Protein AF-A0A652NMU3-F1 (afdb_monomer_lite)

Sequence (449 aa):
MSQSLTDFADLIRSAKKSAVHLELRDVYAVDSEQERFQAWKDGRRLDPDDRASWWRPWLDLVREVTANGVTVRRARIVSEPASEYIRYEHSFTFTNIAAGEQIRWLLRRNASGLALPGNDFWLFDGRIVQFNVFDGDGRWVHTDETHDPVVARLCAEAFDSVWERAVHSVRAELLEHPGRRPCFTPDALAELHRLLIAGDPNITARGGYRRSVSTVTWSNGQTFSIATEAGAQLRERIGYWHHWGTRTTAHPLDAAALAMVALLTIHPFPDANGRIARLLGQCDLVGAGLLPGLLLDLDAWVEQHRTEHDTALVAAADGDLMRWGAVFARAVTETARHRTTTLTAHGRLLDAAVAQIADDPAAVAVLTRLRAAPALSAAWLRDRIAHEPQPALDRLRAAGILADHPRLPGALIHPQLLELLDTPYQPDPAGESAEQEEGAAAPLPGAKH

Structure (mmCIF, N/CA/C/O backbone):
data_AF-A0A652NMU3-F1
#
_entry.id   AF-A0A652NMU3-F1
#
loop_
_atom_site.group_PDB
_atom_site.id
_atom_site.type_symbol
_atom_site.label_atom_id
_atom_site.label_alt_id
_atom_site.label_comp_id
_atom_site.label_asym_id
_atom_site.label_entity_id
_atom_site.label_seq_id
_atom_site.pdbx_PDB_ins_code
_atom_site.Cartn_x
_atom_site.Cartn_y
_atom_site.Cartn_z
_atom_site.occupancy
_atom_site.B_iso_or_equiv
_atom_site.auth_seq_id
_atom_site.auth_comp_id
_atom_site.auth_asym_id
_atom_site.auth_atom_id
_atom_site.pdbx_PDB_model_num
ATOM 1 N N . MET A 1 1 ? -38.927 -5.927 -18.589 1.00 33.25 1 MET A N 1
ATOM 2 C CA . MET A 1 1 ? -38.584 -4.813 -19.497 1.00 33.25 1 MET A CA 1
ATOM 3 C C . MET A 1 1 ? -37.079 -4.663 -19.426 1.00 33.25 1 MET A C 1
ATOM 5 O O . MET A 1 1 ? -36.574 -4.549 -18.319 1.00 33.25 1 MET A O 1
ATOM 9 N N . SER A 1 2 ? -36.363 -4.783 -20.544 1.00 39.84 2 SER A N 1
ATOM 10 C CA . SER A 1 2 ? -34.916 -4.550 -20.554 1.00 39.84 2 SER A CA 1
ATOM 11 C C . SER A 1 2 ? -34.669 -3.065 -20.308 1.00 39.84 2 SER A C 1
ATOM 13 O O . SER A 1 2 ? -35.219 -2.246 -21.046 1.00 39.84 2 SER A O 1
ATOM 15 N N . GLN A 1 3 ? -33.877 -2.714 -19.297 1.00 49.81 3 GLN A N 1
ATOM 16 C CA . GLN A 1 3 ? -33.400 -1.344 -19.146 1.00 49.81 3 GLN A CA 1
ATOM 17 C C . GLN A 1 3 ? -32.641 -0.977 -20.422 1.00 49.81 3 GLN A C 1
ATOM 19 O O . GLN A 1 3 ? -31.752 -1.718 -20.851 1.00 49.81 3 GLN A O 1
ATOM 24 N N . SER A 1 4 ? -33.032 0.109 -21.086 1.00 57.47 4 SER A N 1
ATOM 25 C CA . SER A 1 4 ? -32.266 0.556 -22.242 1.00 57.47 4 SER A CA 1
ATOM 26 C C . SER A 1 4 ? -30.925 1.105 -21.745 1.00 57.47 4 SER A C 1
ATOM 28 O O . SER A 1 4 ? -30.855 1.711 -20.675 1.00 57.47 4 SER A O 1
ATOM 30 N N . LEU A 1 5 ? -29.847 0.928 -22.516 1.00 57.97 5 LEU A N 1
ATOM 31 C CA . LEU A 1 5 ? -28.551 1.567 -22.229 1.00 57.97 5 LEU A CA 1
ATOM 32 C C . LEU A 1 5 ? -28.690 3.089 -22.014 1.00 57.97 5 LEU A C 1
ATOM 34 O O . LEU A 1 5 ? -27.879 3.686 -21.310 1.00 57.97 5 LEU A O 1
ATOM 38 N N . THR A 1 6 ? -29.729 3.699 -22.590 1.00 61.75 6 THR A N 1
ATOM 39 C CA . THR A 1 6 ? -30.085 5.110 -22.428 1.00 61.75 6 THR A CA 1
ATOM 40 C C . THR A 1 6 ? -30.538 5.434 -21.001 1.00 61.75 6 THR A C 1
ATOM 42 O O . THR A 1 6 ? -30.025 6.385 -20.419 1.00 61.75 6 THR A O 1
ATOM 45 N N . ASP A 1 7 ? -31.400 4.612 -20.392 1.00 75.62 7 ASP A N 1
ATOM 46 C CA . ASP A 1 7 ? -31.934 4.870 -19.042 1.00 75.62 7 ASP A CA 1
ATOM 47 C C . ASP A 1 7 ? -30.836 4.804 -17.969 1.00 75.62 7 ASP A C 1
ATOM 49 O O . ASP A 1 7 ? -30.787 5.623 -17.051 1.00 75.62 7 ASP A O 1
ATOM 53 N N . PHE A 1 8 ? -29.908 3.850 -18.094 1.00 85.56 8 PHE A N 1
ATOM 54 C CA . PHE A 1 8 ? -28.766 3.760 -17.182 1.00 85.56 8 PHE A CA 1
ATOM 55 C C . PHE A 1 8 ? -27.763 4.902 -17.392 1.00 85.56 8 PHE A C 1
ATOM 57 O O . PHE A 1 8 ? -27.231 5.452 -16.425 1.00 85.56 8 PHE A O 1
ATOM 64 N N . ALA A 1 9 ? -27.520 5.288 -18.650 1.00 88.12 9 ALA A N 1
ATOM 65 C CA . ALA A 1 9 ? -26.638 6.406 -18.961 1.00 88.12 9 ALA A CA 1
ATOM 66 C C . ALA A 1 9 ? -27.158 7.727 -18.377 1.00 88.12 9 ALA A C 1
ATOM 68 O O . ALA A 1 9 ? -26.376 8.527 -17.863 1.00 88.12 9 ALA A O 1
ATOM 69 N N . ASP A 1 10 ? -28.470 7.941 -18.395 1.00 89.56 10 ASP A N 1
ATOM 70 C CA . ASP A 1 10 ? -29.077 9.123 -17.789 1.00 89.56 10 ASP A CA 1
ATOM 71 C C . ASP A 1 10 ? -29.004 9.082 -16.258 1.00 89.56 10 ASP A C 1
ATOM 73 O O . ASP A 1 10 ? -28.719 10.105 -15.627 1.00 89.56 10 ASP A O 1
ATOM 77 N N . LEU A 1 11 ? -29.142 7.898 -15.653 1.00 90.81 11 LEU A N 1
ATOM 78 C CA . LEU A 1 11 ? -28.974 7.727 -14.211 1.00 90.81 11 LEU A CA 1
ATOM 79 C C . LEU A 1 11 ? -27.553 8.074 -13.746 1.00 90.81 11 LEU A C 1
ATOM 81 O O . LEU A 1 11 ? -27.396 8.862 -12.812 1.00 90.81 11 LEU A O 1
ATOM 85 N N . ILE A 1 12 ? -26.507 7.567 -14.406 1.00 93.56 12 ILE A N 1
ATOM 86 C CA . ILE A 1 12 ? -25.125 7.899 -14.017 1.00 93.56 12 ILE A CA 1
ATOM 87 C C . ILE A 1 12 ? -24.789 9.374 -14.282 1.00 93.56 12 ILE A C 1
ATOM 89 O O . ILE A 1 12 ? -24.087 9.984 -13.476 1.00 93.56 12 ILE A O 1
ATOM 93 N N . ARG A 1 13 ? -25.349 9.994 -15.335 1.00 94.56 13 ARG A N 1
ATOM 94 C CA . ARG A 1 13 ? -25.245 11.453 -15.563 1.00 94.56 13 ARG A CA 1
ATOM 95 C C . ARG A 1 13 ? -25.959 12.279 -14.496 1.00 94.56 13 ARG A C 1
ATOM 97 O O . ARG A 1 13 ? -25.606 13.441 -14.270 1.00 94.56 13 ARG A O 1
ATOM 104 N N . SER A 1 14 ? -26.977 11.716 -13.849 1.00 93.62 14 SER A N 1
ATOM 105 C CA . SER A 1 14 ? -27.712 12.415 -12.796 1.00 93.62 14 SER A CA 1
ATOM 106 C C . SER A 1 14 ? -26.873 12.624 -11.529 1.00 93.62 14 SER A C 1
ATOM 108 O O . SER A 1 14 ? -27.104 13.612 -10.826 1.00 93.62 14 SER A O 1
ATOM 110 N N . ALA A 1 15 ? -25.864 11.774 -11.291 1.00 95.44 15 ALA A N 1
ATOM 111 C CA . ALA A 1 15 ? -24.978 11.854 -10.134 1.00 95.44 15 ALA A CA 1
ATOM 112 C C . ALA A 1 15 ? -24.230 13.196 -10.073 1.00 95.44 15 ALA A C 1
ATOM 114 O O . ALA A 1 15 ? -23.796 13.744 -11.090 1.00 95.44 15 ALA A O 1
ATOM 115 N N . LYS A 1 16 ? -24.081 13.741 -8.863 1.00 92.62 16 LYS A N 1
ATOM 116 C CA . LYS A 1 16 ? -23.453 15.051 -8.612 1.00 92.62 16 LYS A CA 1
ATOM 117 C C . LYS A 1 16 ? -22.194 14.976 -7.763 1.00 92.62 16 LYS A C 1
ATOM 119 O O . LYS A 1 16 ? -21.376 15.887 -7.830 1.00 92.62 16 LYS A O 1
ATOM 124 N N . LYS A 1 17 ? -22.041 13.936 -6.948 1.00 92.31 17 LYS A N 1
ATOM 125 C CA . LYS A 1 17 ? -20.918 13.760 -6.020 1.00 92.31 17 LYS A CA 1
ATOM 126 C C . LYS A 1 17 ? -20.232 12.421 -6.221 1.00 92.31 17 LYS A C 1
ATOM 128 O O . LYS A 1 17 ? -19.007 12.379 -6.331 1.00 92.31 17 LYS A O 1
ATOM 133 N N . SER A 1 18 ? -20.994 11.332 -6.258 1.00 94.25 18 SER A N 1
ATOM 134 C CA . SER A 1 18 ? -20.426 9.990 -6.330 1.00 94.25 18 SER A CA 1
ATOM 135 C C . SER A 1 18 ? -21.316 8.995 -7.063 1.00 94.25 18 SER A C 1
ATOM 137 O O . SER A 1 18 ? -22.541 9.035 -6.982 1.00 94.25 18 SER A O 1
ATOM 139 N N . ALA A 1 19 ? -20.664 8.050 -7.731 1.00 98.00 19 ALA A N 1
ATOM 140 C CA . ALA A 1 19 ? -21.271 6.825 -8.224 1.00 98.00 19 ALA A CA 1
ATOM 141 C C . ALA A 1 19 ? -20.363 5.667 -7.805 1.00 98.00 19 ALA A C 1
ATOM 143 O O . ALA A 1 19 ? -19.177 5.658 -8.141 1.00 98.00 19 ALA A O 1
ATOM 144 N N . VAL A 1 20 ? -20.879 4.724 -7.022 1.00 97.94 20 VAL A N 1
ATOM 145 C CA . VAL A 1 20 ? -20.101 3.568 -6.566 1.00 97.94 20 VAL A CA 1
ATOM 146 C C . VAL A 1 20 ? -20.728 2.270 -7.042 1.00 97.94 20 VAL A C 1
ATOM 148 O O . VAL A 1 20 ? -21.950 2.164 -7.059 1.00 97.94 20 VAL A O 1
ATOM 151 N N . HIS A 1 21 ? -19.905 1.295 -7.414 1.00 98.25 21 HIS A N 1
ATOM 152 C CA . HIS A 1 21 ? -20.364 -0.003 -7.896 1.00 98.25 21 HIS A CA 1
ATOM 153 C C . HIS A 1 21 ? -19.686 -1.157 -7.163 1.00 98.25 21 HIS A C 1
ATOM 155 O O . HIS A 1 21 ? -18.456 -1.263 -7.173 1.00 98.25 21 HIS A O 1
ATOM 161 N N . LEU A 1 22 ? -20.484 -2.021 -6.535 1.00 98.31 22 LEU A N 1
ATOM 162 C CA . LEU A 1 22 ? -20.010 -3.262 -5.932 1.00 98.31 22 LEU A CA 1
ATOM 163 C C . LEU A 1 22 ? -20.374 -4.459 -6.812 1.00 98.31 22 LEU A C 1
ATOM 165 O O . LEU A 1 22 ? -21.546 -4.663 -7.129 1.00 98.31 22 LEU A O 1
ATOM 169 N N . GLU A 1 23 ? -19.360 -5.254 -7.139 1.00 97.00 23 GLU A N 1
ATOM 170 C CA . GLU A 1 23 ? -19.445 -6.487 -7.924 1.00 97.00 23 GLU A CA 1
ATOM 171 C C . GLU A 1 23 ? -18.998 -7.675 -7.060 1.00 97.00 23 GLU A C 1
ATOM 173 O O . GLU A 1 23 ? -17.907 -7.661 -6.477 1.00 97.00 23 GLU A O 1
ATOM 178 N N . LEU A 1 24 ? -19.852 -8.693 -6.933 1.00 94.69 24 LEU A N 1
ATOM 179 C CA . LEU A 1 24 ? -19.663 -9.811 -5.999 1.00 94.69 24 LEU A CA 1
ATOM 180 C C . LEU A 1 24 ? -19.412 -11.156 -6.694 1.00 94.69 24 LEU A C 1
ATOM 182 O O . LEU A 1 24 ? -19.095 -12.146 -6.015 1.00 94.69 24 LEU A O 1
ATOM 186 N N . ARG A 1 25 ? -19.587 -11.220 -8.018 1.00 91.62 25 ARG A N 1
ATOM 187 C CA . ARG A 1 25 ? -19.554 -12.459 -8.805 1.00 91.62 25 ARG A CA 1
ATOM 188 C C . ARG A 1 25 ? -18.190 -12.691 -9.445 1.00 91.62 25 ARG A C 1
ATOM 190 O O . ARG A 1 25 ? -17.467 -11.760 -9.760 1.00 91.62 25 ARG A O 1
ATOM 197 N N . ASP A 1 26 ? -17.874 -13.963 -9.681 1.00 87.56 26 ASP A N 1
ATOM 198 C CA . ASP A 1 26 ? -16.650 -14.364 -10.386 1.00 87.56 26 ASP A CA 1
ATOM 199 C C . ASP A 1 26 ? -16.857 -14.564 -11.897 1.00 87.56 26 ASP A C 1
ATOM 201 O O . ASP A 1 26 ? -15.894 -14.843 -12.610 1.00 87.56 26 ASP A O 1
ATOM 205 N N . VAL A 1 27 ? -18.099 -14.483 -12.386 1.00 85.62 27 VAL A N 1
ATOM 206 C CA . VAL A 1 27 ? -18.462 -14.623 -13.804 1.00 85.62 27 VAL A CA 1
ATOM 207 C C . VAL A 1 27 ? -19.707 -13.782 -14.090 1.00 85.62 27 VAL A C 1
ATOM 209 O O . VAL A 1 27 ? -20.725 -13.950 -13.407 1.00 85.62 27 VAL A O 1
ATOM 212 N N . TYR A 1 28 ? -19.639 -12.954 -15.135 1.00 81.75 28 TYR A N 1
ATOM 213 C CA . TYR A 1 28 ? -20.809 -12.378 -15.796 1.00 81.75 28 TYR A CA 1
ATOM 214 C C . TYR A 1 28 ? -20.922 -12.955 -17.209 1.00 81.75 28 TYR A C 1
ATOM 216 O O . TYR A 1 28 ? -20.046 -12.777 -18.055 1.00 81.75 28 TYR A O 1
ATOM 224 N N . ALA A 1 29 ? -22.007 -13.676 -17.475 1.00 75.00 29 ALA A N 1
ATOM 225 C CA . ALA A 1 29 ? -22.300 -14.241 -18.787 1.00 75.00 29 ALA A CA 1
ATOM 226 C C . ALA A 1 29 ? -22.991 -13.175 -19.652 1.00 75.00 29 ALA A C 1
ATOM 228 O O . ALA A 1 29 ? -24.196 -13.226 -19.893 1.00 75.00 29 ALA A O 1
ATOM 229 N N . VAL A 1 30 ? -22.220 -12.162 -20.055 1.00 69.50 30 VAL A N 1
ATOM 230 C CA . VAL A 1 30 ? -22.688 -11.076 -20.923 1.00 69.50 30 VAL A CA 1
ATOM 231 C C . VAL A 1 30 ? -22.441 -11.462 -22.379 1.00 69.50 30 VAL A C 1
ATOM 233 O O . VAL A 1 30 ? -21.297 -11.504 -22.832 1.00 69.50 30 VAL A O 1
ATOM 236 N N . ASP A 1 31 ? -23.514 -11.700 -23.136 1.00 62.81 31 ASP A N 1
ATOM 237 C CA . ASP A 1 31 ? -23.440 -12.172 -24.530 1.00 62.81 31 ASP A CA 1
ATOM 238 C C . ASP A 1 31 ? -22.576 -11.263 -25.429 1.00 62.81 31 ASP A C 1
ATOM 240 O O . ASP A 1 31 ? -21.845 -11.738 -26.296 1.00 62.81 31 ASP A O 1
ATOM 244 N N . SER A 1 32 ? -22.585 -9.946 -25.183 1.00 61.94 32 SER A N 1
ATOM 245 C CA . SER A 1 32 ? -21.798 -8.966 -25.953 1.00 61.94 32 SER A CA 1
ATOM 246 C C . SER A 1 32 ? -20.285 -9.010 -25.692 1.00 61.94 32 SER A C 1
ATOM 248 O O . SER A 1 32 ? -19.508 -8.394 -26.427 1.00 61.94 32 SER A O 1
ATOM 250 N N . GLU A 1 33 ? -19.844 -9.731 -24.661 1.00 70.69 33 GLU A N 1
ATOM 251 C CA . GLU A 1 33 ? -18.435 -9.863 -24.289 1.00 70.69 33 GLU A CA 1
ATOM 252 C C . GLU A 1 33 ? -17.829 -11.199 -24.720 1.00 70.69 33 GLU A C 1
ATOM 254 O O . GLU A 1 33 ? -16.610 -11.357 -24.655 1.00 70.69 33 GLU A O 1
ATOM 259 N N . GLN A 1 34 ? -18.643 -12.138 -25.208 1.00 74.56 34 GLN A N 1
ATOM 260 C CA . GLN A 1 34 ? -18.220 -13.511 -25.481 1.00 74.56 34 GLN A CA 1
ATOM 261 C C . GLN A 1 34 ? -17.117 -13.592 -26.549 1.00 74.56 34 GLN A C 1
ATOM 263 O O . GLN A 1 34 ? -16.140 -14.319 -26.374 1.00 74.56 34 GLN A O 1
ATOM 268 N N . GLU A 1 35 ? -17.204 -12.781 -27.608 1.00 80.88 35 GLU A N 1
ATOM 269 C CA . GLU A 1 35 ? -16.161 -12.695 -28.642 1.00 80.88 35 GLU A CA 1
ATOM 270 C C . GLU A 1 35 ? -14.839 -12.137 -28.099 1.00 80.88 35 GLU A C 1
ATOM 272 O O . GLU A 1 35 ? -13.763 -12.644 -28.419 1.00 80.88 35 GLU A O 1
ATOM 277 N N . ARG A 1 36 ? -14.901 -11.106 -27.247 1.00 83.38 36 ARG A N 1
ATOM 278 C CA . ARG A 1 36 ? -13.708 -10.484 -26.652 1.00 83.38 36 ARG A CA 1
ATOM 279 C C . ARG A 1 36 ? -13.070 -11.388 -25.607 1.00 83.38 36 ARG A C 1
ATOM 281 O O . ARG A 1 36 ? -11.846 -11.489 -25.554 1.00 83.38 36 ARG A O 1
ATOM 288 N N . PHE A 1 37 ? -13.894 -12.074 -24.821 1.00 84.88 37 PHE A N 1
ATOM 289 C CA . PHE A 1 37 ? -13.436 -13.069 -23.869 1.00 84.88 37 PHE A CA 1
ATOM 290 C C . PHE A 1 37 ? -12.740 -14.223 -24.592 1.00 84.88 37 PHE A C 1
ATOM 292 O O . PHE A 1 37 ? -11.632 -14.600 -24.214 1.00 84.88 37 PHE A O 1
ATOM 299 N N . GLN A 1 38 ? -13.313 -14.716 -25.694 1.00 87.00 38 GLN A N 1
ATOM 300 C CA . GLN A 1 38 ? -12.667 -15.749 -26.500 1.00 87.00 38 GLN A CA 1
ATOM 301 C C . GLN A 1 38 ? -11.359 -15.250 -27.131 1.00 87.00 38 GLN A C 1
ATOM 303 O O . GLN A 1 38 ? -10.339 -15.924 -27.027 1.00 87.00 38 GLN A O 1
ATOM 308 N N . ALA A 1 39 ? -11.338 -14.036 -27.686 1.00 86.12 39 ALA A N 1
ATOM 309 C CA . ALA A 1 39 ? -10.114 -13.430 -28.204 1.00 86.12 39 ALA A CA 1
ATOM 310 C C . ALA A 1 39 ? -9.010 -13.332 -27.138 1.00 86.12 39 ALA A C 1
ATOM 312 O O . ALA A 1 39 ? -7.843 -13.595 -27.436 1.00 86.12 39 ALA A O 1
ATOM 313 N N . TRP A 1 40 ? -9.376 -12.994 -25.899 1.00 89.31 40 TRP A N 1
ATOM 314 C CA . TRP A 1 40 ? -8.460 -12.981 -24.763 1.00 89.31 40 TRP A CA 1
ATOM 315 C C . TRP A 1 40 ? -7.953 -14.381 -24.404 1.00 89.31 40 TRP A C 1
ATOM 317 O O . TRP A 1 40 ? -6.755 -14.547 -24.150 1.00 89.31 40 TRP A O 1
ATOM 327 N N . LYS A 1 41 ? -8.812 -15.405 -24.447 1.00 85.06 41 LYS A N 1
ATOM 328 C CA . LYS A 1 41 ? -8.394 -16.806 -24.265 1.00 85.06 41 LYS A CA 1
ATOM 329 C C . LYS A 1 41 ? -7.405 -17.254 -25.343 1.00 85.06 41 LYS A C 1
ATOM 331 O O . LYS A 1 41 ? -6.454 -17.960 -25.026 1.00 85.06 41 LYS A O 1
ATOM 336 N N . ASP A 1 42 ? -7.551 -16.750 -26.567 1.00 90.44 42 ASP A N 1
ATOM 337 C CA . ASP A 1 42 ? -6.621 -16.995 -27.679 1.00 90.44 42 ASP A CA 1
ATOM 338 C C . ASP A 1 42 ? -5.304 -16.189 -27.568 1.00 90.44 42 ASP A C 1
ATOM 340 O O . ASP A 1 42 ? -4.486 -16.192 -28.486 1.00 90.44 42 ASP A O 1
ATOM 344 N N . GLY A 1 43 ? -5.090 -15.462 -26.465 1.00 80.31 43 GLY A N 1
ATOM 345 C CA . GLY A 1 43 ? -3.861 -14.710 -26.197 1.00 80.31 43 GLY A CA 1
ATOM 346 C C . GLY A 1 43 ? -3.862 -13.262 -26.690 1.00 80.31 43 GLY A C 1
ATOM 347 O O . GLY A 1 43 ? -2.878 -12.555 -26.476 1.00 80.31 43 GLY A O 1
ATOM 348 N N . ARG A 1 44 ? -4.954 -12.767 -27.291 1.00 82.19 44 ARG A N 1
ATOM 349 C CA . ARG A 1 44 ? -5.049 -11.345 -27.662 1.00 82.19 44 ARG A CA 1
ATOM 350 C C . ARG A 1 44 ? -5.175 -10.487 -26.405 1.00 82.19 44 ARG A C 1
ATOM 352 O O . ARG A 1 44 ? -5.901 -10.820 -25.468 1.00 82.19 44 ARG A O 1
ATOM 359 N N . ARG A 1 45 ? -4.439 -9.384 -26.359 1.00 79.88 45 ARG A N 1
ATOM 360 C CA . ARG A 1 45 ? -4.486 -8.393 -25.277 1.00 79.88 45 ARG A CA 1
ATOM 361 C C . ARG A 1 45 ? -4.692 -7.021 -25.896 1.00 79.88 45 ARG A C 1
ATOM 363 O O . ARG A 1 45 ? -4.290 -6.802 -27.035 1.00 79.88 45 ARG A O 1
ATOM 370 N N . LEU A 1 46 ? -5.348 -6.133 -25.158 1.00 75.00 46 LEU A N 1
ATOM 371 C CA . LEU A 1 46 ? -5.453 -4.736 -25.559 1.00 75.00 46 LEU A CA 1
ATOM 372 C C . LEU A 1 46 ? -4.087 -4.078 -25.392 1.00 75.00 46 LEU A C 1
ATOM 374 O O . LEU A 1 46 ? -3.407 -4.334 -24.398 1.00 75.00 46 LEU A O 1
ATOM 378 N N . ASP A 1 47 ? -3.713 -3.244 -26.353 1.00 73.06 47 ASP A N 1
ATOM 379 C CA . ASP A 1 47 ? -2.517 -2.418 -26.269 1.00 73.06 47 ASP A CA 1
ATOM 380 C C . ASP A 1 47 ? -2.867 -1.104 -25.548 1.00 73.06 47 ASP A C 1
ATOM 382 O O . ASP A 1 47 ? -3.681 -0.333 -26.067 1.00 73.06 47 ASP A O 1
ATOM 386 N N . PRO A 1 48 ? -2.302 -0.826 -24.358 1.00 63.34 48 PRO A N 1
ATOM 387 C CA . PRO A 1 48 ? -2.556 0.422 -23.647 1.00 63.34 48 PRO A CA 1
ATOM 388 C C . PRO A 1 48 ? -2.208 1.679 -24.453 1.00 63.34 48 PRO A C 1
ATOM 390 O O . PRO A 1 48 ? -2.862 2.708 -24.260 1.00 63.34 48 PRO A O 1
ATOM 393 N N . ASP A 1 49 ? -1.245 1.588 -25.373 1.00 64.25 49 ASP A N 1
ATOM 394 C CA . ASP A 1 49 ? -0.778 2.717 -26.180 1.00 64.25 49 ASP A CA 1
ATOM 395 C C . ASP A 1 49 ? -1.682 2.979 -27.401 1.00 64.25 49 ASP A C 1
ATOM 397 O O . ASP A 1 49 ? -1.757 4.109 -27.893 1.00 64.25 49 ASP A O 1
ATOM 401 N N . ASP A 1 50 ? -2.454 1.982 -27.848 1.00 78.75 50 ASP A N 1
ATOM 402 C CA . ASP A 1 50 ? -3.440 2.130 -28.924 1.00 78.75 50 ASP A CA 1
ATOM 403 C C . ASP A 1 50 ? -4.841 2.401 -28.369 1.00 78.75 50 ASP A C 1
ATOM 405 O O . ASP A 1 50 ? -5.753 1.571 -28.437 1.00 78.75 50 ASP A O 1
ATOM 409 N N . ARG A 1 51 ? -5.031 3.612 -27.835 1.00 78.19 51 ARG A N 1
ATOM 410 C CA . ARG A 1 51 ? -6.318 4.044 -27.271 1.00 78.19 51 ARG A CA 1
ATOM 411 C C . ARG A 1 51 ? -7.500 3.833 -28.213 1.00 78.19 51 ARG A C 1
ATOM 413 O O . ARG A 1 51 ? -8.587 3.496 -27.750 1.00 78.19 51 ARG A O 1
ATOM 420 N N . ALA A 1 52 ? -7.317 4.049 -29.513 1.00 87.38 52 ALA A N 1
ATOM 421 C CA . ALA A 1 52 ? -8.404 3.947 -30.480 1.00 87.38 52 ALA A CA 1
ATOM 422 C C . ALA A 1 52 ? -8.942 2.511 -30.602 1.00 87.38 52 ALA A C 1
ATOM 424 O O . ALA A 1 52 ? -10.139 2.339 -30.829 1.00 87.38 52 ALA A O 1
ATOM 425 N N . SER A 1 53 ? -8.094 1.496 -30.397 1.00 82.06 53 SER A N 1
ATOM 426 C CA . SER A 1 53 ? -8.483 0.081 -30.489 1.00 82.06 53 SER A CA 1
ATOM 427 C C . SER A 1 53 ? -9.417 -0.398 -29.374 1.00 82.06 53 SER A C 1
ATOM 429 O O . SER A 1 53 ? -10.181 -1.344 -29.578 1.00 82.06 53 SER A O 1
ATOM 431 N N . TRP A 1 54 ? -9.371 0.234 -28.197 1.00 85.12 54 TRP A N 1
ATOM 432 C CA . TRP A 1 54 ? -10.110 -0.216 -27.014 1.00 85.12 54 TRP A CA 1
ATOM 433 C C . TRP A 1 54 ? -11.086 0.807 -26.438 1.00 85.12 54 TRP A C 1
ATOM 435 O O . TRP A 1 54 ? -11.897 0.458 -25.572 1.00 85.12 54 TRP A O 1
ATOM 445 N N . TRP A 1 55 ? -11.046 2.062 -26.894 1.00 88.44 55 TRP A N 1
ATOM 446 C CA . TRP A 1 55 ? -12.001 3.072 -26.452 1.00 88.44 55 TRP A CA 1
ATOM 447 C C . TRP A 1 55 ? -13.421 2.721 -26.915 1.00 88.44 55 TRP A C 1
ATOM 449 O O . TRP A 1 55 ? -13.649 2.367 -28.070 1.00 88.44 55 TRP A O 1
ATOM 459 N N . ARG A 1 56 ? -14.398 2.817 -26.009 1.00 88.31 56 ARG A N 1
ATOM 460 C CA . ARG A 1 56 ? -15.789 2.397 -26.246 1.00 88.31 56 ARG A CA 1
ATOM 461 C C . ARG A 1 56 ? -16.782 3.384 -25.622 1.00 88.31 56 ARG A C 1
ATOM 463 O O . ARG A 1 56 ? -16.403 4.047 -24.659 1.00 88.31 56 ARG A O 1
ATOM 470 N N . PRO A 1 57 ? -18.053 3.432 -26.074 1.00 90.00 57 PRO A N 1
ATOM 471 C CA . PRO A 1 57 ? -19.029 4.438 -25.629 1.00 90.00 57 PRO A CA 1
ATOM 472 C C . PRO A 1 57 ? -19.226 4.528 -24.108 1.00 90.00 57 PRO A C 1
ATOM 474 O O . PRO A 1 57 ? -19.419 5.611 -23.565 1.00 90.00 57 PRO A O 1
ATOM 477 N N . TRP A 1 58 ? -19.115 3.403 -23.393 1.00 89.62 58 TRP A N 1
ATOM 478 C CA . TRP A 1 58 ? -19.132 3.390 -21.925 1.00 89.62 58 TRP A CA 1
ATOM 479 C C . TRP A 1 58 ? -18.036 4.277 -21.307 1.00 89.62 58 TRP A C 1
ATOM 481 O O . TRP A 1 58 ? -18.275 4.987 -20.335 1.00 89.62 58 TRP A O 1
ATOM 491 N N . LEU A 1 59 ? -16.833 4.268 -21.884 1.00 93.50 59 LEU A N 1
ATOM 492 C CA . LEU A 1 59 ? -15.704 5.055 -21.389 1.00 93.50 59 LEU A CA 1
ATOM 493 C C . LEU A 1 59 ? -15.884 6.549 -21.674 1.00 93.50 59 LEU A C 1
ATOM 495 O O . LEU A 1 59 ? -15.391 7.371 -20.905 1.00 93.50 59 LEU A O 1
ATOM 499 N N . ASP A 1 60 ? -16.619 6.917 -22.729 1.00 94.06 60 ASP A N 1
ATOM 500 C CA . ASP A 1 60 ? -17.009 8.313 -22.955 1.00 94.06 60 ASP A CA 1
ATOM 501 C C . ASP A 1 60 ? -17.918 8.827 -21.845 1.00 94.06 60 ASP A C 1
ATOM 503 O O . ASP A 1 60 ? -17.663 9.900 -21.306 1.00 94.06 60 ASP A O 1
ATOM 507 N N . LEU A 1 61 ? -18.910 8.028 -21.456 1.00 94.38 61 LEU A N 1
ATOM 508 C CA . LEU A 1 61 ? -19.838 8.351 -20.378 1.00 94.38 61 LEU A CA 1
ATOM 509 C C . LEU A 1 61 ? -19.130 8.491 -19.023 1.00 94.38 61 LEU A C 1
ATOM 511 O O . LEU A 1 61 ? -19.333 9.474 -18.315 1.00 94.38 61 LEU A O 1
ATOM 515 N N . VAL A 1 62 ? -18.258 7.543 -18.667 1.00 94.94 62 VAL A N 1
ATOM 516 C CA . VAL A 1 62 ? -17.486 7.622 -17.413 1.00 94.94 62 VAL A CA 1
ATOM 517 C C . VAL A 1 62 ? -16.560 8.841 -17.417 1.00 94.94 62 VAL A C 1
ATOM 519 O O . VAL A 1 62 ? -16.486 9.560 -16.419 1.00 94.94 62 VAL A O 1
ATOM 522 N N . ARG A 1 63 ? -15.902 9.126 -18.547 1.00 94.81 63 ARG A N 1
ATOM 523 C CA . ARG A 1 63 ? -15.054 10.315 -18.700 1.00 94.81 63 ARG A CA 1
ATOM 524 C C . ARG A 1 63 ? -15.852 11.611 -18.582 1.00 94.81 63 ARG A C 1
ATOM 526 O O . ARG A 1 63 ? -15.378 12.549 -17.954 1.00 94.81 63 ARG A O 1
ATOM 533 N N . GLU A 1 64 ? -17.041 11.674 -19.172 1.00 96.19 64 GLU A N 1
ATOM 534 C CA . GLU A 1 64 ? -17.956 12.817 -19.060 1.00 96.19 64 GLU A CA 1
ATOM 535 C C . GLU A 1 64 ? -18.326 13.077 -17.591 1.00 96.19 64 GLU A C 1
ATOM 537 O O . GLU A 1 64 ? -18.172 14.188 -17.086 1.00 96.19 64 GLU A O 1
ATOM 542 N N . VAL A 1 65 ? -18.765 12.035 -16.884 1.00 96.25 65 VAL A N 1
ATOM 543 C CA . VAL A 1 65 ? -19.222 12.117 -15.490 1.00 96.25 65 VAL A CA 1
ATOM 544 C C . VAL A 1 65 ? -18.081 12.501 -14.542 1.00 96.25 65 VAL A C 1
ATOM 546 O O . VAL A 1 65 ? -18.239 13.397 -13.710 1.00 96.25 65 VAL A O 1
ATOM 549 N N . THR A 1 66 ? -16.906 11.891 -14.698 1.00 90.06 66 THR A N 1
ATOM 550 C CA . THR A 1 66 ? -15.729 12.204 -13.870 1.00 90.06 66 THR A CA 1
ATOM 551 C C . THR A 1 66 ? -15.163 13.595 -14.159 1.00 90.06 66 THR A C 1
ATOM 553 O O . THR A 1 66 ? -14.787 14.303 -13.223 1.00 90.06 66 THR A O 1
ATOM 556 N N . ALA A 1 67 ? -15.176 14.050 -15.419 1.00 90.19 67 ALA A N 1
ATOM 557 C CA . ALA A 1 67 ? -14.782 15.414 -15.784 1.00 90.19 67 ALA A CA 1
ATOM 558 C C . ALA A 1 67 ? -15.699 16.486 -15.166 1.00 90.19 67 ALA A C 1
ATOM 560 O O . ALA A 1 67 ? -15.246 17.597 -14.897 1.00 90.19 67 ALA A O 1
ATOM 561 N N . ASN A 1 68 ? -16.957 16.140 -14.875 1.00 92.62 68 ASN A N 1
ATOM 562 C CA . ASN A 1 68 ? -17.903 16.994 -14.152 1.00 92.62 68 ASN A CA 1
ATOM 563 C C . ASN A 1 68 ? -17.739 16.945 -12.617 1.00 92.62 68 ASN A C 1
ATOM 565 O O . ASN A 1 68 ? -18.562 17.504 -11.893 1.00 92.62 68 ASN A O 1
ATOM 569 N N . GLY A 1 69 ? -16.681 16.304 -12.105 1.00 89.62 69 GLY A N 1
ATOM 570 C CA . GLY A 1 69 ? -16.332 16.284 -10.680 1.00 89.62 69 GLY A CA 1
ATOM 571 C C . GLY A 1 69 ? -16.965 15.150 -9.868 1.00 89.62 69 GLY A C 1
ATOM 572 O O . GLY A 1 69 ? -16.797 15.115 -8.648 1.00 89.62 69 GLY A O 1
ATOM 573 N N . VAL A 1 70 ? -17.669 14.212 -10.509 1.00 95.25 70 VAL A N 1
ATOM 574 C CA . VAL A 1 70 ? -18.242 13.038 -9.834 1.00 95.25 70 VAL A CA 1
ATOM 575 C C . VAL A 1 70 ? -17.152 12.000 -9.571 1.00 95.25 70 VAL A C 1
ATOM 577 O O . VAL A 1 70 ? -16.410 11.606 -10.469 1.00 95.25 70 VAL A O 1
ATOM 580 N N . THR A 1 71 ? -17.080 11.499 -8.338 1.00 90.75 71 THR A N 1
ATOM 581 C CA . THR A 1 71 ? -16.155 10.418 -7.975 1.00 90.75 71 THR A CA 1
ATOM 582 C C . THR A 1 71 ? -16.773 9.061 -8.312 1.00 90.75 71 THR A C 1
ATOM 584 O O . THR A 1 71 ? -17.697 8.613 -7.627 1.00 90.75 71 THR A O 1
ATOM 587 N N . VAL A 1 72 ? -16.255 8.398 -9.351 1.00 96.88 72 VAL A N 1
ATOM 588 C CA . VAL A 1 72 ? -16.702 7.061 -9.773 1.00 96.88 72 VAL A CA 1
ATOM 589 C C . VAL A 1 72 ? -15.768 5.994 -9.197 1.00 96.88 72 VAL A C 1
ATOM 591 O O . VAL A 1 72 ? -14.562 6.021 -9.456 1.00 96.88 72 VAL A O 1
ATOM 594 N N . ARG A 1 73 ? -16.306 5.067 -8.395 1.00 96.81 73 ARG A N 1
ATOM 595 C CA . ARG A 1 73 ? -15.534 4.002 -7.728 1.00 96.81 73 ARG A CA 1
ATOM 596 C C . ARG A 1 73 ? -16.137 2.626 -7.984 1.00 96.81 73 ARG A C 1
ATOM 598 O O . ARG A 1 73 ? -17.348 2.466 -7.896 1.00 96.81 73 ARG A O 1
ATOM 605 N N . ARG A 1 74 ? -15.296 1.614 -8.179 1.00 97.44 74 ARG A N 1
ATOM 606 C CA . ARG A 1 74 ? -15.717 0.215 -8.304 1.00 97.44 74 ARG A CA 1
ATOM 607 C C . ARG A 1 74 ? -14.902 -0.702 -7.415 1.00 97.44 74 ARG A C 1
ATOM 609 O O . ARG A 1 74 ? -13.671 -0.669 -7.432 1.00 97.44 74 ARG A O 1
ATOM 616 N N . ALA A 1 75 ? -15.600 -1.534 -6.660 1.00 95.69 75 ALA A N 1
ATOM 617 C CA . ALA A 1 75 ? -15.002 -2.565 -5.836 1.00 95.69 75 ALA A CA 1
ATOM 618 C C . ALA A 1 75 ? -15.466 -3.941 -6.310 1.00 95.69 75 ALA A C 1
ATOM 620 O O . ALA A 1 75 ? -16.657 -4.153 -6.528 1.00 95.69 75 ALA A O 1
ATOM 621 N N . ARG A 1 76 ? -14.521 -4.873 -6.436 1.00 95.25 76 ARG A N 1
ATOM 622 C CA . ARG A 1 76 ? -14.783 -6.253 -6.861 1.00 95.25 76 ARG A CA 1
ATOM 623 C C . ARG A 1 76 ? -14.386 -7.232 -5.776 1.00 95.25 76 ARG A C 1
ATOM 625 O O . ARG A 1 76 ? -13.246 -7.180 -5.311 1.00 95.25 76 ARG A O 1
ATOM 632 N N . ILE A 1 77 ? -15.289 -8.128 -5.391 1.00 94.69 77 ILE A N 1
ATOM 633 C CA . ILE A 1 77 ? -14.973 -9.251 -4.505 1.00 94.69 77 ILE A CA 1
ATOM 634 C C . ILE A 1 77 ? -14.754 -10.498 -5.355 1.00 94.69 77 ILE A C 1
ATOM 636 O O . ILE A 1 77 ? -15.688 -10.999 -5.972 1.00 94.69 77 ILE A O 1
ATOM 640 N N . VAL A 1 78 ? -13.526 -11.013 -5.346 1.00 91.94 78 VAL A N 1
ATOM 641 C CA . VAL A 1 78 ? -13.093 -12.082 -6.256 1.00 91.94 78 VAL A CA 1
ATOM 642 C C . VAL A 1 78 ? -12.579 -13.304 -5.509 1.00 91.94 78 VAL A C 1
ATOM 644 O O . VAL A 1 78 ? -11.917 -13.192 -4.472 1.00 91.94 78 VAL A O 1
ATOM 647 N N . SER A 1 79 ? -12.877 -14.489 -6.026 1.00 86.75 79 SER A N 1
ATOM 648 C CA . SER A 1 79 ? -12.372 -15.755 -5.496 1.00 86.75 79 SER A CA 1
ATOM 649 C C . SER A 1 79 ? -10.880 -15.946 -5.768 1.00 86.75 79 SER A C 1
ATOM 651 O O . SER A 1 79 ? -10.311 -15.383 -6.702 1.00 86.75 79 SER A O 1
ATOM 653 N N . GLU A 1 80 ? -10.248 -16.784 -4.945 1.00 77.56 80 GLU A N 1
ATOM 654 C CA . GLU A 1 80 ? -8.899 -17.289 -5.186 1.00 77.56 80 GLU A CA 1
ATOM 655 C C . GLU A 1 80 ? -8.952 -18.828 -5.239 1.00 77.56 80 GLU A C 1
ATOM 657 O O . GLU A 1 80 ? -9.483 -19.431 -4.301 1.00 77.56 80 GLU A O 1
ATOM 662 N N . PRO A 1 81 ? -8.428 -19.467 -6.302 1.00 78.25 81 PRO A N 1
ATOM 663 C CA . PRO A 1 81 ? -7.829 -18.854 -7.494 1.00 78.25 81 PRO A CA 1
ATOM 664 C C . PRO A 1 81 ? -8.848 -18.066 -8.338 1.00 78.25 81 PRO A C 1
ATOM 666 O O . PRO A 1 81 ? -10.031 -18.400 -8.368 1.00 78.25 81 PRO A O 1
ATOM 669 N N . ALA A 1 82 ? -8.381 -17.017 -9.024 1.00 81.81 82 ALA A N 1
ATOM 670 C CA . ALA A 1 82 ? -9.242 -16.183 -9.860 1.00 81.81 82 ALA A CA 1
ATOM 671 C C . ALA A 1 82 ? -9.810 -16.978 -11.048 1.00 81.81 82 ALA A C 1
ATOM 673 O O . ALA A 1 82 ? -9.088 -17.717 -11.740 1.00 81.81 82 ALA A O 1
ATOM 674 N N . SER A 1 83 ? -11.103 -16.788 -11.324 1.00 86.00 83 SER A N 1
ATOM 675 C CA . SER A 1 83 ? -11.745 -17.359 -12.510 1.00 86.00 83 SER A CA 1
ATOM 676 C C . SER A 1 83 ? -11.085 -16.834 -13.795 1.00 86.00 83 SER A C 1
ATOM 678 O O . SER A 1 83 ? -10.372 -15.826 -13.789 1.00 86.00 83 SER A O 1
ATOM 680 N N . GLU A 1 84 ? -11.290 -17.522 -14.921 1.00 87.31 84 GLU A N 1
ATOM 681 C CA . GLU A 1 84 ? -10.841 -17.002 -16.223 1.00 87.31 84 GLU A CA 1
ATOM 682 C C . GLU A 1 84 ? -11.485 -15.647 -16.534 1.00 87.31 84 GLU A C 1
ATOM 684 O O . GLU A 1 84 ? -10.828 -14.764 -17.077 1.00 87.31 84 GLU A O 1
ATOM 689 N N . TYR A 1 85 ? -12.751 -15.477 -16.153 1.00 87.88 85 TYR A N 1
ATOM 690 C CA . TYR A 1 85 ? -13.495 -14.251 -16.394 1.00 87.88 85 TYR A CA 1
ATOM 691 C C . TYR A 1 85 ? -12.939 -13.072 -15.580 1.00 87.88 85 TYR A C 1
ATOM 693 O O . TYR A 1 85 ? -12.675 -12.022 -16.153 1.00 87.88 85 TYR A O 1
ATOM 701 N N . ILE A 1 86 ? -12.634 -13.260 -14.290 1.00 89.31 86 ILE A N 1
ATOM 702 C CA . ILE A 1 86 ? -11.991 -12.218 -13.470 1.00 89.31 86 ILE A CA 1
ATOM 703 C C . ILE A 1 86 ? -10.616 -11.834 -14.029 1.00 89.31 86 ILE A C 1
ATOM 705 O O . ILE A 1 86 ? -10.283 -10.653 -14.077 1.00 89.31 86 ILE A O 1
ATOM 709 N N . ARG A 1 87 ? -9.822 -12.805 -14.502 1.00 83.94 87 ARG A N 1
ATOM 710 C CA . ARG A 1 87 ? -8.535 -12.526 -15.170 1.00 83.94 87 ARG A CA 1
ATOM 711 C C . ARG A 1 87 ? -8.720 -11.737 -16.470 1.00 83.94 87 ARG A C 1
ATOM 713 O O . ARG A 1 87 ? -7.933 -10.844 -16.781 1.00 83.94 87 ARG A O 1
ATOM 720 N N . TYR A 1 88 ? -9.771 -12.039 -17.228 1.00 85.19 88 TYR A N 1
ATOM 721 C CA . TYR A 1 88 ? -10.151 -11.261 -18.402 1.00 85.19 88 TYR A CA 1
ATOM 722 C C . TYR A 1 88 ? -10.543 -9.825 -18.026 1.00 85.19 88 TYR A C 1
ATOM 724 O O . TYR A 1 88 ? -9.951 -8.895 -18.573 1.00 85.19 88 TYR A O 1
ATOM 732 N N . GLU A 1 89 ? -11.439 -9.627 -17.056 1.00 87.88 89 GLU A N 1
ATOM 733 C CA . GLU A 1 89 ? -11.836 -8.299 -16.562 1.00 87.88 89 GLU A CA 1
ATOM 734 C C . GLU A 1 89 ? -10.665 -7.470 -16.042 1.00 87.88 89 GLU A C 1
ATOM 736 O O . GLU A 1 89 ? -10.535 -6.276 -16.342 1.00 87.88 89 GLU A O 1
ATOM 741 N N . HIS A 1 90 ? -9.785 -8.103 -15.272 1.00 85.62 90 HIS A N 1
ATOM 742 C CA . HIS A 1 90 ? -8.587 -7.463 -14.757 1.00 85.62 90 HIS A CA 1
ATOM 743 C C . HIS A 1 90 ? -7.698 -6.963 -15.905 1.00 85.62 90 HIS A C 1
ATOM 745 O O . HIS A 1 90 ? -7.277 -5.806 -15.899 1.00 85.62 90 HIS A O 1
ATOM 751 N N . SER A 1 91 ? -7.524 -7.765 -16.963 1.00 79.75 91 SER A N 1
ATOM 752 C CA . SER A 1 91 ? -6.635 -7.429 -18.082 1.00 79.75 91 SER A CA 1
ATOM 753 C C . SER A 1 91 ? -7.002 -6.158 -18.861 1.00 79.75 91 SER A C 1
ATOM 755 O O . SER A 1 91 ? -6.117 -5.537 -19.446 1.00 79.75 91 SER A O 1
ATOM 757 N N . PHE A 1 92 ? -8.274 -5.737 -18.865 1.00 79.50 92 PHE A N 1
ATOM 758 C CA . PHE A 1 92 ? -8.708 -4.483 -19.501 1.00 79.50 92 PHE A CA 1
ATOM 759 C C . PHE A 1 92 ? -9.136 -3.402 -18.502 1.00 79.50 92 PHE A C 1
ATOM 761 O O . PHE A 1 92 ? -9.597 -2.334 -18.910 1.00 79.50 92 PHE A O 1
ATOM 768 N N . THR A 1 93 ? -8.954 -3.619 -17.198 1.00 84.06 93 THR A N 1
ATOM 769 C CA . THR A 1 93 ? -9.338 -2.655 -16.152 1.00 84.06 93 THR A CA 1
ATOM 770 C C . THR A 1 93 ? -8.624 -1.307 -16.295 1.00 84.06 93 THR A C 1
ATOM 772 O O . THR A 1 93 ? -9.192 -0.270 -15.950 1.00 84.06 93 THR A O 1
ATOM 775 N N . PHE A 1 94 ? -7.429 -1.280 -16.897 1.00 76.12 94 PHE A N 1
ATOM 776 C CA . PHE A 1 94 ? -6.730 -0.033 -17.222 1.00 76.12 94 PHE A CA 1
ATOM 777 C C . PHE A 1 94 ? -7.567 0.913 -18.107 1.00 76.12 94 PHE A C 1
ATOM 779 O O . PHE A 1 94 ? -7.430 2.128 -17.998 1.00 76.12 94 PHE A O 1
ATOM 786 N N . THR A 1 95 ? -8.471 0.382 -18.941 1.00 84.62 95 THR A N 1
ATOM 787 C CA . THR A 1 95 ? -9.332 1.189 -19.821 1.00 84.62 95 THR A CA 1
ATOM 788 C C . THR A 1 95 ? -10.352 2.012 -19.028 1.00 84.62 95 THR A C 1
ATOM 790 O O . THR A 1 95 ? -10.577 3.182 -19.336 1.00 84.62 95 THR A O 1
ATOM 793 N N . ASN A 1 96 ? -10.915 1.437 -17.959 1.00 85.75 96 ASN A N 1
ATOM 794 C CA . ASN A 1 96 ? -11.797 2.124 -17.016 1.00 85.75 96 ASN A CA 1
ATOM 795 C C . ASN A 1 96 ? -11.036 3.183 -16.206 1.00 85.75 96 ASN A C 1
ATOM 797 O O . ASN A 1 96 ? -11.512 4.309 -16.059 1.00 85.75 96 ASN A O 1
ATOM 801 N N . ILE A 1 97 ? -9.825 2.849 -15.744 1.00 83.31 97 ILE A N 1
ATOM 802 C CA . ILE A 1 97 ? -8.948 3.790 -15.031 1.00 83.31 97 ILE A CA 1
ATOM 803 C C . ILE A 1 97 ? -8.616 4.992 -15.927 1.00 83.31 97 ILE A C 1
ATOM 805 O O . ILE A 1 97 ? -8.717 6.136 -15.490 1.00 83.31 97 ILE A O 1
ATOM 809 N N . ALA A 1 98 ? -8.320 4.758 -17.210 1.00 77.62 98 ALA A N 1
ATOM 810 C CA . ALA A 1 98 ? -8.074 5.817 -18.189 1.00 77.62 98 ALA A CA 1
ATOM 811 C C . ALA A 1 98 ? -9.300 6.717 -18.450 1.00 77.62 98 ALA A C 1
ATOM 813 O O . ALA A 1 98 ? -9.144 7.857 -18.892 1.00 77.62 98 ALA A O 1
ATOM 814 N N . ALA A 1 99 ? -10.515 6.229 -18.179 1.00 82.00 99 ALA A N 1
ATOM 815 C CA . ALA A 1 99 ? -11.745 7.016 -18.232 1.00 82.00 99 ALA A CA 1
ATOM 816 C C . ALA A 1 99 ? -12.039 7.792 -16.934 1.00 82.00 99 ALA A C 1
ATOM 818 O O . ALA A 1 99 ? -12.988 8.569 -16.912 1.00 82.00 99 ALA A O 1
ATOM 819 N N . GLY A 1 100 ? -11.229 7.624 -15.882 1.00 81.44 100 GLY A N 1
ATOM 820 C CA . GLY A 1 100 ? -11.356 8.338 -14.607 1.00 81.44 100 GLY A CA 1
ATOM 821 C C . GLY A 1 100 ? -11.989 7.529 -13.471 1.00 81.44 100 GLY A C 1
ATOM 822 O O . GLY A 1 100 ? -12.215 8.074 -12.391 1.00 81.44 100 GLY A O 1
ATOM 823 N N . GLU A 1 101 ? -12.279 6.242 -13.680 1.00 89.88 101 GLU A N 1
ATOM 824 C CA . GLU A 1 101 ? -12.829 5.367 -12.641 1.00 89.88 101 GLU A CA 1
ATOM 825 C C . GLU A 1 101 ? -11.738 4.883 -11.672 1.00 89.88 101 GLU A C 1
ATOM 827 O O . GLU A 1 101 ? -10.651 4.476 -12.080 1.00 89.88 101 GLU A O 1
ATOM 832 N N . GLN A 1 102 ? -12.034 4.870 -10.372 1.00 88.56 102 GLN A N 1
ATOM 833 C CA . GLN A 1 102 ? -11.153 4.275 -9.367 1.00 88.56 102 GLN A CA 1
ATOM 834 C C . GLN A 1 102 ? -11.579 2.832 -9.098 1.00 88.56 102 GLN A C 1
ATOM 836 O O . GLN A 1 102 ? -12.724 2.590 -8.721 1.00 88.56 102 GLN A O 1
ATOM 841 N N . ILE A 1 103 ? -10.662 1.874 -9.233 1.00 87.75 103 ILE A N 1
ATOM 842 C CA . ILE A 1 103 ? -10.987 0.445 -9.113 1.00 87.75 103 ILE A CA 1
ATOM 843 C C . ILE A 1 103 ? -10.125 -0.219 -8.039 1.00 87.75 103 ILE A C 1
ATOM 845 O O . ILE A 1 103 ? -8.922 0.050 -7.940 1.00 87.75 103 ILE A O 1
ATOM 849 N N . ARG A 1 104 ? -10.751 -1.076 -7.223 1.00 88.12 104 ARG A N 1
ATOM 850 C CA . ARG A 1 104 ? -10.083 -1.912 -6.218 1.00 88.12 104 ARG A CA 1
ATOM 851 C C . ARG A 1 104 ? -10.652 -3.331 -6.176 1.00 88.12 104 ARG A C 1
ATOM 853 O O . ARG A 1 104 ? -11.828 -3.557 -6.452 1.00 88.12 104 ARG A O 1
ATOM 860 N N . TRP A 1 105 ? -9.812 -4.270 -5.752 1.00 87.25 105 TRP A N 1
ATOM 861 C CA . TRP A 1 105 ? -10.112 -5.700 -5.702 1.00 87.25 105 TRP A CA 1
ATOM 862 C C . TRP A 1 105 ? -9.938 -6.240 -4.282 1.00 87.25 105 TRP A C 1
ATOM 864 O O . TRP A 1 105 ? -8.914 -5.998 -3.637 1.00 87.25 105 TRP A O 1
ATOM 874 N N . LEU A 1 106 ? -10.929 -6.982 -3.794 1.00 87.06 106 LEU A N 1
ATOM 875 C CA . LEU A 1 106 ? -10.924 -7.654 -2.502 1.00 87.06 106 LEU A CA 1
ATOM 876 C C . LEU A 1 106 ? -10.976 -9.168 -2.711 1.00 87.06 106 LEU A C 1
ATOM 878 O O . LEU A 1 106 ? -11.888 -9.690 -3.343 1.00 87.06 106 LEU A O 1
ATOM 882 N N . LEU A 1 107 ? -10.024 -9.892 -2.126 1.00 83.81 107 LEU A N 1
ATOM 883 C CA . LEU A 1 107 ? -10.066 -11.354 -2.129 1.00 83.81 107 LEU A CA 1
ATOM 884 C C . LEU A 1 107 ? -11.218 -11.842 -1.246 1.00 83.81 107 LEU A C 1
ATOM 886 O O . LEU A 1 107 ? -11.349 -11.396 -0.106 1.00 83.81 107 LEU A O 1
ATOM 890 N N . ARG A 1 108 ? -12.006 -12.804 -1.734 1.00 90.88 108 ARG A N 1
ATOM 891 C CA . ARG A 1 108 ? -13.225 -13.297 -1.073 1.00 90.88 108 ARG A CA 1
ATOM 892 C C . ARG A 1 108 ? -12.971 -13.782 0.355 1.00 90.88 108 ARG A C 1
ATOM 894 O O . ARG A 1 108 ? -13.773 -13.500 1.238 1.00 90.88 108 ARG A O 1
ATOM 901 N N . ARG A 1 109 ? -11.808 -14.392 0.628 1.00 82.81 109 ARG A N 1
ATOM 902 C CA . ARG A 1 109 ? -11.396 -14.785 1.995 1.00 82.81 109 ARG A CA 1
ATOM 903 C C . ARG A 1 109 ? -11.330 -13.620 2.992 1.00 82.81 109 ARG A C 1
ATOM 905 O O . ARG A 1 109 ? -11.517 -13.829 4.184 1.00 82.81 109 ARG A O 1
ATOM 912 N N . ASN A 1 110 ? -11.080 -12.403 2.510 1.00 82.25 110 ASN A N 1
ATOM 913 C CA . ASN A 1 110 ? -11.006 -11.186 3.320 1.00 82.25 110 ASN A CA 1
ATOM 914 C C . ASN A 1 110 ? -12.372 -10.490 3.453 1.00 82.25 110 ASN A C 1
ATOM 916 O O . ASN A 1 110 ? -12.482 -9.508 4.186 1.00 82.25 110 ASN A O 1
ATOM 920 N N . ALA A 1 111 ? -13.402 -10.983 2.757 1.00 90.50 111 ALA A N 1
ATOM 921 C CA . ALA A 1 111 ? -14.768 -10.476 2.827 1.00 90.50 111 ALA A CA 1
ATOM 922 C C . ALA A 1 111 ? -15.643 -11.229 3.848 1.00 90.50 111 ALA A C 1
ATOM 924 O O . ALA A 1 111 ? -16.743 -10.779 4.146 1.00 90.50 111 ALA A O 1
ATOM 925 N N . SER A 1 112 ? -15.164 -12.341 4.422 1.00 91.44 112 SER A N 1
ATOM 926 C CA . SER A 1 112 ? -15.956 -13.233 5.289 1.00 91.44 112 SER A CA 1
ATOM 927 C C . SER A 1 112 ? -16.567 -12.560 6.525 1.00 91.44 112 SER A C 1
ATOM 929 O O . SER A 1 112 ? -17.563 -13.041 7.050 1.00 91.44 112 SER A O 1
ATOM 931 N N . GLY A 1 113 ? -15.966 -11.469 7.009 1.00 89.94 113 GLY A N 1
ATOM 932 C CA . GLY A 1 113 ? -16.461 -10.697 8.154 1.00 89.94 113 GLY A CA 1
ATOM 933 C C . GLY A 1 113 ? -17.297 -9.470 7.783 1.00 89.94 113 GLY A C 1
ATOM 934 O O . GLY A 1 113 ? -17.503 -8.618 8.643 1.00 89.94 113 GLY A O 1
ATOM 935 N N . LEU A 1 114 ? -17.699 -9.319 6.517 1.00 92.31 114 LEU A N 1
ATOM 936 C CA . LEU A 1 114 ? -18.441 -8.155 6.031 1.00 92.31 114 LEU A CA 1
ATOM 937 C C . LEU A 1 114 ? -19.931 -8.460 5.918 1.00 92.31 114 LEU A C 1
ATOM 939 O O . LEU A 1 114 ? -20.323 -9.500 5.394 1.00 92.31 114 LEU A O 1
ATOM 943 N N . ALA A 1 115 ? -20.760 -7.509 6.344 1.00 94.12 115 ALA A N 1
ATOM 944 C CA . ALA A 1 115 ? -22.167 -7.487 5.974 1.00 94.12 115 ALA A CA 1
ATOM 945 C C . ALA A 1 115 ? -22.280 -6.944 4.542 1.00 94.12 115 ALA A C 1
ATOM 947 O O . ALA A 1 115 ? -21.971 -5.780 4.293 1.00 94.12 115 ALA A O 1
ATOM 948 N N . LEU A 1 116 ? -22.675 -7.799 3.598 1.00 96.06 116 LEU A N 1
ATOM 949 C CA . LEU A 1 116 ? -22.801 -7.458 2.181 1.00 96.06 116 LEU A CA 1
ATOM 950 C C . LEU A 1 116 ? -24.265 -7.580 1.737 1.00 96.06 116 LEU A C 1
ATOM 952 O O . LEU A 1 116 ? -24.960 -8.488 2.203 1.00 96.06 116 LEU A O 1
ATOM 956 N N . PRO A 1 117 ? -24.747 -6.709 0.833 1.00 94.44 117 PRO A N 1
ATOM 957 C CA . PRO A 1 117 ? -26.028 -6.927 0.178 1.00 94.44 117 PRO A CA 1
ATOM 958 C C . PRO A 1 117 ? -25.975 -8.195 -0.681 1.00 94.44 117 PRO A C 1
ATOM 960 O O . PRO A 1 117 ? -24.913 -8.613 -1.137 1.00 94.44 117 PRO A O 1
ATOM 963 N N . GLY A 1 118 ? -27.136 -8.813 -0.904 1.00 93.50 118 GLY A N 1
ATOM 964 C CA . GLY A 1 118 ? -27.217 -10.082 -1.633 1.00 93.50 118 GLY A CA 1
ATOM 965 C C . GLY A 1 118 ? -26.937 -9.981 -3.136 1.00 93.50 118 GLY A C 1
ATOM 966 O O . GLY A 1 118 ? -26.657 -11.002 -3.755 1.00 93.50 118 GLY A O 1
ATOM 967 N N . ASN A 1 119 ? -27.004 -8.778 -3.712 1.00 96.12 119 ASN A N 1
ATOM 968 C CA . ASN A 1 119 ? -26.831 -8.527 -5.141 1.00 96.12 119 ASN A CA 1
ATOM 969 C C . ASN A 1 119 ? -25.775 -7.449 -5.383 1.00 96.12 119 ASN A C 1
ATOM 971 O O . ASN A 1 119 ? -25.550 -6.576 -4.539 1.00 96.12 119 ASN A O 1
ATOM 975 N N . ASP A 1 120 ? -25.199 -7.481 -6.579 1.00 96.81 120 ASP A N 1
ATOM 976 C CA . ASP A 1 120 ? -24.390 -6.391 -7.108 1.00 96.81 120 ASP A CA 1
ATOM 977 C C . ASP A 1 120 ? -25.230 -5.121 -7.201 1.00 96.81 120 ASP A C 1
ATOM 979 O O . ASP A 1 120 ? -26.434 -5.175 -7.472 1.00 96.81 120 ASP A O 1
ATOM 983 N N . PHE A 1 121 ? -24.606 -3.964 -7.009 1.00 97.88 121 PHE A N 1
ATOM 984 C CA . PHE A 1 121 ? -25.344 -2.709 -7.065 1.00 97.88 121 PHE A CA 1
ATOM 985 C C . PHE A 1 121 ? -24.496 -1.533 -7.517 1.00 97.88 121 PHE A C 1
ATOM 987 O O . PHE A 1 121 ? -23.292 -1.474 -7.258 1.00 97.88 121 PHE A O 1
ATOM 994 N N . TRP A 1 122 ? -25.164 -0.565 -8.132 1.00 98.25 122 TRP A N 1
ATOM 995 C CA . TRP A 1 122 ? -24.727 0.820 -8.205 1.00 98.25 122 TRP A CA 1
ATOM 996 C C . TRP A 1 122 ? -25.402 1.646 -7.112 1.00 98.25 122 TRP A C 1
ATOM 998 O O . TRP A 1 122 ? -26.574 1.443 -6.805 1.00 98.25 122 TRP A O 1
ATOM 1008 N N . LEU A 1 123 ? -24.672 2.592 -6.531 1.00 97.62 123 LEU A N 1
ATOM 1009 C CA . LEU A 1 123 ? -25.193 3.585 -5.599 1.00 97.62 123 LEU A CA 1
ATOM 1010 C C . LEU A 1 123 ? -24.767 4.981 -6.060 1.00 97.62 123 LEU A C 1
ATOM 1012 O O . LEU A 1 123 ? -23.575 5.275 -6.170 1.00 97.62 123 LEU A O 1
ATOM 1016 N N . PHE A 1 124 ? -25.750 5.850 -6.277 1.00 98.00 124 PHE A N 1
ATOM 1017 C CA . PHE A 1 124 ? -25.558 7.219 -6.750 1.00 98.00 124 PHE A CA 1
ATOM 1018 C C . PHE A 1 124 ? -25.849 8.215 -5.627 1.00 98.00 124 PHE A C 1
ATOM 1020 O O . PHE A 1 124 ? -26.909 8.170 -4.993 1.00 98.00 124 PHE A O 1
ATOM 1027 N N . ASP A 1 125 ? -24.882 9.094 -5.356 1.00 94.38 125 ASP A N 1
ATOM 1028 C CA . ASP A 1 125 ? -24.923 10.168 -4.354 1.00 94.38 125 ASP A CA 1
ATOM 1029 C C . ASP A 1 125 ? -25.355 9.736 -2.940 1.00 94.38 125 ASP A C 1
ATOM 1031 O O . ASP A 1 125 ? -25.832 10.553 -2.150 1.00 94.38 125 ASP A O 1
ATOM 1035 N N . GLY A 1 126 ? -25.198 8.450 -2.605 1.00 92.50 126 GLY A N 1
ATOM 1036 C CA . GLY A 1 126 ? -25.650 7.888 -1.330 1.00 92.50 126 GLY A CA 1
ATOM 1037 C C . GLY A 1 126 ? -27.175 7.804 -1.187 1.00 92.50 126 GLY A C 1
ATOM 1038 O O . GLY A 1 126 ? -27.668 7.754 -0.062 1.00 92.50 126 GLY A O 1
ATOM 1039 N N . ARG A 1 127 ? -27.931 7.849 -2.296 1.00 94.69 127 ARG A N 1
ATOM 1040 C CA . ARG A 1 127 ? -29.401 7.967 -2.278 1.00 94.69 127 ARG A CA 1
ATOM 1041 C C . ARG A 1 127 ? -30.124 6.960 -3.158 1.00 94.69 127 ARG A C 1
ATOM 1043 O O . ARG A 1 127 ? -31.107 6.389 -2.705 1.00 94.69 127 ARG A O 1
ATOM 1050 N N . ILE A 1 128 ? -29.670 6.781 -4.395 1.00 97.31 128 ILE A N 1
ATOM 1051 C CA . ILE A 1 128 ? -30.338 5.905 -5.361 1.00 97.31 128 ILE A CA 1
ATOM 1052 C C . ILE A 1 128 ? -29.519 4.631 -5.468 1.00 97.31 128 ILE A C 1
ATOM 1054 O O . ILE A 1 128 ? -28.351 4.696 -5.854 1.00 97.31 128 ILE A O 1
ATOM 1058 N N . VAL A 1 129 ? -30.118 3.495 -5.118 1.00 97.75 129 VAL A N 1
ATOM 1059 C CA . VAL A 1 129 ? -29.504 2.178 -5.296 1.00 97.75 129 VAL A CA 1
ATOM 1060 C C . VAL A 1 129 ? -30.143 1.506 -6.490 1.00 97.75 129 VAL A C 1
ATOM 1062 O O . VAL A 1 129 ? -31.366 1.433 -6.592 1.00 97.75 129 VAL A O 1
ATOM 1065 N N . GLN A 1 130 ? -29.301 0.974 -7.358 1.00 97.25 130 GLN A N 1
ATOM 1066 C CA . GLN A 1 130 ? -29.704 0.152 -8.474 1.00 97.25 130 GLN A CA 1
ATOM 1067 C C . GLN A 1 130 ? -29.052 -1.225 -8.334 1.00 97.25 130 GLN A C 1
ATOM 1069 O O . GLN A 1 130 ? -27.839 -1.349 -8.484 1.00 97.25 130 GLN A O 1
ATOM 1074 N N . PHE A 1 131 ? -29.844 -2.250 -8.034 1.00 96.81 131 PHE A N 1
ATOM 1075 C CA . PHE A 1 131 ? -29.385 -3.632 -7.933 1.00 96.81 131 PHE A CA 1
ATOM 1076 C C . PHE A 1 131 ? -29.385 -4.305 -9.299 1.00 96.81 131 PHE A C 1
ATOM 1078 O O . PHE A 1 131 ? -30.401 -4.296 -9.990 1.00 96.81 131 PHE A O 1
ATOM 1085 N N . ASN A 1 132 ? -28.278 -4.957 -9.642 1.00 93.25 132 ASN A N 1
ATOM 1086 C CA . ASN A 1 132 ? -28.192 -5.832 -10.803 1.00 93.25 132 ASN A CA 1
ATOM 1087 C C . ASN A 1 132 ? -28.477 -7.269 -10.359 1.00 93.25 132 ASN A C 1
ATOM 1089 O O . ASN A 1 132 ? -27.717 -7.849 -9.578 1.00 93.25 132 ASN A O 1
ATOM 1093 N N . VAL A 1 133 ? -29.575 -7.840 -10.851 1.00 92.25 133 VAL A N 1
ATOM 1094 C CA . VAL A 1 133 ? -29.994 -9.202 -10.515 1.00 92.25 133 VAL A CA 1
ATOM 1095 C C . VAL A 1 133 ? -29.533 -10.151 -11.616 1.00 92.25 133 VAL A C 1
ATOM 1097 O O . VAL A 1 133 ? -29.863 -9.980 -12.792 1.00 92.25 133 VAL A O 1
ATOM 1100 N N . PHE A 1 134 ? -28.769 -11.166 -11.220 1.00 91.12 134 PHE A N 1
ATOM 1101 C CA . PHE A 1 134 ? -28.211 -12.181 -12.111 1.00 91.12 134 PHE A CA 1
ATOM 1102 C C . PHE A 1 134 ? -28.757 -13.567 -11.771 1.00 91.12 134 PHE A C 1
ATOM 1104 O O . PHE A 1 134 ? -29.041 -13.862 -10.608 1.00 91.12 134 PHE A O 1
ATOM 1111 N N . ASP A 1 135 ? -28.854 -14.436 -12.775 1.00 89.19 135 ASP A N 1
ATOM 1112 C CA . ASP A 1 135 ? -29.201 -15.841 -12.569 1.00 89.19 135 ASP A CA 1
ATOM 1113 C C . ASP A 1 135 ? -28.021 -16.655 -11.987 1.00 89.19 135 ASP A C 1
ATOM 1115 O O . ASP A 1 135 ? -26.936 -16.139 -11.683 1.00 89.19 135 ASP A O 1
ATOM 1119 N N . GLY A 1 136 ? -28.230 -17.962 -11.799 1.00 85.00 136 GLY A N 1
ATOM 1120 C CA . GLY A 1 136 ? -27.200 -18.875 -11.288 1.00 85.00 136 GLY A CA 1
ATOM 1121 C C . GLY A 1 136 ? -25.949 -18.963 -12.171 1.00 85.00 136 GLY A C 1
ATOM 1122 O O . GLY A 1 136 ? -24.857 -19.162 -11.644 1.00 85.00 136 GLY A O 1
ATOM 1123 N N . ASP A 1 137 ? -26.085 -18.715 -13.475 1.00 84.50 137 ASP A N 1
ATOM 1124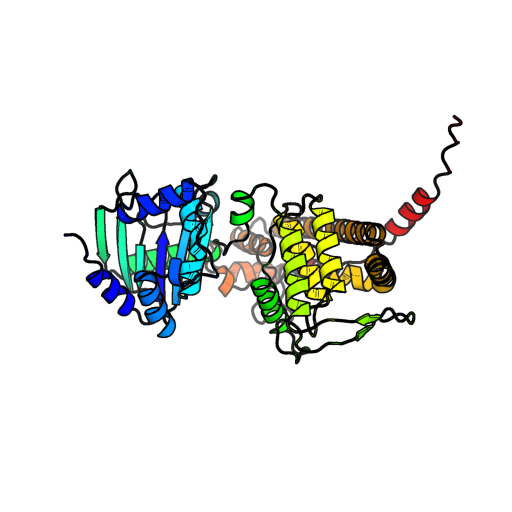 C CA . ASP A 1 137 ? -25.001 -18.773 -14.460 1.00 84.50 137 ASP A CA 1
ATOM 1125 C C . ASP A 1 137 ? -24.329 -17.404 -14.681 1.00 84.50 137 ASP A C 1
ATOM 1127 O O . ASP A 1 137 ? -23.365 -17.289 -15.437 1.00 84.50 137 ASP A O 1
ATOM 1131 N N . GLY A 1 138 ? -24.818 -16.353 -14.014 1.00 83.88 138 GLY A N 1
ATOM 1132 C CA . GLY A 1 138 ? -24.290 -14.996 -14.132 1.00 83.88 138 GLY A CA 1
ATOM 1133 C C . GLY A 1 138 ? -24.820 -14.223 -15.335 1.00 83.88 138 GLY A C 1
ATOM 1134 O O . GLY A 1 138 ? -24.225 -13.203 -15.684 1.00 83.88 138 GLY A O 1
ATOM 1135 N N . ARG A 1 139 ? -25.912 -14.666 -15.971 1.00 85.81 139 ARG A N 1
ATOM 1136 C CA . ARG A 1 139 ? -26.606 -13.861 -16.985 1.00 85.81 139 ARG A CA 1
ATOM 1137 C C . ARG A 1 139 ? -27.427 -12.789 -16.291 1.00 85.81 139 ARG A C 1
ATOM 1139 O O . ARG A 1 139 ? -28.070 -13.045 -15.271 1.00 85.81 139 ARG A O 1
ATOM 1146 N N . TRP A 1 140 ? -27.392 -11.582 -16.840 1.00 87.94 140 TRP A N 1
ATOM 1147 C CA . TRP A 1 140 ? -28.208 -10.481 -16.341 1.00 87.94 140 TRP A CA 1
ATOM 1148 C C . TRP A 1 140 ? -29.695 -10.788 -16.570 1.00 87.94 140 TRP A C 1
ATOM 1150 O O . TRP A 1 140 ? -30.083 -11.167 -17.676 1.00 87.94 140 TRP A O 1
ATOM 1160 N N . VAL A 1 141 ? -30.514 -10.641 -15.525 1.00 88.44 141 VAL A N 1
ATOM 1161 C CA . VAL A 1 141 ? -31.961 -10.911 -15.565 1.00 88.44 141 VAL A CA 1
ATOM 1162 C C . VAL A 1 141 ? -32.734 -9.602 -15.644 1.00 88.44 141 VAL A C 1
ATOM 1164 O O . VAL A 1 141 ? -33.483 -9.372 -16.595 1.00 88.44 141 VAL A O 1
ATOM 1167 N N . HIS A 1 142 ? -32.560 -8.743 -14.641 1.00 87.44 142 HIS A N 1
ATOM 1168 C CA . HIS A 1 142 ? -33.167 -7.420 -14.585 1.00 87.44 142 HIS A CA 1
ATOM 1169 C C . HIS A 1 142 ? -32.444 -6.536 -13.567 1.00 87.44 142 HIS A C 1
ATOM 1171 O O . HIS A 1 142 ? -31.511 -6.958 -12.880 1.00 87.44 142 HIS A O 1
ATOM 1177 N N . THR A 1 143 ? -32.912 -5.298 -13.478 1.00 90.31 143 THR A N 1
ATOM 1178 C CA . THR A 1 143 ? -32.393 -4.291 -12.567 1.00 90.31 143 THR A CA 1
ATOM 1179 C C . THR A 1 143 ? -33.521 -3.775 -11.679 1.00 90.31 143 THR A C 1
ATOM 1181 O O . THR A 1 143 ? -34.579 -3.415 -12.199 1.00 90.31 143 THR A O 1
ATOM 1184 N N . ASP A 1 144 ? -33.289 -3.708 -10.368 1.00 92.00 144 ASP A N 1
ATOM 1185 C CA . ASP A 1 144 ? -34.215 -3.112 -9.398 1.00 92.00 144 ASP A CA 1
ATOM 1186 C C . ASP A 1 144 ? -33.672 -1.767 -8.908 1.00 92.00 144 ASP A C 1
ATOM 1188 O O . ASP A 1 144 ? -32.508 -1.667 -8.524 1.00 92.00 144 ASP A O 1
ATOM 1192 N N . GLU A 1 145 ? -34.509 -0.731 -8.877 1.00 94.62 145 GLU A N 1
ATOM 1193 C CA . GLU A 1 145 ? -34.141 0.584 -8.343 1.00 94.62 145 GLU A CA 1
ATOM 1194 C C . GLU A 1 145 ? -34.888 0.875 -7.038 1.00 94.62 145 GLU A C 1
ATOM 1196 O O . GLU A 1 145 ? -36.089 0.625 -6.918 1.00 94.62 145 GLU A O 1
ATOM 1201 N N . THR A 1 146 ? -34.186 1.441 -6.057 1.00 94.44 146 THR A N 1
ATOM 1202 C CA . THR A 1 146 ? -34.781 1.914 -4.807 1.00 94.44 146 THR A CA 1
ATOM 1203 C C . THR A 1 146 ? -34.174 3.235 -4.347 1.00 94.44 146 THR A C 1
ATOM 1205 O O . THR A 1 146 ? -32.984 3.506 -4.512 1.00 94.44 146 THR A O 1
ATOM 1208 N N . HIS A 1 147 ? -35.029 4.055 -3.737 1.00 96.19 147 HIS A N 1
ATOM 1209 C CA . HIS A 1 147 ? -34.691 5.337 -3.110 1.00 96.19 147 HIS A CA 1
ATOM 1210 C C . HIS A 1 147 ? -34.835 5.261 -1.582 1.00 96.19 147 HIS A C 1
ATOM 1212 O O . HIS A 1 147 ? -34.850 6.290 -0.904 1.00 96.19 147 HIS A O 1
ATOM 1218 N N . ASP A 1 148 ? -34.990 4.050 -1.032 1.00 97.19 148 ASP A N 1
ATOM 1219 C CA . ASP A 1 148 ? -35.108 3.834 0.407 1.00 97.19 148 ASP A CA 1
ATOM 1220 C C . ASP A 1 148 ? -33.791 4.225 1.112 1.00 97.19 148 ASP A C 1
ATOM 1222 O O . ASP A 1 148 ? -32.745 3.610 0.862 1.00 97.19 148 ASP A O 1
ATOM 1226 N N . PRO A 1 149 ? -33.810 5.218 2.023 1.00 94.88 149 PRO A N 1
ATOM 1227 C CA . PRO A 1 149 ? -32.608 5.693 2.701 1.00 94.88 149 PRO A CA 1
ATOM 1228 C C . PRO A 1 149 ? -31.959 4.646 3.618 1.00 94.88 149 PRO A C 1
ATOM 1230 O O . PRO A 1 149 ? -30.762 4.750 3.896 1.00 94.88 149 PRO A O 1
ATOM 1233 N N . VAL A 1 150 ? -32.709 3.651 4.104 1.00 97.19 150 VAL A N 1
ATOM 1234 C CA . VAL A 1 150 ? -32.159 2.550 4.910 1.00 97.19 150 VAL A CA 1
ATOM 1235 C C . VAL A 1 150 ? -31.340 1.618 4.021 1.00 97.19 150 VAL A C 1
ATOM 1237 O O . VAL A 1 150 ? -30.208 1.276 4.364 1.00 97.19 150 VAL A O 1
ATOM 1240 N N . VAL A 1 151 ? -31.866 1.272 2.843 1.00 97.44 151 VAL A N 1
ATOM 1241 C CA . VAL A 1 151 ? -31.166 0.426 1.865 1.00 97.44 151 VAL A CA 1
ATOM 1242 C C . VAL A 1 151 ? -29.944 1.141 1.288 1.00 97.44 151 VAL A C 1
ATOM 1244 O O . VAL A 1 151 ? -28.873 0.541 1.189 1.00 97.44 151 VAL A O 1
ATOM 1247 N N . ALA A 1 152 ? -30.063 2.433 0.969 1.00 96.56 152 ALA A N 1
ATOM 1248 C CA . ALA A 1 152 ? -28.942 3.238 0.487 1.00 96.56 152 ALA A CA 1
ATOM 1249 C C . ALA A 1 152 ? -27.798 3.309 1.507 1.00 96.56 152 ALA A C 1
ATOM 1251 O O . ALA A 1 152 ? -26.633 3.170 1.132 1.00 96.56 152 ALA A O 1
ATOM 1252 N N . ARG A 1 153 ? -28.122 3.458 2.800 1.00 93.31 153 ARG A N 1
ATOM 1253 C CA . ARG A 1 153 ? -27.128 3.451 3.880 1.00 93.31 153 ARG A CA 1
ATOM 1254 C C . ARG A 1 153 ? -26.427 2.102 4.010 1.00 93.31 153 ARG A C 1
ATOM 1256 O O . ARG A 1 153 ? -25.203 2.079 4.044 1.00 93.31 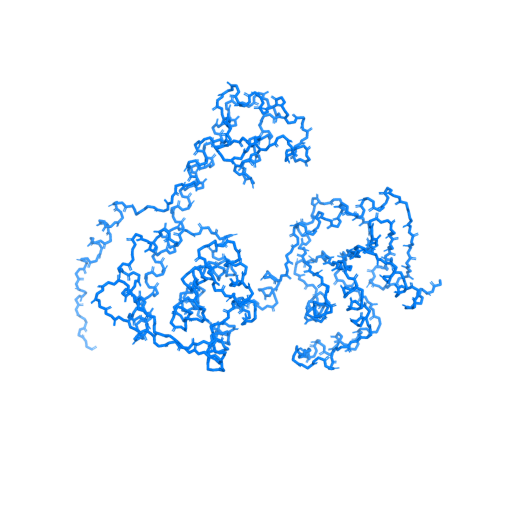153 ARG A O 1
ATOM 1263 N N . LEU A 1 154 ? -27.183 1.001 4.010 1.00 96.75 154 LEU A N 1
ATOM 1264 C CA . LEU A 1 154 ? -26.623 -0.354 4.036 1.00 96.75 154 LEU A CA 1
ATOM 1265 C C . LEU A 1 154 ? -25.624 -0.567 2.888 1.00 96.75 154 LEU A C 1
ATOM 1267 O O . LEU A 1 154 ? -24.518 -1.058 3.103 1.00 96.75 154 LEU A O 1
ATOM 1271 N N . CYS A 1 155 ? -26.003 -0.176 1.669 1.00 97.69 155 CYS A N 1
ATOM 1272 C CA . CYS A 1 155 ? -25.149 -0.313 0.491 1.00 97.69 155 CYS A CA 1
ATOM 1273 C C . CYS A 1 155 ? -23.902 0.580 0.578 1.00 97.69 155 CYS A C 1
ATOM 1275 O O . CYS A 1 155 ? -22.811 0.140 0.218 1.00 97.69 155 CYS A O 1
ATOM 1277 N N . ALA A 1 156 ? -24.036 1.808 1.091 1.00 94.75 156 ALA A N 1
ATOM 1278 C CA . ALA A 1 156 ? -22.906 2.709 1.306 1.00 94.75 156 ALA A CA 1
ATOM 1279 C C . ALA A 1 156 ? -21.892 2.127 2.307 1.00 94.75 156 ALA A C 1
ATOM 1281 O O . ALA A 1 156 ? -20.706 2.033 1.996 1.00 94.75 156 ALA A O 1
ATOM 1282 N N . GLU A 1 157 ? -22.365 1.673 3.471 1.00 93.88 157 GLU A N 1
ATOM 1283 C CA . GLU A 1 157 ? -21.530 1.084 4.527 1.00 93.88 157 GLU A CA 1
ATOM 1284 C C . GLU A 1 157 ? -20.834 -0.203 4.058 1.00 93.88 157 GLU A C 1
ATOM 1286 O O . GLU A 1 157 ? -19.645 -0.410 4.331 1.00 93.88 157 GLU A O 1
ATOM 1291 N N . ALA A 1 158 ? -21.546 -1.050 3.307 1.00 96.94 158 ALA A N 1
ATOM 1292 C CA . ALA A 1 158 ? -20.977 -2.248 2.699 1.00 96.94 158 ALA A CA 1
ATOM 1293 C C . ALA A 1 158 ? -19.892 -1.898 1.669 1.00 96.94 158 ALA A C 1
ATOM 1295 O O . ALA A 1 158 ? -18.801 -2.473 1.710 1.00 96.94 158 ALA A O 1
ATOM 1296 N N . PHE A 1 159 ? -20.156 -0.934 0.778 1.00 98.00 159 PHE A N 1
ATOM 1297 C CA . PHE A 1 159 ? -19.179 -0.488 -0.215 1.00 98.00 159 PHE A CA 1
ATOM 1298 C C . PHE A 1 159 ? -17.912 0.051 0.448 1.00 98.00 159 PHE A C 1
ATOM 1300 O O . PHE A 1 159 ? -16.819 -0.392 0.102 1.00 98.00 159 PHE A O 1
ATOM 1307 N N . ASP A 1 160 ? -18.038 0.967 1.410 1.00 92.88 160 ASP A N 1
ATOM 1308 C CA . ASP A 1 160 ? -16.879 1.572 2.070 1.00 92.88 160 ASP A CA 1
ATOM 1309 C C . ASP A 1 160 ? -16.082 0.519 2.868 1.00 92.88 160 ASP A C 1
ATOM 1311 O O . ASP A 1 160 ? -14.853 0.480 2.779 1.00 92.88 160 ASP A O 1
ATOM 1315 N N . SER A 1 161 ? -16.757 -0.433 3.525 1.00 92.00 161 SER A N 1
ATOM 1316 C CA . SER A 1 161 ? -16.103 -1.561 4.208 1.00 92.00 161 SER A CA 1
ATOM 1317 C C . SER A 1 161 ? -15.284 -2.447 3.265 1.00 92.00 161 SER A C 1
ATOM 1319 O O . SER A 1 161 ? -14.202 -2.925 3.631 1.00 92.00 161 SER A O 1
ATOM 1321 N N . VAL A 1 162 ? -15.789 -2.698 2.055 1.00 93.62 162 VAL A N 1
ATOM 1322 C CA . VAL A 1 162 ? -15.039 -3.410 1.012 1.00 93.62 162 VAL A CA 1
ATOM 1323 C C . VAL A 1 162 ? -13.889 -2.535 0.517 1.00 93.62 162 VAL A C 1
ATOM 1325 O O . VAL A 1 162 ? -12.753 -3.003 0.446 1.00 93.62 162 VAL A O 1
ATOM 1328 N N . TRP A 1 163 ? -14.158 -1.264 0.218 1.00 90.56 163 TRP A N 1
ATOM 1329 C CA . TRP A 1 163 ? -13.210 -0.305 -0.349 1.00 90.56 163 TRP A CA 1
ATOM 1330 C C . TRP A 1 163 ? -11.958 -0.110 0.510 1.00 90.56 163 TRP A C 1
ATOM 1332 O O . TRP A 1 163 ? -10.853 -0.022 -0.029 1.00 90.56 163 TRP A O 1
ATOM 1342 N N . GLU A 1 164 ? -12.117 -0.067 1.834 1.00 82.62 164 GLU A N 1
ATOM 1343 C CA . GLU A 1 164 ? -11.016 0.049 2.799 1.00 82.62 164 GLU A CA 1
ATOM 1344 C C . GLU A 1 164 ? -10.085 -1.172 2.802 1.00 82.62 164 GLU A C 1
ATOM 1346 O O . GLU A 1 164 ? -8.891 -1.038 3.066 1.00 82.62 164 GLU A O 1
ATOM 1351 N N . ARG A 1 165 ? -10.614 -2.364 2.496 1.00 81.00 165 ARG A N 1
ATOM 1352 C CA . ARG A 1 165 ? -9.855 -3.629 2.482 1.00 81.00 165 ARG A CA 1
ATOM 1353 C C . ARG A 1 165 ? -9.323 -3.988 1.096 1.00 81.00 165 ARG A C 1
ATOM 1355 O O . ARG A 1 165 ? -8.391 -4.785 0.979 1.00 81.00 165 ARG A O 1
ATOM 1362 N N . ALA A 1 166 ? -9.949 -3.455 0.054 1.00 81.62 166 ALA A N 1
ATOM 1363 C CA . ALA A 1 166 ? -9.621 -3.727 -1.332 1.00 81.62 166 ALA A CA 1
ATOM 1364 C C . ALA A 1 166 ? -8.331 -2.997 -1.756 1.00 81.62 166 ALA A C 1
ATOM 1366 O O . ALA A 1 166 ? -8.031 -1.899 -1.288 1.00 81.62 166 ALA A O 1
ATOM 1367 N N . VAL A 1 167 ? -7.564 -3.596 -2.669 1.00 74.38 167 VAL A N 1
ATOM 1368 C CA . VAL A 1 167 ? -6.276 -3.062 -3.152 1.00 74.38 167 VAL A CA 1
ATOM 1369 C C . VAL A 1 167 ? -6.336 -2.700 -4.634 1.00 74.38 167 VAL A C 1
ATOM 1371 O O . VAL A 1 167 ? -7.150 -3.245 -5.374 1.00 74.38 167 VAL A O 1
ATOM 1374 N N . HIS A 1 168 ? -5.466 -1.787 -5.078 1.00 64.06 168 HIS A N 1
ATOM 1375 C CA . HIS A 1 168 ? -5.483 -1.289 -6.458 1.00 64.06 168 HIS A CA 1
ATOM 1376 C C . HIS A 1 168 ? -5.002 -2.312 -7.500 1.00 64.06 168 HIS A C 1
ATOM 1378 O O . HIS A 1 168 ? -5.662 -2.438 -8.522 1.00 64.06 168 HIS A O 1
ATOM 1384 N N . SER A 1 169 ? -3.900 -3.048 -7.273 1.00 61.06 169 SER A N 1
ATOM 1385 C CA . SER A 1 169 ? -3.417 -4.026 -8.279 1.00 61.06 169 SER A CA 1
ATOM 1386 C C . SER A 1 169 ? -2.262 -4.959 -7.864 1.00 61.06 169 SER A C 1
ATOM 1388 O O . SER A 1 169 ? -2.013 -5.940 -8.554 1.00 61.06 169 SER A O 1
ATOM 1390 N N . VAL A 1 170 ? -1.519 -4.715 -6.778 1.00 45.62 170 VAL A N 1
ATOM 1391 C CA . VAL A 1 170 ? -0.171 -5.331 -6.643 1.00 45.62 170 VAL A CA 1
ATOM 1392 C C . VAL A 1 170 ? -0.185 -6.842 -6.348 1.00 45.62 170 VAL A C 1
ATOM 1394 O O . VAL A 1 170 ? 0.705 -7.569 -6.773 1.00 45.62 170 VAL A O 1
ATOM 1397 N N . ARG A 1 171 ? -1.208 -7.358 -5.655 1.00 50.19 171 ARG A N 1
ATOM 1398 C CA . ARG A 1 171 ? -1.308 -8.803 -5.358 1.00 50.19 171 ARG A CA 1
ATOM 1399 C C . ARG A 1 171 ? -1.901 -9.633 -6.501 1.00 50.19 171 ARG A C 1
ATOM 1401 O O . ARG A 1 171 ? -1.676 -10.836 -6.530 1.00 50.19 171 ARG A O 1
ATOM 1408 N N . ALA A 1 172 ? -2.636 -9.012 -7.423 1.00 46.41 172 ALA A N 1
ATOM 1409 C CA . ALA A 1 172 ? -3.263 -9.707 -8.547 1.00 46.41 172 ALA A CA 1
ATOM 1410 C C . ALA A 1 172 ? -2.246 -10.042 -9.651 1.00 46.41 172 ALA A C 1
ATOM 1412 O O . ALA A 1 172 ? -2.274 -11.147 -10.183 1.00 46.41 172 ALA A O 1
ATOM 1413 N N . GLU A 1 173 ? -1.281 -9.154 -9.913 1.00 47.47 173 GLU A N 1
ATOM 1414 C CA . GLU A 1 173 ? -0.221 -9.386 -10.908 1.00 47.47 173 GLU A CA 1
ATOM 1415 C C . GLU A 1 173 ? 0.630 -10.631 -10.578 1.00 47.47 173 GLU A C 1
ATOM 1417 O O . GLU A 1 173 ? 0.927 -11.441 -11.455 1.00 47.47 173 GLU A O 1
ATOM 1422 N N . LEU A 1 174 ? 0.938 -10.843 -9.292 1.00 47.41 174 LEU A N 1
ATOM 1423 C CA . LEU A 1 174 ? 1.644 -12.033 -8.790 1.00 47.41 174 LEU A CA 1
ATOM 1424 C C . LEU A 1 174 ? 0.866 -13.340 -9.005 1.00 47.41 174 LEU A C 1
ATOM 1426 O O . LEU A 1 174 ? 1.470 -14.398 -9.174 1.00 47.41 174 LEU A O 1
ATOM 1430 N N . LEU A 1 175 ? -0.469 -13.274 -8.980 1.00 45.78 175 LEU A N 1
ATOM 1431 C CA . LEU A 1 175 ? -1.354 -14.424 -9.181 1.00 45.78 175 LEU A CA 1
ATOM 1432 C C . LEU A 1 175 ? -1.554 -14.739 -10.672 1.00 45.78 175 LEU A C 1
ATOM 1434 O O . LEU A 1 175 ? -1.721 -15.902 -11.034 1.00 45.78 175 LEU A O 1
ATOM 1438 N N . GLU A 1 176 ? -1.530 -13.724 -11.538 1.00 44.97 176 GLU A N 1
ATOM 1439 C CA . GLU A 1 176 ? -1.644 -13.875 -12.997 1.00 44.97 176 GLU A CA 1
ATOM 1440 C C . GLU A 1 176 ? -0.342 -14.353 -13.646 1.00 44.97 176 GLU A C 1
ATOM 1442 O O . GLU A 1 176 ? -0.363 -15.073 -14.649 1.00 44.97 176 GLU A O 1
ATOM 1447 N N . HIS A 1 177 ? 0.791 -13.984 -13.053 1.00 54.75 177 HIS A N 1
ATOM 1448 C CA . HIS A 1 177 ? 2.119 -14.352 -13.517 1.00 54.75 177 HIS A CA 1
ATOM 1449 C C . HIS A 1 177 ? 2.952 -14.916 -12.362 1.00 54.75 177 HIS A C 1
ATOM 1451 O O . HIS A 1 177 ? 3.886 -14.255 -11.899 1.00 54.75 177 HIS A O 1
ATOM 1457 N N . PRO A 1 178 ? 2.644 -16.141 -11.891 1.00 53.62 178 PRO A N 1
ATOM 1458 C CA . PRO A 1 178 ? 3.420 -16.777 -10.835 1.00 53.62 178 PRO A CA 1
ATOM 1459 C C . PRO A 1 178 ? 4.895 -16.855 -11.251 1.00 53.62 178 PRO A C 1
ATOM 1461 O O . PRO A 1 178 ? 5.230 -17.401 -12.301 1.00 53.62 178 PRO A O 1
ATOM 1464 N N . GLY A 1 179 ? 5.769 -16.254 -10.440 1.00 55.97 179 GLY A N 1
ATOM 1465 C CA . GLY A 1 179 ? 7.209 -16.152 -10.701 1.00 55.97 179 GLY A CA 1
ATOM 1466 C C . GLY A 1 179 ? 7.663 -14.863 -11.395 1.00 55.97 179 GLY A C 1
ATOM 1467 O O . GLY A 1 179 ? 8.866 -14.644 -11.516 1.00 55.97 179 GLY A O 1
ATOM 1468 N N . ARG A 1 180 ? 6.745 -13.982 -11.815 1.00 66.56 180 ARG A N 1
ATOM 1469 C CA . ARG A 1 180 ? 7.100 -12.663 -12.347 1.00 66.56 180 ARG A CA 1
ATOM 1470 C C . ARG A 1 180 ? 7.210 -11.655 -11.209 1.00 66.56 180 ARG A C 1
ATOM 1472 O O . ARG A 1 180 ? 6.287 -11.480 -10.418 1.00 66.56 180 ARG A O 1
ATOM 1479 N N . ARG A 1 181 ? 8.354 -10.980 -11.144 1.00 75.69 181 ARG A N 1
ATOM 1480 C CA . ARG A 1 181 ? 8.616 -9.906 -10.187 1.00 75.69 181 ARG A CA 1
ATOM 1481 C C . ARG A 1 181 ? 7.666 -8.723 -10.457 1.00 75.69 181 ARG A C 1
ATOM 1483 O O . ARG A 1 181 ? 7.726 -8.168 -11.559 1.00 75.69 181 ARG A O 1
ATOM 1490 N N . PRO A 1 182 ? 6.843 -8.297 -9.484 1.00 71.19 182 PRO A N 1
ATOM 1491 C CA . PRO A 1 182 ? 6.015 -7.108 -9.630 1.00 71.19 182 PRO A CA 1
ATOM 1492 C C . PRO A 1 182 ? 6.934 -5.887 -9.705 1.00 71.19 182 PRO A C 1
ATOM 1494 O O . PRO A 1 182 ? 7.910 -5.782 -8.958 1.00 71.19 182 PRO A O 1
ATOM 1497 N N . CYS A 1 183 ? 6.670 -4.991 -10.650 1.00 78.88 183 CYS A N 1
ATOM 1498 C CA . CYS A 1 183 ? 7.508 -3.820 -10.893 1.00 78.88 183 CYS A CA 1
ATOM 1499 C C . CYS A 1 183 ? 6.630 -2.585 -11.060 1.00 78.88 183 CYS A C 1
ATOM 1501 O O . CYS A 1 183 ? 5.610 -2.625 -11.742 1.00 78.88 183 CYS A O 1
ATOM 1503 N N . PHE A 1 184 ? 7.058 -1.458 -10.498 1.00 82.94 184 PHE A N 1
ATOM 1504 C CA . PHE A 1 184 ? 6.438 -0.183 -10.836 1.00 82.94 184 PHE A CA 1
ATOM 1505 C C . PHE A 1 184 ? 6.730 0.130 -12.303 1.00 82.94 184 PHE A C 1
ATOM 1507 O O . PHE A 1 184 ? 7.892 0.135 -12.722 1.00 82.94 184 PHE A O 1
ATOM 1514 N N . THR A 1 185 ? 5.684 0.421 -13.076 1.00 84.50 185 THR A N 1
ATOM 1515 C CA . THR A 1 185 ? 5.861 1.003 -14.409 1.00 84.50 185 THR A CA 1
ATOM 1516 C C . THR A 1 185 ? 6.613 2.334 -14.284 1.00 84.50 185 THR A C 1
ATOM 1518 O O . THR A 1 185 ? 6.574 2.958 -13.218 1.00 84.50 185 THR A O 1
ATOM 1521 N N . PRO A 1 186 ? 7.283 2.819 -15.343 1.00 85.31 186 PRO A N 1
ATOM 1522 C CA . PRO A 1 186 ? 7.938 4.127 -15.308 1.00 85.31 186 PRO A CA 1
ATOM 1523 C C . PRO A 1 186 ? 7.010 5.255 -14.817 1.00 85.31 186 PRO A C 1
ATOM 1525 O O . PRO A 1 186 ? 7.374 6.050 -13.951 1.00 85.31 186 PRO A O 1
ATOM 1528 N N . ASP A 1 187 ? 5.761 5.284 -15.275 1.00 77.44 187 ASP A N 1
ATOM 1529 C CA . ASP A 1 187 ? 4.815 6.313 -14.841 1.00 77.44 187 ASP A CA 1
ATOM 1530 C C . ASP A 1 187 ? 4.413 6.166 -13.369 1.00 77.44 187 ASP A C 1
ATOM 1532 O O . ASP A 1 187 ? 4.409 7.161 -12.639 1.00 77.44 187 ASP A O 1
ATOM 1536 N N . ALA A 1 188 ? 4.167 4.936 -12.904 1.00 80.06 188 ALA A N 1
ATOM 1537 C CA . ALA A 1 188 ? 3.863 4.664 -11.500 1.00 80.06 188 ALA A CA 1
ATOM 1538 C C . ALA A 1 188 ? 5.052 4.994 -10.585 1.00 80.06 188 ALA A C 1
ATOM 1540 O O . ALA A 1 188 ? 4.872 5.504 -9.482 1.00 80.06 188 ALA A O 1
ATOM 1541 N N . LEU A 1 189 ? 6.280 4.766 -11.053 1.00 89.81 189 LEU A N 1
ATOM 1542 C CA . LEU A 1 189 ? 7.504 5.147 -10.355 1.00 89.81 189 LEU A CA 1
ATOM 1543 C C . LEU A 1 189 ? 7.627 6.679 -10.241 1.00 89.81 189 LEU A C 1
ATOM 1545 O O . LEU A 1 189 ? 7.967 7.206 -9.178 1.00 89.81 189 LEU A O 1
ATOM 1549 N N . ALA A 1 190 ? 7.312 7.419 -11.307 1.00 84.50 190 ALA A N 1
ATOM 1550 C CA . ALA A 1 190 ? 7.287 8.880 -11.271 1.00 84.50 190 ALA A CA 1
ATOM 1551 C C . ALA A 1 190 ? 6.174 9.429 -10.361 1.00 84.50 190 ALA A C 1
ATOM 1553 O O . ALA A 1 190 ? 6.376 10.441 -9.685 1.00 84.50 190 ALA A O 1
ATOM 1554 N N . GLU A 1 191 ? 5.009 8.783 -10.333 1.00 83.69 191 GLU A N 1
ATOM 1555 C CA . GLU A 1 191 ? 3.907 9.117 -9.431 1.00 83.69 191 GLU A CA 1
ATOM 1556 C C . GLU A 1 191 ? 4.258 8.841 -7.968 1.00 83.69 191 GLU A C 1
ATOM 1558 O O . GLU A 1 191 ? 4.094 9.731 -7.133 1.00 83.69 191 GLU A O 1
ATOM 1563 N N . LEU A 1 192 ? 4.837 7.675 -7.673 1.00 87.81 192 LEU A N 1
ATOM 1564 C CA . LEU A 1 192 ? 5.320 7.328 -6.339 1.00 87.81 192 LEU A CA 1
ATOM 1565 C C . LEU A 1 192 ? 6.304 8.380 -5.820 1.00 87.81 192 LEU A C 1
ATOM 1567 O O . LEU A 1 192 ? 6.189 8.827 -4.681 1.00 87.81 192 LEU A O 1
ATOM 1571 N N . HIS A 1 193 ? 7.223 8.842 -6.671 1.00 92.12 193 HIS A N 1
ATOM 1572 C CA . HIS A 1 193 ? 8.114 9.939 -6.312 1.00 92.12 193 HIS A CA 1
ATOM 1573 C C . HIS A 1 193 ? 7.357 11.232 -5.993 1.00 92.12 193 HIS A C 1
ATOM 1575 O O . HIS A 1 193 ? 7.686 11.893 -5.012 1.00 92.12 193 HIS A O 1
ATOM 1581 N N . ARG A 1 194 ? 6.351 11.621 -6.791 1.00 86.50 194 ARG A N 1
ATOM 1582 C CA . ARG A 1 194 ? 5.536 12.817 -6.491 1.00 86.50 194 ARG A CA 1
ATOM 1583 C C . ARG A 1 194 ? 4.863 12.706 -5.126 1.00 86.50 194 ARG A C 1
ATOM 1585 O O . ARG A 1 194 ? 4.895 13.680 -4.385 1.00 86.50 194 ARG A O 1
ATOM 1592 N N . LEU A 1 195 ? 4.301 11.543 -4.800 1.00 86.62 195 LEU A N 1
ATOM 1593 C CA . LEU A 1 195 ? 3.665 11.295 -3.505 1.00 86.62 195 LEU A CA 1
ATOM 1594 C C . LEU A 1 195 ? 4.672 11.376 -2.357 1.00 86.62 195 LEU A C 1
ATOM 1596 O O . LEU A 1 195 ? 4.394 12.028 -1.355 1.00 86.62 195 LEU A O 1
ATOM 1600 N N . LEU A 1 196 ? 5.851 10.770 -2.526 1.00 87.38 196 LEU A N 1
ATOM 1601 C CA . LEU A 1 196 ? 6.894 10.761 -1.503 1.00 87.38 196 LEU A CA 1
ATOM 1602 C C . LEU A 1 196 ? 7.364 12.177 -1.148 1.00 87.38 196 LEU A C 1
ATOM 1604 O O . LEU A 1 196 ? 7.532 12.488 0.028 1.00 87.38 196 LEU A O 1
ATOM 1608 N N . ILE A 1 197 ? 7.576 13.034 -2.150 1.00 88.38 197 ILE A N 1
ATOM 1609 C CA . ILE A 1 197 ? 8.112 14.379 -1.909 1.00 88.38 197 ILE A CA 1
ATOM 1610 C C . ILE A 1 197 ? 7.043 15.414 -1.545 1.00 88.38 197 ILE A C 1
ATOM 1612 O O . ILE A 1 197 ? 7.382 16.453 -0.993 1.00 88.38 197 ILE A O 1
ATOM 1616 N N . ALA A 1 198 ? 5.763 15.160 -1.844 1.00 83.94 198 ALA A N 1
ATOM 1617 C CA . ALA A 1 198 ? 4.685 16.125 -1.609 1.00 83.94 198 ALA A CA 1
ATOM 1618 C C . ALA A 1 198 ? 4.526 16.506 -0.127 1.00 83.94 198 ALA A C 1
ATOM 1620 O O . ALA A 1 198 ? 4.033 17.592 0.172 1.00 83.94 198 ALA A O 1
ATOM 1621 N N . GLY A 1 199 ? 4.931 15.619 0.787 1.00 69.75 199 GLY A N 1
ATOM 1622 C CA . GLY A 1 199 ? 4.884 15.846 2.231 1.00 69.75 199 GLY A CA 1
ATOM 1623 C C . GLY A 1 199 ? 6.177 16.385 2.849 1.00 69.75 199 GLY A C 1
ATOM 1624 O O . GLY A 1 199 ? 6.187 16.626 4.053 1.00 69.75 199 GLY A O 1
ATOM 1625 N N . ASP A 1 200 ? 7.258 16.557 2.079 1.00 79.06 200 ASP A N 1
ATOM 1626 C CA . ASP A 1 200 ? 8.550 16.997 2.618 1.00 79.06 200 ASP A CA 1
ATOM 1627 C C . ASP A 1 200 ? 8.752 18.507 2.401 1.00 79.06 200 ASP A C 1
ATOM 1629 O O . ASP A 1 200 ? 9.002 18.937 1.270 1.00 79.06 200 ASP A O 1
ATOM 1633 N N . PRO A 1 201 ? 8.688 19.333 3.463 1.00 75.88 201 PRO A N 1
ATOM 1634 C CA . PRO A 1 201 ? 8.842 20.781 3.338 1.00 75.88 201 PRO A CA 1
ATOM 1635 C C . PRO A 1 201 ? 10.244 21.202 2.875 1.00 75.88 201 PRO A C 1
ATOM 1637 O O . PRO A 1 201 ? 10.425 22.344 2.455 1.00 75.88 201 PRO A O 1
ATOM 1640 N N . ASN A 1 202 ? 11.235 20.306 2.935 1.00 79.06 202 ASN A N 1
ATOM 1641 C CA . ASN A 1 202 ? 12.610 20.597 2.537 1.00 79.06 202 ASN A CA 1
ATOM 1642 C C . ASN A 1 202 ? 12.863 20.373 1.038 1.00 79.06 202 ASN A C 1
ATOM 1644 O O . ASN A 1 202 ? 13.930 20.736 0.543 1.00 79.06 202 ASN A O 1
ATOM 1648 N N . ILE A 1 203 ? 11.905 19.805 0.294 1.00 77.19 203 ILE A N 1
ATOM 1649 C CA . ILE A 1 203 ? 12.054 19.539 -1.140 1.00 77.19 203 ILE A CA 1
ATOM 1650 C C . ILE A 1 203 ? 11.250 20.561 -1.938 1.00 77.19 203 ILE A C 1
ATOM 1652 O O . ILE A 1 203 ? 10.025 20.546 -1.977 1.00 77.19 203 ILE A O 1
ATOM 1656 N N . THR A 1 204 ? 11.958 21.430 -2.654 1.00 70.56 204 THR A N 1
ATOM 1657 C CA . THR A 1 204 ? 11.347 22.453 -3.522 1.00 70.56 204 THR A CA 1
ATOM 1658 C C . THR A 1 204 ? 11.153 21.983 -4.967 1.00 70.56 204 THR A C 1
ATOM 1660 O O . THR A 1 204 ? 10.513 22.661 -5.775 1.00 70.56 204 THR A O 1
ATOM 1663 N N . ALA A 1 205 ? 11.711 20.821 -5.320 1.00 69.94 205 ALA A N 1
ATOM 1664 C CA . ALA A 1 205 ? 11.656 20.277 -6.668 1.00 69.94 205 ALA A CA 1
ATOM 1665 C C . ALA A 1 205 ? 10.245 19.796 -7.042 1.00 69.94 205 ALA A C 1
ATOM 1667 O O . ALA A 1 205 ? 9.517 19.226 -6.233 1.00 69.94 205 ALA A O 1
ATOM 1668 N N . ARG A 1 206 ? 9.869 19.954 -8.319 1.00 74.31 206 ARG A N 1
ATOM 1669 C CA . ARG A 1 206 ? 8.664 19.303 -8.855 1.00 74.31 206 ARG A CA 1
ATOM 1670 C C . ARG A 1 206 ? 8.907 17.799 -8.957 1.00 74.31 206 ARG A C 1
ATOM 1672 O O . ARG A 1 206 ? 9.919 17.381 -9.513 1.00 74.31 206 ARG A O 1
ATOM 1679 N N . GLY A 1 207 ? 7.965 17.000 -8.463 1.00 81.38 207 GLY A N 1
ATOM 1680 C CA . GLY A 1 207 ? 8.104 15.547 -8.467 1.00 81.38 207 GLY A CA 1
ATOM 1681 C C . GLY A 1 207 ? 8.043 14.930 -9.867 1.00 81.38 207 GLY A C 1
ATOM 1682 O O . GLY A 1 207 ? 7.451 15.489 -10.795 1.00 81.38 207 GLY A O 1
ATOM 1683 N N . GLY A 1 208 ? 8.627 13.740 -9.998 1.00 87.69 208 GLY A N 1
ATOM 1684 C CA . GLY A 1 208 ? 8.811 13.037 -11.263 1.00 87.69 208 GLY A CA 1
ATOM 1685 C C . GLY A 1 208 ? 10.233 13.206 -11.797 1.00 87.69 208 GLY A C 1
ATOM 1686 O O . GLY A 1 208 ? 11.091 13.799 -11.146 1.00 87.69 208 GLY A O 1
ATOM 1687 N N . TYR A 1 209 ? 10.486 12.649 -12.979 1.00 91.00 209 TYR A N 1
ATOM 1688 C CA . TYR A 1 209 ? 11.835 12.551 -13.532 1.00 91.00 209 TYR A CA 1
ATOM 1689 C C . TYR A 1 209 ? 12.537 13.894 -13.735 1.00 91.00 209 TYR A C 1
ATOM 1691 O O . TYR A 1 209 ? 11.919 14.905 -14.093 1.00 91.00 209 TYR A O 1
ATOM 1699 N N . ARG A 1 210 ? 13.861 13.880 -13.548 1.00 90.94 210 ARG A N 1
ATOM 1700 C CA . ARG A 1 210 ? 14.717 15.045 -13.782 1.00 90.94 210 ARG A CA 1
ATOM 1701 C C . ARG A 1 210 ? 14.640 15.512 -15.234 1.00 90.94 210 ARG A C 1
ATOM 1703 O O . ARG A 1 210 ? 14.501 14.730 -16.175 1.00 90.94 210 ARG A O 1
ATOM 1710 N N . ARG A 1 211 ? 14.739 16.831 -15.404 1.00 88.88 211 ARG A N 1
ATOM 1711 C CA . ARG A 1 211 ? 14.671 17.514 -16.709 1.00 88.88 211 ARG A CA 1
ATOM 1712 C C . ARG A 1 211 ? 16.029 17.987 -17.213 1.00 88.88 211 ARG A C 1
ATOM 1714 O O . ARG A 1 211 ? 16.144 18.345 -18.378 1.00 88.88 211 ARG A O 1
ATOM 1721 N N . SER A 1 212 ? 17.034 17.982 -16.347 1.00 87.19 212 SER A N 1
ATOM 1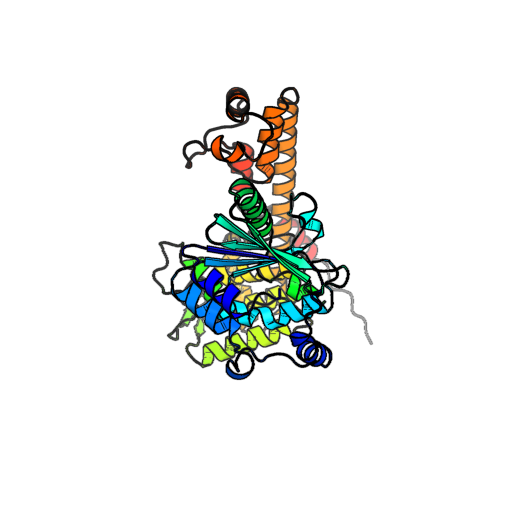722 C CA . SER A 1 212 ? 18.398 18.398 -16.638 1.00 87.19 212 SER A CA 1
ATOM 1723 C C . SER A 1 212 ? 19.374 17.336 -16.159 1.00 87.19 212 SER A C 1
ATOM 1725 O O . SER A 1 212 ? 19.128 16.658 -15.159 1.00 87.19 212 SER A O 1
ATOM 1727 N N . VAL A 1 213 ? 20.488 17.224 -16.874 1.00 89.00 213 VAL A N 1
ATOM 1728 C CA . VAL A 1 213 ? 21.638 16.441 -16.431 1.00 89.00 213 VAL A CA 1
ATOM 1729 C C . VAL A 1 213 ? 22.261 17.094 -15.197 1.00 89.00 213 VAL A C 1
ATOM 1731 O O . VAL A 1 213 ? 22.214 18.313 -15.024 1.00 89.00 213 VAL A O 1
ATOM 1734 N N . SER A 1 214 ? 22.836 16.279 -14.327 1.00 84.00 214 SER A N 1
ATOM 1735 C CA . SER A 1 214 ? 23.658 16.719 -13.201 1.00 84.00 214 SER A CA 1
ATOM 1736 C C . SER A 1 214 ? 24.725 15.678 -12.893 1.00 84.00 214 SER A C 1
ATOM 1738 O O . SER A 1 214 ? 24.596 14.511 -13.272 1.00 84.00 214 SER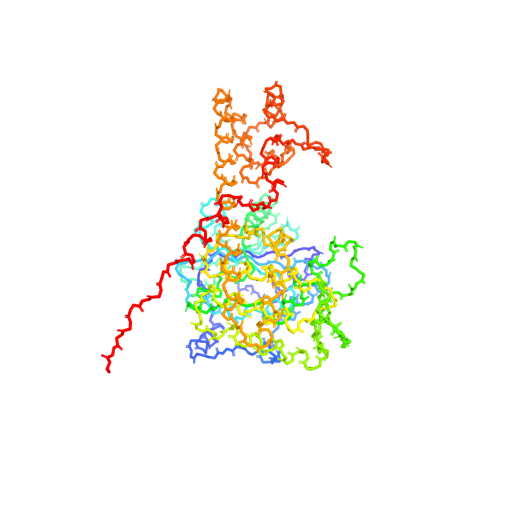 A O 1
ATOM 1740 N N . THR A 1 215 ? 25.739 16.095 -12.149 1.00 84.38 215 THR A N 1
ATOM 1741 C CA . THR A 1 215 ? 26.714 15.186 -11.555 1.00 84.38 215 THR A CA 1
ATOM 1742 C C . THR A 1 215 ? 26.332 14.951 -10.104 1.00 84.38 215 THR A C 1
ATOM 1744 O O . THR A 1 215 ? 26.174 15.908 -9.348 1.00 84.38 215 THR A O 1
ATOM 1747 N N . VAL A 1 216 ? 26.137 13.693 -9.728 1.00 79.62 216 VAL A N 1
ATOM 1748 C CA . VAL A 1 216 ? 25.872 13.298 -8.340 1.00 79.62 216 VAL A CA 1
ATOM 1749 C C . VAL A 1 216 ? 27.193 12.897 -7.708 1.00 79.62 216 VAL A C 1
ATOM 1751 O O . VAL A 1 216 ? 27.919 12.098 -8.293 1.00 79.62 216 VAL A O 1
ATOM 1754 N N . THR A 1 217 ? 27.496 13.452 -6.537 1.00 74.19 217 THR A N 1
ATOM 1755 C CA . THR A 1 217 ? 28.725 13.180 -5.783 1.00 74.19 217 THR A CA 1
ATOM 1756 C C . THR A 1 217 ? 28.393 12.680 -4.384 1.00 74.19 217 THR A C 1
ATOM 1758 O O . THR A 1 217 ? 27.550 13.278 -3.713 1.00 74.19 217 THR A O 1
ATOM 1761 N N . TRP A 1 218 ? 29.084 11.638 -3.925 1.00 68.38 218 TRP A N 1
ATOM 1762 C CA . TRP A 1 218 ? 28.931 11.097 -2.570 1.00 68.38 218 TRP A CA 1
ATOM 1763 C C . TRP A 1 218 ? 29.893 11.758 -1.579 1.00 68.38 218 TRP A C 1
ATOM 1765 O O . TRP A 1 218 ? 30.963 12.255 -1.938 1.00 68.38 218 TRP A O 1
ATOM 1775 N N . SER A 1 219 ? 29.481 11.805 -0.313 1.00 54.94 219 SER A N 1
ATOM 1776 C CA . SER A 1 219 ? 30.145 12.567 0.744 1.00 54.94 219 SER A CA 1
ATOM 1777 C C . SER A 1 219 ? 31.163 11.719 1.514 1.00 54.94 219 SER A C 1
ATOM 1779 O O . SER A 1 219 ? 30.875 11.296 2.630 1.00 54.94 219 SER A O 1
ATOM 1781 N N . ASN A 1 220 ? 32.352 11.469 0.956 1.00 52.44 220 ASN A N 1
ATOM 1782 C CA . ASN A 1 220 ? 33.476 10.898 1.726 1.00 52.44 220 ASN A CA 1
ATOM 1783 C C . ASN A 1 220 ? 34.887 11.242 1.195 1.00 52.44 220 ASN A C 1
ATOM 1785 O O . ASN A 1 220 ? 35.861 10.588 1.553 1.00 52.44 220 ASN A O 1
ATOM 1789 N N . GLY A 1 221 ? 35.044 12.286 0.375 1.00 51.75 221 GLY A N 1
ATOM 1790 C CA . GLY A 1 221 ? 36.376 12.767 -0.031 1.00 51.75 221 GLY A CA 1
ATOM 1791 C C . GLY A 1 221 ? 37.101 11.909 -1.078 1.00 51.75 221 GLY A C 1
ATOM 1792 O O . GLY A 1 221 ? 38.153 12.321 -1.559 1.00 51.75 221 GLY A O 1
ATOM 1793 N N . GLN A 1 222 ? 36.522 10.786 -1.509 1.00 55.09 222 GLN A N 1
ATOM 1794 C CA . GLN A 1 222 ? 36.816 10.164 -2.798 1.00 55.09 222 GLN A CA 1
ATOM 1795 C C . GLN A 1 222 ? 35.645 10.486 -3.722 1.00 55.09 222 GLN A C 1
ATOM 1797 O O . GLN A 1 222 ? 34.541 9.982 -3.549 1.00 55.09 222 GLN A O 1
ATOM 1802 N N . THR A 1 223 ? 35.846 11.421 -4.649 1.00 54.44 223 THR A N 1
ATOM 1803 C CA . THR A 1 223 ? 34.787 11.902 -5.541 1.00 54.44 223 THR A CA 1
ATOM 1804 C C . THR A 1 223 ? 34.390 10.800 -6.519 1.00 54.44 223 THR A C 1
ATOM 1806 O O . THR A 1 223 ? 34.885 10.754 -7.640 1.00 54.44 223 THR A O 1
ATOM 1809 N N . PHE A 1 224 ? 33.480 9.915 -6.114 1.00 64.19 224 PHE A N 1
ATOM 1810 C CA . PHE A 1 224 ? 32.710 9.165 -7.088 1.00 64.19 224 PHE A CA 1
ATOM 1811 C C . PHE A 1 224 ? 31.642 10.088 -7.652 1.00 64.19 224 PHE A C 1
ATOM 1813 O O . PHE A 1 224 ? 30.887 10.718 -6.907 1.00 64.19 224 PHE A O 1
ATOM 1820 N N . SER A 1 225 ? 31.628 10.207 -8.973 1.00 71.62 225 SER A N 1
ATOM 1821 C CA . SER A 1 225 ? 30.733 11.099 -9.684 1.00 71.62 225 SER A CA 1
ATOM 1822 C C . SER A 1 225 ? 29.942 10.312 -10.714 1.00 71.62 225 SER A C 1
ATOM 1824 O O . SER A 1 225 ? 30.525 9.799 -11.669 1.00 71.62 225 SER A O 1
ATOM 1826 N N . ILE A 1 226 ? 28.621 10.257 -10.560 1.00 78.38 226 ILE A N 1
ATOM 1827 C CA . ILE A 1 226 ? 27.740 9.704 -11.592 1.00 78.38 226 ILE A CA 1
ATOM 1828 C C . ILE A 1 226 ? 27.196 10.858 -12.424 1.00 78.38 226 ILE A C 1
ATOM 1830 O O . ILE A 1 226 ? 26.505 11.744 -11.909 1.00 78.38 226 ILE A O 1
ATOM 1834 N N . ALA A 1 227 ? 27.495 10.830 -13.721 1.00 82.50 227 ALA A N 1
ATOM 1835 C CA . ALA A 1 227 ? 26.805 11.656 -14.696 1.00 82.50 227 ALA A CA 1
ATOM 1836 C C . ALA A 1 227 ? 25.388 11.108 -14.892 1.00 82.50 227 ALA A C 1
ATOM 1838 O O . ALA A 1 227 ? 25.191 9.943 -15.237 1.00 82.50 227 ALA A O 1
ATOM 1839 N N . THR A 1 228 ? 24.394 11.951 -14.645 1.00 89.00 228 THR A N 1
ATOM 1840 C CA . THR A 1 228 ? 22.986 11.585 -14.814 1.00 89.00 228 THR A CA 1
ATOM 1841 C C . THR A 1 228 ? 22.468 12.032 -16.170 1.00 89.00 228 THR A C 1
ATOM 1843 O O . THR A 1 228 ? 22.904 13.042 -16.726 1.00 89.00 228 THR A O 1
ATOM 1846 N N . GLU A 1 229 ? 21.478 11.308 -16.669 1.00 90.94 229 GLU A N 1
ATOM 1847 C CA . GLU A 1 229 ? 20.799 11.626 -17.918 1.00 90.94 229 GLU A CA 1
ATOM 1848 C C . GLU A 1 229 ? 19.485 12.370 -17.666 1.00 90.94 229 GLU A C 1
ATOM 1850 O O . GLU A 1 229 ? 18.954 12.400 -16.554 1.00 90.94 229 GLU A O 1
ATOM 1855 N N . ALA A 1 230 ? 18.929 12.961 -18.721 1.00 90.75 230 ALA A N 1
ATOM 1856 C CA . ALA A 1 230 ? 17.615 13.590 -18.690 1.00 90.75 230 ALA A CA 1
ATOM 1857 C C . ALA A 1 230 ? 16.868 13.382 -20.013 1.00 90.75 230 ALA A C 1
ATOM 1859 O O . ALA A 1 230 ? 17.437 12.963 -21.022 1.00 90.75 230 ALA A O 1
ATOM 1860 N N . GLY A 1 231 ? 15.571 13.693 -20.018 1.00 87.94 231 GLY A N 1
ATOM 1861 C CA . GLY A 1 231 ? 14.763 13.643 -21.234 1.00 87.94 231 GLY A CA 1
ATOM 1862 C C . GLY A 1 231 ? 14.641 12.227 -21.806 1.00 87.94 231 GLY A C 1
ATOM 1863 O O . GLY A 1 231 ? 14.250 11.305 -21.095 1.00 87.94 231 GLY A O 1
ATOM 1864 N N . ALA A 1 232 ? 14.912 12.067 -23.103 1.00 87.75 232 ALA A N 1
ATOM 1865 C CA . ALA A 1 232 ? 14.725 10.795 -23.804 1.00 87.75 232 ALA A CA 1
ATOM 1866 C C . ALA A 1 232 ? 15.680 9.692 -23.318 1.00 87.75 232 ALA A C 1
ATOM 1868 O O . ALA A 1 232 ? 15.224 8.576 -23.098 1.00 87.75 232 ALA A O 1
ATOM 1869 N N . GLN A 1 233 ? 16.951 10.024 -23.077 1.00 91.94 233 GLN A N 1
ATOM 1870 C CA . GLN A 1 233 ? 17.972 9.067 -22.626 1.00 91.94 233 GLN A CA 1
ATOM 1871 C C . GLN A 1 233 ? 17.606 8.475 -21.259 1.00 91.94 233 GLN A C 1
ATOM 1873 O O . GLN A 1 233 ? 17.529 7.262 -21.085 1.00 91.94 233 GLN A O 1
ATOM 1878 N N . LEU A 1 234 ? 17.198 9.340 -20.323 1.00 93.31 234 LEU A N 1
ATOM 1879 C CA . LEU A 1 234 ? 16.724 8.892 -19.018 1.00 93.31 234 LEU A CA 1
ATOM 1880 C C . LEU A 1 234 ? 15.506 7.964 -19.120 1.00 93.31 234 LEU A C 1
ATOM 1882 O O . LEU A 1 234 ? 15.441 6.945 -18.433 1.00 93.31 234 LEU A O 1
ATOM 1886 N N . ARG A 1 235 ? 14.527 8.320 -19.964 1.00 87.31 235 ARG A N 1
ATOM 1887 C CA . ARG A 1 235 ? 13.338 7.482 -20.180 1.00 87.31 235 ARG A CA 1
ATOM 1888 C C . ARG A 1 235 ? 13.707 6.122 -20.755 1.00 87.31 235 ARG A C 1
ATOM 1890 O O . ARG A 1 235 ? 13.125 5.127 -20.342 1.00 87.31 235 ARG A O 1
ATOM 1897 N N . GLU A 1 236 ? 14.677 6.077 -21.659 1.00 91.00 236 GLU A N 1
ATOM 1898 C CA . GLU A 1 236 ? 15.192 4.834 -22.218 1.00 91.00 236 GLU A CA 1
ATOM 1899 C C . GLU A 1 236 ? 15.852 3.965 -21.132 1.00 91.00 236 GLU A C 1
ATOM 1901 O O . GLU A 1 236 ? 15.475 2.803 -20.978 1.00 91.00 236 GLU A O 1
ATOM 1906 N N . ARG A 1 237 ? 16.742 4.521 -20.295 1.00 95.12 237 ARG A N 1
ATOM 1907 C CA . ARG A 1 237 ? 17.368 3.775 -19.183 1.00 95.12 237 ARG A CA 1
ATOM 1908 C C . ARG A 1 237 ? 16.358 3.236 -18.176 1.00 95.12 237 ARG A C 1
ATOM 1910 O O . ARG A 1 237 ? 16.468 2.091 -17.742 1.00 95.12 237 ARG A O 1
ATOM 1917 N N . ILE A 1 238 ? 15.353 4.035 -17.829 1.00 94.75 238 ILE A N 1
ATOM 1918 C CA . ILE A 1 238 ? 14.251 3.588 -16.973 1.00 94.75 238 ILE A CA 1
ATOM 1919 C C . ILE A 1 238 ? 13.405 2.511 -17.664 1.00 94.75 238 ILE A C 1
ATOM 1921 O O . ILE A 1 238 ? 12.986 1.551 -17.016 1.00 94.75 238 ILE A O 1
ATOM 1925 N N . GLY A 1 239 ? 13.191 2.629 -18.975 1.00 89.88 239 GLY A N 1
ATOM 1926 C CA . GLY A 1 239 ? 12.544 1.605 -19.789 1.00 89.88 239 GLY A CA 1
ATOM 1927 C C . GLY A 1 239 ? 13.292 0.273 -19.740 1.00 89.88 239 GLY A C 1
ATOM 1928 O O . GLY A 1 239 ? 12.666 -0.758 -19.495 1.00 89.88 239 GLY A O 1
ATOM 1929 N N . TYR A 1 240 ? 14.622 0.286 -19.881 1.00 93.69 240 TYR A N 1
ATOM 1930 C CA . TYR A 1 240 ? 15.454 -0.913 -19.735 1.00 93.69 240 TYR A CA 1
ATOM 1931 C C . TYR A 1 240 ? 15.385 -1.500 -18.324 1.00 93.69 240 TYR A C 1
ATOM 1933 O O . TYR A 1 240 ? 15.199 -2.708 -18.186 1.00 93.69 240 TYR A O 1
ATOM 1941 N N . TRP A 1 241 ? 15.473 -0.663 -17.284 1.00 94.94 241 TRP A N 1
ATOM 1942 C CA . TRP A 1 241 ? 15.324 -1.093 -15.889 1.00 94.94 241 TRP A CA 1
ATOM 1943 C C . TRP A 1 241 ? 13.990 -1.817 -15.656 1.00 94.94 241 TRP A C 1
ATOM 1945 O O . TRP A 1 241 ? 13.969 -2.932 -15.134 1.00 94.94 241 TRP A O 1
ATOM 1955 N N . HIS A 1 242 ? 12.883 -1.236 -16.124 1.00 90.38 242 HIS A N 1
ATOM 1956 C CA . HIS A 1 242 ? 11.552 -1.833 -16.023 1.00 90.38 242 HIS A CA 1
ATOM 1957 C C . HIS A 1 242 ? 11.430 -3.122 -16.858 1.00 90.38 242 HIS A C 1
ATOM 1959 O O . HIS A 1 242 ? 10.897 -4.138 -16.400 1.00 90.38 242 HIS A O 1
ATOM 1965 N N . HIS A 1 243 ? 11.951 -3.118 -18.086 1.00 87.38 243 HIS A N 1
ATOM 1966 C CA . HIS A 1 243 ? 11.917 -4.279 -18.973 1.00 87.38 243 HIS A CA 1
ATOM 1967 C C . HIS A 1 243 ? 12.682 -5.472 -18.390 1.00 87.38 243 HIS A C 1
ATOM 1969 O O . HIS A 1 243 ? 12.174 -6.595 -18.437 1.00 87.38 243 HIS A O 1
ATOM 1975 N N . TRP A 1 244 ? 13.870 -5.221 -17.831 1.00 93.75 244 TRP A N 1
ATOM 1976 C CA . TRP A 1 244 ? 14.669 -6.216 -17.122 1.00 93.75 244 TRP A CA 1
ATOM 1977 C C . TRP A 1 244 ? 13.944 -6.709 -15.869 1.00 93.75 244 TRP A C 1
ATOM 1979 O O . TRP A 1 244 ? 13.768 -7.914 -15.709 1.00 93.75 244 TRP A O 1
ATOM 1989 N N . GLY A 1 245 ? 13.453 -5.799 -15.020 1.00 89.19 245 GLY A N 1
ATOM 1990 C CA . GLY A 1 245 ? 12.785 -6.157 -13.766 1.00 89.19 245 GLY A CA 1
ATOM 1991 C C . GLY A 1 245 ? 11.582 -7.070 -13.991 1.00 89.19 245 GLY A C 1
ATOM 1992 O O . GLY A 1 245 ? 11.423 -8.072 -13.305 1.00 89.19 245 GLY A O 1
ATOM 1993 N N . THR A 1 246 ? 10.789 -6.802 -15.027 1.00 83.75 246 THR A N 1
ATOM 1994 C CA . THR A 1 246 ? 9.612 -7.621 -15.358 1.00 83.75 246 THR A CA 1
ATOM 1995 C C . THR A 1 246 ? 9.935 -8.975 -16.006 1.00 83.75 246 THR A C 1
ATOM 1997 O O . THR A 1 246 ? 9.008 -9.750 -16.245 1.00 83.75 246 THR A O 1
ATOM 2000 N N . ARG A 1 247 ? 11.201 -9.267 -16.335 1.00 85.50 247 ARG A N 1
ATOM 2001 C CA . ARG A 1 247 ? 11.644 -10.509 -17.009 1.00 85.50 247 ARG A CA 1
ATOM 2002 C C . ARG A 1 247 ? 12.740 -11.262 -16.268 1.00 85.50 247 ARG A C 1
ATOM 2004 O O . ARG A 1 247 ? 13.080 -12.371 -16.671 1.00 85.50 247 ARG A O 1
ATOM 2011 N N . THR A 1 248 ? 13.320 -10.658 -15.239 1.00 87.75 248 THR A N 1
ATOM 2012 C CA . THR A 1 248 ? 14.416 -11.262 -14.493 1.00 87.75 248 THR A CA 1
ATOM 2013 C C . THR A 1 248 ? 13.976 -12.576 -13.859 1.00 87.75 248 THR A C 1
ATOM 2015 O O . THR A 1 248 ? 12.883 -12.684 -13.307 1.00 87.75 248 THR A O 1
ATOM 2018 N N . THR A 1 249 ? 14.851 -13.572 -13.940 1.00 87.44 249 THR A N 1
ATOM 2019 C CA . THR A 1 249 ? 14.709 -14.870 -13.268 1.00 87.44 249 THR A CA 1
ATOM 2020 C C . THR A 1 249 ? 15.639 -14.978 -12.061 1.00 87.44 249 THR A C 1
ATOM 2022 O O . THR A 1 249 ? 15.837 -16.071 -11.535 1.00 87.44 249 THR A O 1
ATOM 2025 N N . ALA A 1 250 ? 16.271 -13.869 -11.662 1.00 90.06 250 ALA A N 1
ATOM 2026 C CA . ALA A 1 250 ? 17.117 -13.826 -10.480 1.00 90.06 250 ALA A CA 1
ATOM 2027 C C . ALA A 1 250 ? 16.304 -14.167 -9.224 1.00 90.06 250 ALA A C 1
ATOM 2029 O O . ALA A 1 250 ? 15.096 -13.918 -9.162 1.00 90.06 250 ALA A O 1
ATOM 2030 N N . HIS A 1 251 ? 16.979 -14.707 -8.207 1.00 90.88 251 HIS A N 1
ATOM 2031 C CA . HIS A 1 251 ? 16.351 -14.931 -6.912 1.00 90.88 251 HIS A CA 1
ATOM 2032 C C . HIS A 1 251 ? 15.782 -13.599 -6.379 1.00 90.88 251 HIS A C 1
ATOM 2034 O O . HIS A 1 251 ? 16.414 -12.559 -6.580 1.00 90.88 251 HIS A O 1
ATOM 2040 N N . PRO A 1 252 ? 14.613 -13.567 -5.708 1.00 90.00 252 PRO A N 1
ATOM 2041 C CA . PRO A 1 252 ? 13.950 -12.296 -5.415 1.00 90.00 252 PRO A CA 1
ATOM 2042 C C . PRO A 1 252 ? 14.765 -11.318 -4.560 1.00 90.00 252 PRO A C 1
ATOM 2044 O O . PRO A 1 252 ? 14.664 -10.108 -4.758 1.00 90.00 252 PRO A O 1
ATOM 2047 N N . LEU A 1 253 ? 15.611 -11.831 -3.658 1.00 94.00 253 LEU A N 1
ATOM 2048 C CA . LEU A 1 253 ? 16.549 -11.008 -2.886 1.00 94.00 253 LEU A CA 1
ATOM 2049 C C . LEU A 1 253 ? 17.566 -10.302 -3.802 1.00 94.00 253 LEU A C 1
ATOM 2051 O O . LEU A 1 253 ? 17.750 -9.090 -3.696 1.00 94.00 253 LEU A O 1
ATOM 2055 N N . ASP A 1 254 ? 18.152 -11.032 -4.753 1.00 95.06 254 ASP A N 1
ATOM 2056 C CA . ASP A 1 254 ? 19.107 -10.488 -5.725 1.00 95.06 254 ASP A CA 1
ATOM 2057 C C . ASP A 1 254 ? 18.413 -9.522 -6.688 1.00 95.06 254 ASP A C 1
ATOM 2059 O O . ASP A 1 254 ? 18.938 -8.459 -7.008 1.00 95.06 254 ASP A O 1
ATOM 2063 N N . ALA A 1 255 ? 17.192 -9.845 -7.124 1.00 94.00 255 ALA A N 1
ATOM 2064 C CA . ALA A 1 255 ? 16.401 -8.984 -7.995 1.00 94.00 255 ALA A CA 1
ATOM 2065 C C . ALA A 1 255 ? 16.036 -7.646 -7.325 1.00 94.00 255 ALA A C 1
ATOM 2067 O O . ALA A 1 255 ? 15.949 -6.623 -8.010 1.00 94.00 255 ALA A O 1
ATOM 2068 N N . ALA A 1 256 ? 15.813 -7.635 -6.007 1.00 95.06 256 ALA A N 1
ATOM 2069 C CA . ALA A 1 256 ? 15.627 -6.411 -5.231 1.00 95.06 256 ALA A CA 1
ATOM 2070 C C . ALA A 1 256 ? 16.945 -5.621 -5.120 1.00 95.06 256 ALA A C 1
ATOM 2072 O O . ALA A 1 256 ? 16.963 -4.422 -5.408 1.00 95.06 256 ALA A O 1
ATOM 2073 N N . ALA A 1 257 ? 18.059 -6.295 -4.804 1.00 96.88 257 ALA A N 1
ATOM 2074 C CA . ALA A 1 257 ? 19.383 -5.676 -4.712 1.00 96.88 257 ALA A CA 1
ATOM 2075 C C . ALA A 1 257 ? 19.797 -5.002 -6.033 1.00 96.88 257 ALA A C 1
ATOM 2077 O O . ALA A 1 257 ? 20.153 -3.822 -6.057 1.00 96.88 257 ALA A O 1
ATOM 2078 N N . LEU A 1 258 ? 19.700 -5.738 -7.142 1.00 96.25 258 LEU A N 1
ATOM 2079 C CA . LEU A 1 258 ? 20.070 -5.284 -8.483 1.00 96.25 258 LEU A CA 1
ATOM 2080 C C . LEU A 1 258 ? 19.176 -4.138 -8.971 1.00 96.25 258 LEU A C 1
ATOM 2082 O O . LEU A 1 258 ? 19.666 -3.169 -9.549 1.00 96.25 258 LEU A O 1
ATOM 2086 N N . ALA A 1 259 ? 17.869 -4.202 -8.708 1.00 95.19 259 ALA A N 1
ATOM 2087 C CA . ALA A 1 259 ? 16.972 -3.107 -9.062 1.00 95.19 259 ALA A CA 1
ATOM 2088 C C . ALA A 1 259 ? 17.266 -1.835 -8.263 1.00 95.19 259 ALA A C 1
ATOM 2090 O O . ALA A 1 259 ? 17.202 -0.741 -8.830 1.00 95.19 259 ALA A O 1
ATOM 2091 N N . MET A 1 260 ? 17.601 -1.975 -6.975 1.00 95.81 260 MET A N 1
ATOM 2092 C CA . MET A 1 260 ? 17.948 -0.849 -6.111 1.00 95.81 260 MET A CA 1
ATOM 2093 C C . MET A 1 260 ? 19.217 -0.150 -6.605 1.00 95.81 260 MET A C 1
ATOM 2095 O O . MET A 1 260 ? 19.199 1.066 -6.805 1.00 95.81 260 MET A O 1
ATOM 2099 N N . VAL A 1 261 ? 20.294 -0.901 -6.860 1.00 95.19 261 VAL A N 1
ATOM 2100 C CA . VAL A 1 261 ? 21.556 -0.310 -7.335 1.00 95.19 261 VAL A CA 1
ATOM 2101 C C . VAL A 1 261 ? 21.414 0.290 -8.730 1.00 95.19 261 VAL A C 1
ATOM 2103 O O . VAL A 1 261 ? 21.925 1.379 -8.989 1.00 95.19 261 VAL A O 1
ATOM 2106 N N . ALA A 1 262 ? 20.643 -0.347 -9.616 1.00 94.62 262 ALA A N 1
ATOM 2107 C CA . ALA A 1 262 ? 20.336 0.210 -10.928 1.00 94.62 262 ALA A CA 1
ATOM 2108 C C . ALA A 1 262 ? 19.612 1.560 -10.806 1.00 94.62 262 ALA A C 1
ATOM 2110 O O . ALA A 1 262 ? 19.960 2.510 -11.500 1.00 94.62 262 ALA A O 1
ATOM 2111 N N . LEU A 1 263 ? 18.652 1.700 -9.887 1.00 94.62 263 LEU A N 1
ATOM 2112 C CA . LEU A 1 263 ? 17.963 2.974 -9.697 1.00 94.62 263 LEU A CA 1
ATOM 2113 C C . LEU A 1 263 ? 18.874 4.050 -9.088 1.00 94.62 263 LEU A C 1
ATOM 2115 O O . LEU A 1 263 ? 18.838 5.200 -9.529 1.00 94.62 263 LEU A O 1
ATOM 2119 N N . LEU A 1 264 ? 19.707 3.682 -8.110 1.00 93.19 264 LEU A N 1
ATOM 2120 C CA . LEU A 1 264 ? 20.676 4.588 -7.480 1.00 93.19 264 LEU A CA 1
ATOM 2121 C C . LEU A 1 264 ? 21.710 5.119 -8.486 1.00 93.19 264 LEU A C 1
ATOM 2123 O O . LEU A 1 264 ? 22.096 6.287 -8.399 1.00 93.19 264 LEU A O 1
ATOM 2127 N N . THR A 1 265 ? 22.101 4.287 -9.456 1.00 91.50 265 THR A N 1
ATOM 2128 C CA . THR A 1 265 ? 23.068 4.622 -10.515 1.00 91.50 265 THR A CA 1
ATOM 2129 C C . THR A 1 265 ? 22.436 5.271 -11.752 1.00 91.50 265 THR A C 1
ATOM 2131 O O . THR A 1 265 ? 23.099 6.037 -12.448 1.00 91.50 265 THR A O 1
ATOM 2134 N N . ILE A 1 266 ? 21.151 5.031 -12.044 1.00 93.88 266 ILE A N 1
ATOM 2135 C CA . ILE A 1 266 ? 20.388 5.825 -13.027 1.00 93.88 266 ILE A CA 1
ATOM 2136 C C . ILE A 1 266 ? 20.125 7.232 -12.480 1.00 93.88 266 ILE A C 1
ATOM 2138 O O . ILE A 1 266 ? 20.212 8.216 -13.214 1.00 93.88 266 ILE A O 1
ATOM 2142 N N . HIS A 1 267 ? 19.815 7.315 -11.186 1.00 93.44 267 HIS A N 1
ATOM 2143 C CA . HIS A 1 267 ? 19.534 8.545 -10.453 1.00 93.44 267 HIS A CA 1
ATOM 2144 C C . HIS A 1 267 ? 18.435 9.422 -11.101 1.00 93.44 267 HIS A C 1
ATOM 2146 O O . HIS A 1 267 ? 18.648 10.602 -11.411 1.00 93.44 267 HIS A O 1
ATOM 2152 N N . PRO A 1 268 ? 17.237 8.858 -11.344 1.00 94.69 268 PRO A N 1
ATOM 2153 C CA . PRO A 1 268 ? 16.250 9.431 -12.258 1.00 94.69 268 PRO A CA 1
ATOM 2154 C C . PRO A 1 268 ? 15.529 10.683 -11.749 1.00 94.69 268 PRO A C 1
ATOM 2156 O O . PRO A 1 268 ? 14.829 11.344 -12.521 1.00 94.69 268 PRO A O 1
ATOM 2159 N N . PHE A 1 269 ? 15.672 11.033 -10.474 1.00 93.81 269 PHE A N 1
ATOM 2160 C CA . PHE A 1 269 ? 14.943 12.137 -9.858 1.00 93.81 269 PHE A CA 1
ATOM 2161 C C . PHE A 1 269 ? 15.855 13.301 -9.459 1.00 93.81 269 PHE A C 1
ATOM 2163 O O . PHE A 1 269 ? 17.056 13.095 -9.260 1.00 93.81 269 PHE A O 1
ATOM 2170 N N . PRO A 1 270 ? 15.320 14.532 -9.338 1.00 89.81 270 PRO A N 1
ATOM 2171 C CA . PRO A 1 270 ? 16.076 15.670 -8.815 1.00 89.81 270 PRO A CA 1
ATOM 2172 C C . PRO A 1 270 ? 16.521 15.495 -7.355 1.00 89.81 270 PRO A C 1
ATOM 2174 O O . PRO A 1 270 ? 17.619 15.917 -7.018 1.00 89.81 270 PRO A O 1
ATOM 2177 N N . ASP A 1 271 ? 15.689 14.858 -6.525 1.00 88.75 271 ASP A N 1
ATOM 2178 C CA . ASP A 1 271 ? 15.938 14.575 -5.105 1.00 88.75 271 ASP A CA 1
ATOM 2179 C C . ASP A 1 271 ? 15.387 13.178 -4.752 1.00 88.75 271 ASP A C 1
ATOM 2181 O O . ASP A 1 271 ? 14.827 12.491 -5.604 1.00 88.75 271 ASP A O 1
ATOM 2185 N N . ALA A 1 272 ? 15.548 12.740 -3.503 1.00 90.56 272 ALA A N 1
ATOM 2186 C CA . ALA A 1 272 ? 14.908 11.566 -2.917 1.00 90.56 272 ALA A CA 1
ATOM 2187 C C . ALA A 1 272 ? 15.210 10.215 -3.594 1.00 90.56 272 ALA A C 1
ATOM 2189 O O . ALA A 1 272 ? 14.561 9.221 -3.272 1.00 90.56 272 ALA A O 1
ATOM 2190 N N . ASN A 1 273 ? 16.233 10.126 -4.453 1.00 92.25 273 ASN A N 1
ATOM 2191 C CA . ASN A 1 273 ? 16.622 8.871 -5.112 1.00 92.25 273 ASN A CA 1
ATOM 2192 C C . ASN A 1 273 ? 16.935 7.754 -4.105 1.00 92.25 273 ASN A C 1
ATOM 2194 O O . ASN A 1 273 ? 16.465 6.636 -4.282 1.00 92.25 273 ASN A O 1
ATOM 2198 N N . GLY A 1 274 ? 17.655 8.059 -3.018 1.00 92.12 274 GLY A N 1
ATOM 2199 C CA . GLY A 1 274 ? 17.937 7.083 -1.958 1.00 92.12 274 GLY A CA 1
ATOM 2200 C C . GLY A 1 274 ? 16.675 6.576 -1.253 1.00 92.12 274 GLY A C 1
ATOM 2201 O O . GLY A 1 274 ? 16.523 5.373 -1.056 1.00 92.12 274 GLY A O 1
ATOM 2202 N N . ARG A 1 275 ? 15.737 7.482 -0.942 1.00 92.38 275 ARG A N 1
ATOM 2203 C CA . ARG A 1 275 ? 14.458 7.146 -0.293 1.00 92.38 275 ARG A CA 1
ATOM 2204 C C . ARG A 1 275 ? 13.574 6.293 -1.200 1.00 92.38 275 ARG A C 1
ATOM 2206 O O . ARG A 1 275 ? 13.059 5.272 -0.758 1.00 92.38 275 ARG A O 1
ATOM 2213 N N . ILE A 1 276 ? 13.447 6.665 -2.477 1.00 93.56 276 ILE A N 1
ATOM 2214 C CA . ILE A 1 276 ? 12.703 5.863 -3.457 1.00 93.56 276 ILE A CA 1
ATOM 2215 C C . ILE A 1 276 ? 13.351 4.494 -3.640 1.00 93.56 276 ILE A C 1
ATOM 2217 O O . ILE A 1 276 ? 12.644 3.494 -3.606 1.00 93.56 276 ILE A O 1
ATOM 2221 N N . ALA A 1 277 ? 14.673 4.429 -3.804 1.00 94.94 277 ALA A N 1
ATOM 2222 C CA . ALA A 1 277 ? 15.365 3.164 -4.017 1.00 94.94 277 ALA A CA 1
ATOM 2223 C C . ALA A 1 277 ? 15.139 2.199 -2.843 1.00 94.94 277 ALA A C 1
ATOM 2225 O O . ALA A 1 277 ? 14.751 1.056 -3.073 1.00 94.94 277 ALA A O 1
ATOM 2226 N N . ARG A 1 278 ? 15.284 2.669 -1.595 1.00 95.31 278 ARG A N 1
ATOM 2227 C CA . ARG A 1 278 ? 15.031 1.863 -0.388 1.00 95.31 278 ARG A CA 1
ATOM 2228 C C . ARG A 1 278 ? 13.571 1.444 -0.240 1.00 95.31 278 ARG A C 1
ATOM 2230 O O . ARG A 1 278 ? 13.316 0.287 0.090 1.00 95.31 278 ARG A O 1
ATOM 2237 N N . LEU A 1 279 ? 12.625 2.340 -0.529 1.00 93.75 279 LEU A N 1
ATOM 2238 C CA . LEU A 1 279 ? 11.200 2.006 -0.545 1.00 93.75 279 LEU A CA 1
ATOM 2239 C C . LEU A 1 279 ? 10.898 0.905 -1.571 1.00 93.75 279 LEU A C 1
ATOM 2241 O O . LEU A 1 279 ? 10.262 -0.086 -1.225 1.00 93.75 279 LEU A O 1
ATOM 2245 N N . LEU A 1 280 ? 11.394 1.044 -2.804 1.00 92.75 280 LEU A N 1
ATOM 2246 C CA . LEU A 1 280 ? 11.198 0.044 -3.852 1.00 92.75 280 LEU A CA 1
ATOM 2247 C C . LEU A 1 280 ? 11.821 -1.299 -3.489 1.00 92.75 280 LEU A C 1
ATOM 2249 O O . LEU A 1 280 ? 11.150 -2.312 -3.636 1.00 92.75 280 LEU A O 1
ATOM 2253 N N . GLY A 1 281 ? 13.038 -1.310 -2.938 1.00 93.38 281 GLY A N 1
ATOM 2254 C CA . GLY A 1 281 ? 13.663 -2.548 -2.479 1.00 93.38 281 GLY A CA 1
ATOM 2255 C C . GLY A 1 281 ? 12.796 -3.294 -1.464 1.00 93.38 281 GLY A C 1
ATOM 2256 O O . GLY A 1 281 ? 12.637 -4.505 -1.569 1.00 93.38 281 GLY A O 1
ATOM 2257 N N . GLN A 1 282 ? 12.155 -2.584 -0.531 1.00 93.75 282 GLN A N 1
ATOM 2258 C CA . GLN A 1 282 ? 11.188 -3.208 0.377 1.00 93.75 282 GLN A CA 1
ATOM 2259 C C . GLN A 1 282 ? 9.912 -3.662 -0.341 1.00 93.75 282 GLN A C 1
ATOM 2261 O O . GLN A 1 282 ? 9.429 -4.761 -0.072 1.00 93.75 282 GLN A O 1
ATOM 2266 N N . CYS A 1 283 ? 9.368 -2.861 -1.264 1.00 90.38 283 CYS A N 1
ATOM 2267 C CA . CYS A 1 283 ? 8.217 -3.260 -2.076 1.00 90.38 283 CYS A CA 1
ATOM 2268 C C . CYS A 1 283 ? 8.491 -4.540 -2.874 1.00 90.38 283 CYS A C 1
ATOM 2270 O O . CYS A 1 283 ? 7.603 -5.382 -2.972 1.00 90.38 283 CYS A O 1
ATOM 2272 N N . ASP A 1 284 ? 9.705 -4.716 -3.391 1.00 89.75 284 ASP A N 1
ATOM 2273 C CA . ASP A 1 284 ? 10.111 -5.908 -4.132 1.00 89.75 284 ASP A CA 1
ATOM 2274 C C . ASP A 1 284 ? 10.145 -7.145 -3.231 1.00 89.75 284 ASP A C 1
ATOM 2276 O O . ASP A 1 284 ? 9.625 -8.197 -3.604 1.00 89.75 284 ASP A O 1
ATOM 2280 N N . LEU A 1 285 ? 10.681 -7.013 -2.014 1.00 91.19 285 LEU A N 1
ATOM 2281 C CA . LEU A 1 285 ? 10.685 -8.089 -1.020 1.00 91.19 285 LEU A CA 1
ATOM 2282 C C . LEU A 1 285 ? 9.263 -8.457 -0.566 1.00 91.19 285 LEU A C 1
ATOM 2284 O O . LEU A 1 285 ? 8.948 -9.639 -0.422 1.00 91.19 285 LEU A O 1
ATOM 2288 N N . VAL A 1 286 ? 8.387 -7.464 -0.377 1.00 87.56 286 VAL A N 1
ATOM 2289 C CA . VAL A 1 286 ? 6.964 -7.684 -0.062 1.00 87.56 286 VAL A CA 1
ATOM 2290 C C . VAL A 1 286 ? 6.242 -8.351 -1.232 1.00 87.56 286 VAL A C 1
ATOM 2292 O O . VAL A 1 286 ? 5.495 -9.308 -1.033 1.00 87.56 286 VAL A O 1
ATOM 2295 N N . GLY A 1 287 ? 6.481 -7.878 -2.455 1.00 79.00 287 GLY A N 1
ATOM 2296 C CA . GLY A 1 287 ? 5.923 -8.450 -3.676 1.00 79.00 287 GLY A CA 1
ATOM 2297 C C . GLY A 1 287 ? 6.361 -9.898 -3.885 1.00 79.00 287 GLY A C 1
ATOM 2298 O O . GLY A 1 287 ? 5.559 -10.740 -4.263 1.00 79.00 287 GLY A O 1
ATOM 2299 N N . ALA A 1 288 ? 7.603 -10.230 -3.547 1.00 82.75 288 ALA A N 1
ATOM 2300 C CA . ALA A 1 288 ? 8.111 -11.596 -3.599 1.00 82.75 288 ALA A CA 1
ATOM 2301 C C . ALA A 1 288 ? 7.620 -12.503 -2.454 1.00 82.75 288 ALA A C 1
ATOM 2303 O O . ALA A 1 288 ? 7.953 -13.686 -2.432 1.00 82.75 288 ALA A O 1
ATOM 2304 N N . GLY A 1 289 ? 6.873 -11.969 -1.482 1.00 80.62 289 GLY A N 1
ATOM 2305 C CA . GLY A 1 289 ? 6.437 -12.711 -0.297 1.00 80.62 289 GLY A CA 1
ATOM 2306 C C . GLY A 1 289 ? 7.548 -12.988 0.722 1.00 80.62 289 GLY A C 1
ATOM 2307 O O . GLY A 1 289 ? 7.330 -13.761 1.651 1.00 80.62 289 GLY A O 1
ATOM 2308 N N . LEU A 1 290 ? 8.718 -12.353 0.582 1.00 87.12 290 LEU A N 1
ATOM 2309 C CA . LEU A 1 290 ? 9.820 -12.453 1.547 1.00 87.12 290 LEU A CA 1
ATOM 2310 C C . LEU A 1 290 ? 9.568 -11.605 2.801 1.00 87.12 290 LEU A C 1
ATOM 2312 O O . LEU A 1 290 ? 10.112 -11.902 3.862 1.00 87.12 290 LEU A O 1
ATOM 2316 N N . LEU A 1 291 ? 8.735 -10.564 2.691 1.00 85.94 291 LEU A N 1
ATOM 2317 C CA . LEU A 1 291 ? 8.299 -9.736 3.813 1.00 85.94 291 LEU A CA 1
ATOM 2318 C C . LEU A 1 291 ? 6.771 -9.616 3.862 1.00 85.94 291 LEU A C 1
ATOM 2320 O O . LEU A 1 291 ? 6.129 -9.458 2.823 1.00 85.94 291 LEU A O 1
ATOM 2324 N N . PRO A 1 292 ? 6.162 -9.600 5.061 1.00 77.50 292 PRO A N 1
ATOM 2325 C CA . PRO A 1 292 ? 4.720 -9.407 5.203 1.00 77.50 292 PRO A CA 1
ATOM 2326 C C . PRO A 1 292 ? 4.285 -7.939 5.026 1.00 77.50 292 PRO A C 1
ATOM 2328 O O . PRO A 1 292 ? 3.090 -7.668 4.907 1.00 77.50 292 PRO A O 1
ATOM 2331 N N . GLY A 1 293 ? 5.231 -6.994 5.005 1.00 85.00 293 GLY A N 1
ATOM 2332 C CA . GLY A 1 293 ? 4.992 -5.560 4.841 1.00 85.00 293 GLY A CA 1
ATOM 2333 C C . GLY A 1 293 ? 6.293 -4.751 4.807 1.00 85.00 293 GLY A C 1
ATOM 2334 O O . GLY A 1 293 ? 7.384 -5.314 4.898 1.00 85.00 293 GLY A O 1
ATOM 2335 N N . LEU A 1 294 ? 6.168 -3.426 4.686 1.00 90.69 294 LEU A N 1
ATOM 2336 C CA . LEU A 1 294 ? 7.290 -2.476 4.694 1.00 90.69 294 LEU A CA 1
ATOM 2337 C C . LEU A 1 294 ? 7.803 -2.291 6.128 1.00 90.69 294 LEU A C 1
ATOM 2339 O O . LEU A 1 294 ? 7.357 -1.408 6.856 1.00 90.69 294 LEU A O 1
ATOM 2343 N N . LEU A 1 295 ? 8.656 -3.212 6.561 1.00 90.50 295 LEU A N 1
ATOM 2344 C CA . LEU A 1 295 ? 9.025 -3.395 7.965 1.00 90.50 295 LEU A CA 1
ATOM 2345 C C . LEU A 1 295 ? 10.505 -3.118 8.259 1.00 90.50 295 LEU A C 1
ATOM 2347 O O . LEU A 1 295 ? 10.894 -3.083 9.431 1.00 90.50 295 LEU A O 1
ATOM 2351 N N . LEU A 1 296 ? 11.326 -2.942 7.223 1.00 94.56 296 LEU A N 1
ATOM 2352 C CA . LEU A 1 296 ? 12.769 -2.781 7.359 1.00 94.56 296 LEU A CA 1
ATOM 2353 C C . LEU A 1 296 ? 13.134 -1.310 7.558 1.00 94.56 296 LEU A C 1
ATOM 2355 O O . LEU A 1 296 ? 12.706 -0.442 6.797 1.00 94.56 296 LEU A O 1
ATOM 2359 N N . ASP A 1 297 ? 13.984 -1.046 8.546 1.00 93.94 297 ASP A N 1
ATOM 2360 C CA . ASP A 1 297 ? 14.545 0.282 8.803 1.00 93.94 297 ASP A CA 1
ATOM 2361 C C . ASP A 1 297 ? 15.865 0.479 8.038 1.00 93.94 297 ASP A C 1
ATOM 2363 O O . ASP A 1 297 ? 16.953 0.583 8.605 1.00 93.94 297 ASP A O 1
ATOM 2367 N N . LEU A 1 298 ? 15.770 0.447 6.704 1.00 94.69 298 LEU A N 1
ATOM 2368 C CA . LEU A 1 298 ? 16.934 0.594 5.825 1.00 94.69 298 LEU A CA 1
ATOM 2369 C C . LEU A 1 298 ? 17.536 2.007 5.880 1.00 94.69 298 LEU A C 1
ATOM 2371 O O . LEU A 1 298 ? 18.707 2.174 5.554 1.00 94.69 298 LEU A O 1
ATOM 2375 N N . ASP A 1 299 ? 16.751 3.021 6.252 1.00 92.19 299 ASP A N 1
ATOM 2376 C CA . ASP A 1 299 ? 17.237 4.398 6.377 1.00 92.19 299 ASP A CA 1
ATOM 2377 C C . ASP A 1 299 ? 18.231 4.521 7.540 1.00 92.19 299 ASP A C 1
ATOM 2379 O O . ASP A 1 299 ? 19.373 4.929 7.312 1.00 92.19 299 ASP A O 1
ATOM 2383 N N . ALA A 1 300 ? 17.844 4.096 8.749 1.00 93.06 300 ALA A N 1
ATOM 2384 C CA . ALA A 1 300 ? 18.737 4.128 9.907 1.00 93.06 300 ALA A CA 1
ATOM 2385 C C . ALA A 1 300 ? 19.941 3.190 9.732 1.00 93.06 300 ALA A C 1
ATOM 2387 O O . ALA A 1 300 ? 21.055 3.529 10.134 1.00 93.06 300 ALA A O 1
ATOM 2388 N N . TRP A 1 301 ? 19.756 2.042 9.069 1.00 95.88 301 TRP A N 1
ATOM 2389 C CA . TRP A 1 301 ? 20.870 1.149 8.747 1.00 95.88 301 TRP A CA 1
ATOM 2390 C C . TRP A 1 301 ? 21.925 1.836 7.869 1.00 95.88 301 TRP A C 1
ATOM 2392 O O . TRP A 1 301 ? 23.112 1.799 8.192 1.00 95.88 301 TRP A O 1
ATOM 2402 N N . VAL A 1 302 ? 21.504 2.505 6.786 1.00 93.06 302 VAL A N 1
ATOM 2403 C CA . VAL A 1 302 ? 22.418 3.236 5.889 1.00 93.06 302 VAL A CA 1
ATOM 2404 C C . VAL A 1 302 ? 23.069 4.420 6.595 1.00 93.06 302 VAL A C 1
ATOM 2406 O O . VAL A 1 302 ? 24.219 4.737 6.308 1.00 93.06 302 VAL A O 1
ATOM 2409 N N . GLU A 1 303 ? 22.370 5.081 7.516 1.00 91.56 303 GLU A N 1
ATOM 2410 C CA . GLU A 1 303 ? 22.953 6.176 8.289 1.00 91.56 303 GLU A CA 1
ATOM 2411 C C . GLU A 1 303 ? 24.139 5.711 9.144 1.00 91.56 303 GLU A C 1
ATOM 2413 O O . GLU A 1 303 ? 25.187 6.360 9.114 1.00 91.56 303 GLU A O 1
ATOM 2418 N N . GLN A 1 304 ? 24.008 4.559 9.805 1.00 92.69 304 GLN A N 1
ATOM 2419 C CA . GLN A 1 304 ? 25.065 3.944 10.617 1.00 92.69 304 GLN A CA 1
ATOM 2420 C C . GLN A 1 304 ? 26.202 3.348 9.765 1.00 92.69 304 GLN A C 1
ATOM 2422 O O . GLN A 1 304 ? 27.362 3.389 10.163 1.00 92.69 304 GLN A O 1
ATOM 2427 N N . HIS A 1 305 ? 25.894 2.851 8.562 1.00 93.19 305 HIS A N 1
ATOM 2428 C CA . HIS A 1 305 ? 26.845 2.153 7.680 1.00 93.19 305 HIS A CA 1
ATOM 2429 C C . HIS A 1 305 ? 27.212 2.952 6.421 1.00 93.19 305 HIS A C 1
ATOM 2431 O O . HIS A 1 305 ? 27.567 2.380 5.387 1.00 93.19 305 HIS A O 1
ATOM 2437 N N . ARG A 1 306 ? 27.126 4.287 6.475 1.00 89.62 306 ARG A N 1
ATOM 2438 C CA . ARG A 1 306 ? 27.196 5.155 5.285 1.00 89.62 306 ARG A CA 1
ATOM 2439 C C . ARG A 1 306 ? 28.433 4.918 4.428 1.00 89.62 306 ARG A C 1
ATOM 2441 O O . ARG A 1 306 ? 28.319 4.776 3.216 1.00 89.62 306 ARG A O 1
ATOM 2448 N N . THR A 1 307 ? 29.607 4.853 5.055 1.00 88.62 307 THR A N 1
ATOM 2449 C CA . THR A 1 307 ? 30.875 4.655 4.341 1.00 88.62 307 THR A CA 1
ATOM 2450 C C . THR A 1 307 ? 30.878 3.343 3.563 1.00 88.62 307 THR A C 1
ATOM 2452 O O . THR A 1 307 ? 31.270 3.318 2.397 1.00 88.62 307 THR A O 1
ATOM 2455 N N . GLU A 1 308 ? 30.429 2.253 4.180 1.00 92.00 308 GLU A N 1
ATOM 2456 C CA . GLU A 1 308 ? 30.389 0.940 3.543 1.00 92.00 308 GLU A CA 1
ATOM 2457 C C . GLU A 1 308 ? 29.335 0.873 2.439 1.00 92.00 308 GLU A C 1
ATOM 2459 O O . GLU A 1 308 ? 29.643 0.417 1.337 1.00 92.00 308 GLU A O 1
ATOM 2464 N N . HIS A 1 309 ? 28.128 1.374 2.714 1.00 92.81 309 HIS A N 1
ATOM 2465 C CA . HIS A 1 309 ? 27.049 1.477 1.737 1.00 92.81 309 HIS A CA 1
ATOM 2466 C C . HIS A 1 309 ? 27.513 2.223 0.482 1.00 92.81 309 HIS A C 1
ATOM 2468 O O . HIS A 1 309 ? 27.387 1.708 -0.631 1.00 92.81 309 HIS A O 1
ATOM 2474 N N . ASP A 1 310 ? 28.093 3.412 0.656 1.00 89.69 310 ASP A N 1
ATOM 2475 C CA . ASP A 1 310 ? 28.549 4.232 -0.461 1.00 89.69 310 ASP A CA 1
ATOM 2476 C C . ASP A 1 310 ? 29.702 3.546 -1.201 1.00 89.69 310 ASP A C 1
ATOM 2478 O O . ASP A 1 310 ? 29.681 3.478 -2.426 1.00 89.69 310 ASP A O 1
ATOM 2482 N N . THR A 1 311 ? 30.655 2.936 -0.488 1.00 89.38 311 THR A N 1
ATOM 2483 C CA . THR A 1 311 ? 31.751 2.181 -1.122 1.00 89.38 311 THR A CA 1
ATOM 2484 C C . THR A 1 311 ? 31.233 1.011 -1.965 1.00 89.38 311 THR A C 1
ATOM 2486 O O . THR A 1 311 ? 31.736 0.770 -3.063 1.00 89.38 311 THR A O 1
ATOM 2489 N N . ALA A 1 312 ? 30.229 0.278 -1.480 1.00 92.88 312 ALA A N 1
ATOM 2490 C CA . ALA A 1 312 ? 29.633 -0.831 -2.219 1.00 92.88 312 ALA A CA 1
ATOM 2491 C C . ALA A 1 312 ? 28.833 -0.355 -3.438 1.00 92.88 312 ALA A C 1
ATOM 2493 O O . ALA A 1 312 ? 28.899 -0.986 -4.490 1.00 92.88 312 ALA A O 1
ATOM 2494 N N . LEU A 1 313 ? 28.125 0.773 -3.325 1.00 91.62 313 LEU A N 1
ATOM 2495 C CA . LEU A 1 313 ? 27.424 1.399 -4.446 1.00 91.62 313 LEU A CA 1
ATOM 2496 C C . LEU A 1 313 ? 28.396 1.845 -5.548 1.00 91.62 313 LEU A C 1
ATOM 2498 O O . LEU A 1 313 ? 28.128 1.604 -6.724 1.00 91.62 313 LEU A O 1
ATOM 2502 N N . VAL A 1 314 ? 29.524 2.454 -5.173 1.00 88.56 314 VAL A N 1
ATOM 2503 C CA . VAL A 1 314 ? 30.597 2.833 -6.107 1.00 88.56 314 VAL A CA 1
ATOM 2504 C C . VAL A 1 314 ? 31.142 1.601 -6.825 1.00 88.56 314 VAL A C 1
ATOM 2506 O O . VAL A 1 314 ? 31.147 1.555 -8.051 1.00 88.56 314 VAL A O 1
ATOM 2509 N N . ALA A 1 315 ? 31.525 0.570 -6.069 1.00 90.00 315 ALA A N 1
ATOM 2510 C CA . ALA A 1 315 ? 32.056 -0.663 -6.643 1.00 90.00 315 ALA A CA 1
ATOM 2511 C C . ALA A 1 315 ? 31.056 -1.332 -7.603 1.00 90.00 315 ALA A C 1
ATOM 2513 O O . ALA A 1 315 ? 31.436 -1.803 -8.673 1.00 90.00 315 ALA A O 1
ATOM 2514 N N . ALA A 1 316 ? 29.765 -1.322 -7.264 1.00 92.19 316 ALA A N 1
ATOM 2515 C CA . ALA A 1 316 ? 28.722 -1.874 -8.119 1.00 92.19 316 ALA A CA 1
ATOM 2516 C C . ALA A 1 316 ? 28.473 -1.054 -9.389 1.00 92.19 316 ALA A C 1
ATOM 2518 O O . ALA A 1 316 ? 28.160 -1.635 -10.428 1.00 92.19 316 ALA A O 1
ATOM 2519 N N . ALA A 1 317 ? 28.647 0.267 -9.338 1.00 87.31 317 ALA A N 1
ATOM 2520 C CA . ALA A 1 317 ? 28.620 1.106 -10.532 1.00 87.31 317 ALA A CA 1
ATOM 2521 C C . ALA A 1 317 ? 29.794 0.800 -11.487 1.00 87.31 317 ALA A C 1
ATOM 2523 O O . ALA A 1 317 ? 29.621 0.906 -12.700 1.00 87.31 317 ALA A O 1
ATOM 2524 N N . ASP A 1 318 ? 30.928 0.333 -10.952 1.00 88.12 318 ASP A N 1
ATOM 2525 C CA . ASP A 1 318 ? 32.082 -0.174 -11.713 1.00 88.12 318 ASP A CA 1
ATOM 2526 C C . ASP A 1 318 ? 31.963 -1.671 -12.090 1.00 88.12 318 ASP A C 1
ATOM 2528 O O . ASP A 1 318 ? 32.860 -2.238 -12.716 1.00 88.12 318 ASP A O 1
ATOM 2532 N N . GLY A 1 319 ? 30.842 -2.320 -11.750 1.00 90.50 319 GLY A N 1
ATOM 2533 C CA . GLY A 1 319 ? 30.507 -3.692 -12.147 1.00 90.50 319 GLY A CA 1
ATOM 2534 C C . GLY A 1 319 ? 30.626 -4.756 -11.050 1.00 90.50 319 GLY A C 1
ATOM 2535 O O . GLY A 1 319 ? 30.216 -5.896 -11.278 1.00 90.50 319 GLY A O 1
ATOM 2536 N N . ASP A 1 320 ? 31.111 -4.421 -9.851 1.00 93.56 320 ASP A N 1
ATOM 2537 C CA . ASP A 1 320 ? 31.158 -5.342 -8.705 1.00 93.56 320 ASP A CA 1
ATOM 2538 C C . ASP A 1 320 ? 29.793 -5.432 -7.999 1.00 93.56 320 ASP A C 1
ATOM 2540 O O . ASP A 1 320 ? 29.560 -4.919 -6.901 1.00 93.56 320 ASP A O 1
ATOM 2544 N N . LEU A 1 321 ? 28.848 -6.091 -8.670 1.00 95.25 321 LEU A N 1
ATOM 2545 C CA . LEU A 1 321 ? 27.492 -6.310 -8.160 1.00 95.25 321 LEU A CA 1
ATOM 2546 C C . LEU A 1 321 ? 27.464 -7.244 -6.942 1.00 95.25 321 LEU A C 1
ATOM 2548 O O . LEU A 1 321 ? 26.532 -7.172 -6.140 1.00 95.25 321 LEU A O 1
ATOM 2552 N N . MET A 1 322 ? 28.477 -8.102 -6.784 1.00 95.81 322 MET A N 1
ATOM 2553 C CA . MET A 1 322 ? 28.571 -9.042 -5.664 1.00 95.81 322 MET A CA 1
ATOM 2554 C C . MET A 1 322 ? 28.760 -8.307 -4.341 1.00 95.81 322 MET A C 1
ATOM 2556 O O . MET A 1 322 ? 28.082 -8.623 -3.361 1.00 95.81 322 MET A O 1
ATOM 2560 N N . ARG A 1 323 ? 29.623 -7.285 -4.321 1.00 95.56 323 ARG A N 1
ATOM 2561 C CA . ARG A 1 323 ? 29.834 -6.458 -3.130 1.00 95.56 323 ARG A CA 1
ATOM 2562 C C . ARG A 1 323 ? 28.560 -5.742 -2.688 1.00 95.56 323 ARG A C 1
ATOM 2564 O O . ARG A 1 323 ? 28.253 -5.717 -1.498 1.00 95.56 323 ARG A O 1
ATOM 2571 N N . TRP A 1 324 ? 27.796 -5.202 -3.636 1.00 96.69 324 TRP A N 1
ATOM 2572 C CA . TRP A 1 324 ? 26.497 -4.603 -3.332 1.00 96.69 324 TRP A CA 1
ATOM 2573 C C . TRP A 1 324 ? 25.481 -5.629 -2.829 1.00 96.69 324 TRP A C 1
ATOM 2575 O O . TRP A 1 324 ? 24.804 -5.376 -1.834 1.00 96.69 324 TRP A O 1
ATOM 2585 N N . GLY A 1 325 ? 25.396 -6.795 -3.477 1.00 97.06 325 GLY A N 1
ATOM 2586 C CA . GLY A 1 325 ? 24.514 -7.880 -3.050 1.00 97.06 325 GLY A CA 1
ATOM 2587 C C . GLY A 1 325 ? 24.761 -8.295 -1.597 1.00 97.06 325 GLY A C 1
ATOM 2588 O O . GLY A 1 325 ? 23.805 -8.432 -0.835 1.00 97.06 325 GLY A O 1
ATOM 2589 N N . ALA A 1 326 ? 26.029 -8.405 -1.187 1.00 97.06 326 ALA A N 1
ATOM 2590 C CA . ALA A 1 326 ? 26.406 -8.724 0.190 1.00 97.06 326 ALA A CA 1
ATOM 2591 C C . ALA A 1 326 ? 25.945 -7.650 1.193 1.00 97.06 326 ALA A C 1
ATOM 2593 O O . ALA A 1 326 ? 25.292 -7.977 2.184 1.00 97.06 326 ALA A O 1
ATOM 2594 N N . VAL A 1 327 ? 26.213 -6.369 0.909 1.00 97.38 327 VAL A N 1
ATOM 2595 C CA . VAL A 1 327 ? 25.781 -5.243 1.759 1.00 97.38 327 VAL A CA 1
ATOM 2596 C C . VAL A 1 327 ? 24.256 -5.177 1.865 1.00 97.38 327 VAL A C 1
ATOM 2598 O O . VAL A 1 327 ? 23.714 -5.035 2.961 1.00 97.38 327 VAL A O 1
ATOM 2601 N N . PHE A 1 328 ? 23.547 -5.339 0.747 1.00 97.75 328 PHE A N 1
ATOM 2602 C CA . PHE A 1 328 ? 22.088 -5.343 0.728 1.00 97.75 328 PHE A CA 1
ATOM 2603 C C . PHE A 1 328 ? 21.503 -6.508 1.540 1.00 97.75 328 PHE A C 1
ATOM 2605 O O . PHE A 1 328 ? 20.601 -6.301 2.354 1.00 97.75 328 PHE A O 1
ATOM 2612 N N . ALA A 1 329 ? 22.027 -7.724 1.363 1.00 97.12 329 ALA A N 1
ATOM 2613 C CA . ALA A 1 329 ? 21.581 -8.897 2.109 1.00 97.12 329 ALA A CA 1
ATOM 2614 C C . ALA A 1 329 ? 21.817 -8.742 3.620 1.00 97.12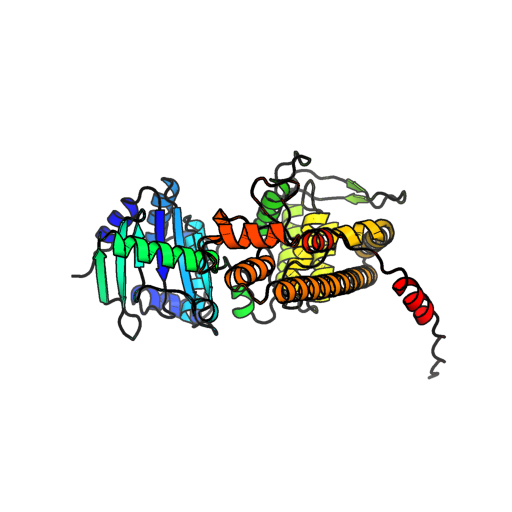 329 ALA A C 1
ATOM 2616 O O . ALA A 1 329 ? 20.948 -9.114 4.419 1.00 97.12 329 ALA A O 1
ATOM 2617 N N . ARG A 1 330 ? 22.950 -8.145 4.015 1.00 97.19 330 ARG A N 1
ATOM 2618 C CA . ARG A 1 330 ? 23.250 -7.861 5.421 1.00 97.19 330 ARG A CA 1
ATOM 2619 C C . ARG A 1 330 ? 22.286 -6.827 6.003 1.00 97.19 330 ARG A C 1
ATOM 2621 O O . ARG A 1 330 ? 21.652 -7.105 7.019 1.00 97.19 330 ARG A O 1
ATOM 2628 N N . ALA A 1 331 ? 22.058 -5.717 5.298 1.00 97.06 331 ALA A N 1
ATOM 2629 C CA . ALA A 1 331 ? 21.090 -4.694 5.695 1.00 97.06 331 ALA A CA 1
ATOM 2630 C C . ALA A 1 331 ? 19.675 -5.266 5.881 1.00 97.06 331 ALA A C 1
ATOM 2632 O O . ALA A 1 331 ? 19.022 -5.005 6.893 1.00 97.06 331 ALA A O 1
ATOM 2633 N N . VAL A 1 332 ? 19.205 -6.096 4.943 1.00 96.69 332 VAL A N 1
ATOM 2634 C CA . VAL A 1 332 ? 17.907 -6.785 5.051 1.00 96.69 332 VAL A CA 1
ATOM 2635 C C . VAL A 1 332 ? 17.868 -7.704 6.271 1.00 96.69 332 VAL A C 1
ATOM 2637 O O . VAL A 1 332 ? 16.901 -7.674 7.029 1.00 96.69 332 VAL A O 1
ATOM 2640 N N . THR A 1 333 ? 18.915 -8.498 6.489 1.00 95.62 333 THR A N 1
ATOM 2641 C CA . THR A 1 333 ? 18.975 -9.473 7.586 1.00 95.62 333 THR A CA 1
ATOM 2642 C C . THR A 1 333 ? 18.968 -8.794 8.952 1.00 95.62 333 THR A C 1
ATOM 2644 O O . THR A 1 333 ? 18.169 -9.148 9.820 1.00 95.62 333 THR A O 1
ATOM 2647 N N . GLU A 1 334 ? 19.834 -7.806 9.153 1.00 96.25 334 GLU A N 1
ATOM 2648 C CA . GLU A 1 334 ? 19.963 -7.105 10.428 1.00 96.25 334 GLU A CA 1
ATOM 2649 C C . GLU A 1 334 ? 18.710 -6.294 10.764 1.00 96.25 334 GLU A C 1
ATOM 2651 O O . GLU A 1 334 ? 18.198 -6.376 11.882 1.00 96.25 334 GLU A O 1
ATOM 2656 N N . THR A 1 335 ? 18.148 -5.572 9.791 1.00 96.12 335 THR A N 1
ATOM 2657 C CA . THR A 1 335 ? 16.922 -4.791 10.017 1.00 96.12 335 THR A CA 1
ATOM 2658 C C . THR A 1 335 ? 15.694 -5.683 10.220 1.00 96.12 335 THR A C 1
ATOM 2660 O O . THR A 1 335 ? 14.827 -5.348 11.031 1.00 96.12 335 THR A O 1
ATOM 2663 N N . ALA A 1 336 ? 15.629 -6.855 9.578 1.00 93.94 336 ALA A N 1
ATOM 2664 C CA . ALA A 1 336 ? 14.583 -7.846 9.833 1.00 93.94 336 ALA A CA 1
ATOM 2665 C C . ALA A 1 336 ? 14.699 -8.462 11.239 1.00 93.94 336 ALA A C 1
ATOM 2667 O O . ALA A 1 336 ? 13.684 -8.626 11.926 1.00 93.94 336 ALA A O 1
ATOM 2668 N N . ARG A 1 337 ? 15.921 -8.769 11.699 1.00 93.81 337 ARG A N 1
ATOM 2669 C CA . ARG A 1 337 ? 16.181 -9.239 13.073 1.00 93.81 337 ARG A CA 1
ATOM 2670 C C . ARG A 1 337 ? 15.795 -8.179 14.096 1.00 93.81 337 ARG A C 1
ATOM 2672 O O . ARG A 1 337 ? 15.028 -8.484 15.007 1.00 93.81 337 ARG A O 1
ATOM 2679 N N . HIS A 1 338 ? 16.241 -6.937 13.898 1.00 93.25 338 HIS A N 1
ATOM 2680 C CA . HIS A 1 338 ? 15.858 -5.805 14.739 1.00 93.25 338 HIS A CA 1
ATOM 2681 C C . HIS A 1 338 ? 14.331 -5.689 14.828 1.00 93.25 338 HIS A C 1
ATOM 2683 O O . HIS A 1 338 ? 13.776 -5.728 15.924 1.00 93.25 338 HIS A O 1
ATOM 2689 N N . ARG A 1 339 ? 13.627 -5.686 13.687 1.00 92.75 339 ARG A N 1
ATOM 2690 C CA . ARG A 1 339 ? 12.162 -5.597 13.677 1.00 92.75 339 ARG A CA 1
ATOM 2691 C C . ARG A 1 339 ? 11.482 -6.783 14.361 1.00 92.75 339 ARG A C 1
ATOM 2693 O O . ARG A 1 339 ? 10.478 -6.590 15.042 1.00 92.75 339 ARG A O 1
ATOM 2700 N N . THR A 1 340 ? 12.014 -7.994 14.214 1.00 92.00 340 THR A N 1
ATOM 2701 C CA . THR A 1 340 ? 11.496 -9.190 14.902 1.00 92.00 340 THR A CA 1
ATOM 2702 C C . THR A 1 340 ? 11.612 -9.048 16.420 1.00 92.00 340 THR A C 1
ATOM 2704 O O . THR A 1 340 ? 10.656 -9.345 17.146 1.00 92.00 340 THR A O 1
ATOM 2707 N N . THR A 1 341 ? 12.742 -8.529 16.905 1.00 93.44 341 THR A N 1
ATOM 2708 C CA . THR A 1 341 ? 12.947 -8.202 18.321 1.00 93.44 341 THR A CA 1
ATOM 2709 C C . THR A 1 341 ? 11.954 -7.141 18.790 1.00 93.44 341 THR A C 1
ATOM 2711 O O . THR A 1 341 ? 11.279 -7.355 19.800 1.00 93.44 341 THR A O 1
ATOM 2714 N N . THR A 1 342 ? 11.777 -6.054 18.029 1.00 92.75 342 THR A N 1
ATOM 2715 C CA . THR A 1 342 ? 10.800 -4.993 18.327 1.00 92.75 342 THR A CA 1
ATOM 2716 C C . THR A 1 342 ? 9.378 -5.549 18.425 1.00 92.75 342 THR A C 1
ATOM 2718 O O . THR A 1 342 ? 8.683 -5.291 19.403 1.00 92.75 342 THR A O 1
ATOM 2721 N N . LEU A 1 343 ? 8.937 -6.364 17.461 1.00 90.56 343 LEU A N 1
ATOM 2722 C CA . LEU A 1 343 ? 7.591 -6.953 17.461 1.00 90.56 343 LEU A CA 1
ATOM 2723 C C . LEU A 1 343 ? 7.379 -7.933 18.623 1.00 90.56 343 LEU A C 1
ATOM 2725 O O . LEU A 1 343 ? 6.308 -7.953 19.230 1.00 90.56 343 LEU A O 1
ATOM 2729 N N . THR A 1 344 ? 8.406 -8.710 18.972 1.00 93.44 344 THR A N 1
ATOM 2730 C CA . THR A 1 344 ? 8.357 -9.632 20.116 1.00 93.44 344 THR A CA 1
ATOM 2731 C C . THR A 1 344 ? 8.235 -8.869 21.434 1.00 93.44 344 THR A C 1
ATOM 2733 O O . THR A 1 344 ? 7.405 -9.213 22.277 1.00 93.44 344 THR A O 1
ATOM 2736 N N . ALA A 1 345 ? 9.032 -7.812 21.614 1.00 94.88 345 ALA A N 1
ATOM 2737 C CA . ALA A 1 345 ? 8.957 -6.948 22.788 1.00 94.88 345 ALA A CA 1
ATOM 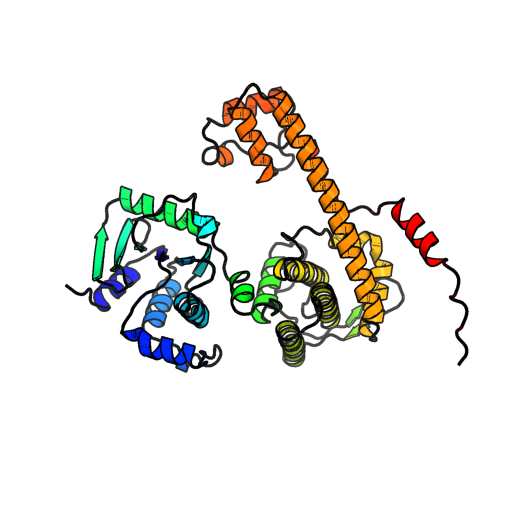2738 C C . ALA A 1 345 ? 7.605 -6.218 22.867 1.00 94.88 345 ALA A C 1
ATOM 2740 O O . ALA A 1 345 ? 6.991 -6.187 23.933 1.00 94.88 345 ALA A O 1
ATOM 2741 N N . HIS A 1 346 ? 7.093 -5.731 21.733 1.00 93.81 346 HIS A N 1
ATOM 2742 C CA . HIS A 1 346 ? 5.784 -5.090 21.637 1.00 93.81 346 HIS A CA 1
ATOM 2743 C C . HIS A 1 346 ? 4.663 -6.039 22.083 1.00 93.81 346 HIS A C 1
ATOM 2745 O O . HIS A 1 346 ? 3.799 -5.655 22.870 1.00 93.81 346 HIS A O 1
ATOM 2751 N N . GLY A 1 347 ? 4.682 -7.294 21.616 1.00 92.88 347 GLY A N 1
ATOM 2752 C CA . GLY A 1 347 ? 3.729 -8.323 22.040 1.00 92.88 347 GLY A CA 1
ATOM 2753 C C . GLY A 1 347 ? 3.759 -8.562 23.551 1.00 92.88 347 GLY A C 1
ATOM 2754 O O . GLY A 1 347 ? 2.720 -8.488 24.198 1.00 92.88 347 GLY A O 1
ATOM 2755 N N . ARG A 1 348 ? 4.955 -8.750 24.129 1.00 96.00 348 ARG A N 1
ATOM 2756 C CA . ARG A 1 348 ? 5.125 -8.974 25.578 1.00 96.00 348 ARG A CA 1
ATOM 2757 C C . ARG A 1 348 ? 4.614 -7.810 26.425 1.00 96.00 348 ARG A C 1
ATOM 2759 O O . ARG A 1 348 ? 3.946 -8.048 27.427 1.00 96.00 348 ARG A O 1
ATOM 2766 N N . LEU A 1 349 ? 4.925 -6.573 26.036 1.00 96.00 349 LEU A N 1
ATOM 2767 C CA . LEU A 1 349 ? 4.458 -5.374 26.738 1.00 96.00 349 LEU A CA 1
ATOM 2768 C C . LEU A 1 349 ? 2.931 -5.277 26.709 1.00 96.00 349 LEU A C 1
ATOM 2770 O O . LEU A 1 349 ? 2.306 -5.024 27.738 1.00 96.00 349 LEU A O 1
ATOM 2774 N N . LEU A 1 350 ? 2.325 -5.538 25.550 1.00 93.69 350 LEU A N 1
ATOM 2775 C CA . LEU A 1 350 ? 0.876 -5.494 25.419 1.00 93.69 350 LEU A CA 1
ATOM 2776 C C . LEU A 1 350 ? 0.184 -6.611 26.212 1.00 93.69 350 LEU A C 1
ATOM 2778 O O . LEU A 1 350 ? -0.808 -6.348 26.887 1.00 93.69 350 LEU A O 1
ATOM 2782 N N . ASP A 1 351 ? 0.708 -7.836 26.169 1.00 94.31 351 ASP A N 1
ATOM 2783 C CA . ASP A 1 351 ? 0.153 -8.962 26.924 1.00 94.31 351 ASP A CA 1
ATOM 2784 C C . ASP A 1 351 ? 0.268 -8.724 28.442 1.00 94.31 351 ASP A C 1
ATOM 2786 O O . ASP A 1 351 ? -0.667 -9.019 29.188 1.00 94.31 351 ASP A O 1
ATOM 2790 N N . ALA A 1 352 ? 1.364 -8.107 28.903 1.00 95.75 352 ALA A N 1
ATOM 2791 C CA . ALA A 1 352 ? 1.523 -7.692 30.297 1.00 95.75 352 ALA A CA 1
ATOM 2792 C C . ALA A 1 352 ? 0.509 -6.608 30.704 1.00 95.75 352 ALA A C 1
ATOM 2794 O O . ALA A 1 352 ? -0.078 -6.700 31.782 1.00 95.75 352 ALA A O 1
ATOM 2795 N N . ALA A 1 353 ? 0.262 -5.610 29.847 1.00 95.38 353 ALA A N 1
ATOM 2796 C CA . ALA A 1 353 ? -0.749 -4.580 30.092 1.00 95.38 353 ALA A CA 1
ATOM 2797 C C . ALA A 1 353 ? -2.172 -5.167 30.141 1.00 95.38 353 ALA A C 1
ATOM 2799 O O . ALA A 1 353 ? -2.963 -4.808 31.012 1.00 95.38 353 ALA A O 1
ATOM 2800 N N . VAL A 1 354 ? -2.488 -6.113 29.249 1.00 94.81 354 VAL A N 1
ATOM 2801 C CA . VAL A 1 354 ? -3.775 -6.828 29.244 1.00 94.81 354 VAL A CA 1
ATOM 2802 C C . VAL A 1 354 ? -3.951 -7.657 30.516 1.00 94.81 354 VAL A C 1
ATOM 2804 O O . VAL A 1 354 ? -5.027 -7.632 31.106 1.00 94.81 354 VAL A O 1
ATOM 2807 N N . ALA A 1 355 ? -2.906 -8.348 30.979 1.00 95.31 355 ALA A N 1
ATOM 2808 C CA . ALA A 1 355 ? -2.967 -9.150 32.200 1.00 95.31 355 ALA A CA 1
ATOM 2809 C C . ALA A 1 355 ? -3.246 -8.309 33.460 1.00 95.31 355 ALA A C 1
ATOM 2811 O O . ALA A 1 355 ? -3.941 -8.779 34.359 1.00 95.31 355 ALA A O 1
ATOM 2812 N N . GLN A 1 356 ? -2.752 -7.066 33.520 1.00 95.06 356 GLN A N 1
ATOM 2813 C CA . GLN A 1 356 ? -2.988 -6.162 34.655 1.00 95.06 356 GLN A CA 1
ATOM 2814 C C . GLN A 1 356 ? -4.455 -5.738 34.801 1.00 95.06 356 GLN A C 1
ATOM 2816 O O . GLN A 1 356 ? -4.888 -5.457 35.914 1.00 95.06 356 GLN A O 1
ATOM 2821 N N . ILE A 1 357 ? -5.211 -5.695 33.698 1.00 95.88 357 ILE A N 1
ATOM 2822 C CA . ILE A 1 357 ? -6.596 -5.190 33.642 1.00 95.88 357 ILE A CA 1
ATOM 2823 C C . ILE A 1 357 ? -7.550 -6.271 33.107 1.00 95.88 357 ILE A C 1
ATOM 2825 O O . ILE A 1 357 ? -8.582 -5.990 32.504 1.00 95.88 357 ILE A O 1
ATOM 2829 N N . ALA A 1 358 ? -7.207 -7.546 33.307 1.00 92.75 358 ALA A N 1
ATOM 2830 C CA . ALA A 1 358 ? -7.988 -8.670 32.790 1.00 92.75 358 ALA A CA 1
ATOM 2831 C C . ALA A 1 358 ? -9.418 -8.739 33.367 1.00 92.75 358 ALA A C 1
ATOM 2833 O O . ALA A 1 358 ? -10.275 -9.419 32.805 1.00 92.75 358 ALA A O 1
ATOM 2834 N N . ASP A 1 359 ? -9.677 -8.038 34.474 1.00 95.62 359 ASP A N 1
ATOM 2835 C CA . ASP A 1 359 ? -10.983 -7.931 35.122 1.00 95.62 359 ASP A CA 1
ATOM 2836 C C . ASP A 1 359 ? -11.964 -6.991 34.397 1.00 95.62 359 ASP A C 1
ATOM 2838 O O . ASP A 1 359 ? -13.162 -7.041 34.675 1.00 95.62 359 ASP A O 1
ATOM 2842 N N . ASP A 1 360 ? -11.489 -6.166 33.457 1.00 96.00 360 ASP A N 1
ATOM 2843 C CA . ASP A 1 360 ? -12.308 -5.213 32.703 1.00 96.00 360 ASP A CA 1
ATOM 2844 C C . ASP A 1 360 ? -12.269 -5.510 31.187 1.00 96.00 360 ASP A C 1
ATOM 2846 O O . ASP A 1 360 ? -11.342 -5.097 30.478 1.00 96.00 360 ASP A O 1
ATOM 2850 N N . PRO A 1 361 ? -13.305 -6.183 30.646 1.00 94.31 361 PRO A N 1
ATOM 2851 C CA . PRO A 1 361 ? -13.393 -6.506 29.223 1.00 94.31 361 PRO A CA 1
ATOM 2852 C C . PRO A 1 361 ? -13.351 -5.287 28.291 1.00 94.31 361 PRO A C 1
ATOM 2854 O O . PRO A 1 361 ? -12.828 -5.389 27.178 1.00 94.31 361 PRO A O 1
ATOM 2857 N N . ALA A 1 362 ? -13.868 -4.131 28.723 1.00 95.25 362 ALA A N 1
ATOM 2858 C CA . ALA A 1 362 ? -13.865 -2.920 27.909 1.00 95.25 362 ALA A CA 1
ATOM 2859 C C . ALA A 1 362 ? -12.447 -2.345 27.794 1.00 95.25 362 ALA A C 1
ATOM 2861 O O . ALA A 1 362 ? -12.004 -2.000 26.696 1.00 95.25 362 ALA A O 1
ATOM 2862 N N . ALA A 1 363 ? -11.699 -2.319 28.898 1.00 96.56 363 ALA A N 1
ATOM 2863 C CA . ALA A 1 363 ? -10.294 -1.918 28.902 1.00 96.56 363 ALA A CA 1
ATOM 2864 C C . ALA A 1 363 ? -9.405 -2.888 28.100 1.00 96.56 363 ALA A C 1
ATOM 2866 O O . ALA A 1 363 ? -8.566 -2.443 27.312 1.00 96.56 363 ALA A O 1
ATOM 2867 N N . VAL A 1 364 ? -9.635 -4.202 28.198 1.00 94.75 364 VAL A N 1
ATOM 2868 C CA . VAL A 1 364 ? -8.947 -5.201 27.355 1.00 94.75 364 VAL A CA 1
ATOM 2869 C C . VAL A 1 364 ? -9.244 -4.981 25.865 1.00 94.75 364 VAL A C 1
ATOM 2871 O O . VAL A 1 364 ? -8.335 -5.056 25.028 1.00 94.75 364 VAL A O 1
ATOM 2874 N N . ALA A 1 365 ? -10.495 -4.662 25.514 1.00 91.62 365 ALA A N 1
ATOM 2875 C CA . ALA A 1 365 ? -10.877 -4.351 24.139 1.00 91.62 365 ALA A CA 1
ATOM 2876 C C . ALA A 1 365 ? -10.152 -3.104 23.607 1.00 91.62 365 ALA A C 1
ATOM 2878 O O . ALA A 1 365 ? -9.717 -3.109 22.454 1.00 91.62 365 ALA A O 1
ATOM 2879 N N . VAL A 1 366 ? -9.968 -2.071 24.438 1.00 95.25 366 VAL A N 1
ATOM 2880 C CA . VAL A 1 366 ? -9.161 -0.887 24.098 1.00 95.25 366 VAL A CA 1
ATOM 2881 C C . VAL A 1 366 ? -7.699 -1.269 23.863 1.00 95.25 366 VAL A C 1
ATOM 2883 O O . VAL A 1 366 ? -7.163 -0.960 22.799 1.00 95.25 366 VAL A O 1
ATOM 2886 N N . LEU A 1 367 ? -7.059 -1.982 24.798 1.00 94.31 367 LEU A N 1
ATOM 2887 C CA . LEU A 1 367 ? -5.646 -2.368 24.673 1.00 94.31 367 LEU A CA 1
ATOM 2888 C C . LEU A 1 367 ? -5.386 -3.215 23.425 1.00 94.31 367 LEU A C 1
ATOM 2890 O O . LEU A 1 367 ? -4.419 -2.980 22.704 1.00 94.31 367 LEU A O 1
ATOM 2894 N N . THR A 1 368 ? -6.290 -4.134 23.086 1.00 88.62 368 THR A N 1
ATOM 2895 C CA . THR A 1 368 ? -6.161 -4.971 21.880 1.00 88.62 368 THR A CA 1
ATOM 2896 C C . THR A 1 368 ? -6.090 -4.137 20.591 1.00 88.62 368 THR A C 1
ATOM 2898 O O . THR A 1 368 ? -5.489 -4.572 19.604 1.00 88.62 368 THR A O 1
ATOM 2901 N N . ARG A 1 369 ? -6.641 -2.913 20.584 1.00 91.81 369 ARG A N 1
ATOM 2902 C CA . ARG A 1 369 ? -6.570 -2.004 19.431 1.00 91.81 369 ARG A CA 1
ATOM 2903 C C . ARG A 1 369 ? -5.203 -1.359 19.227 1.00 91.81 369 ARG A C 1
ATOM 2905 O O . ARG A 1 369 ? -4.932 -0.948 18.099 1.00 91.81 369 ARG A O 1
ATOM 2912 N N . LEU A 1 370 ? -4.314 -1.382 20.223 1.00 87.19 370 LEU A N 1
ATOM 2913 C CA . LEU A 1 370 ? -2.928 -0.919 20.068 1.00 87.19 370 LEU A CA 1
ATOM 2914 C C . LEU A 1 370 ? -2.140 -1.735 19.032 1.00 87.19 370 LEU A C 1
ATOM 2916 O O . LEU A 1 370 ? -1.188 -1.231 18.449 1.00 87.19 370 LEU A O 1
ATOM 2920 N N . ARG A 1 371 ? -2.577 -2.966 18.720 1.00 83.31 371 ARG A N 1
ATOM 2921 C CA . ARG A 1 371 ? -2.003 -3.772 17.624 1.00 83.31 371 ARG A CA 1
ATOM 2922 C C . ARG A 1 371 ? -2.247 -3.174 16.234 1.00 83.31 371 ARG A C 1
ATOM 2924 O O . ARG A 1 371 ? -1.522 -3.504 15.305 1.00 83.31 371 ARG A O 1
ATOM 2931 N N . ALA A 1 372 ? -3.291 -2.358 16.081 1.00 80.19 372 ALA A N 1
ATOM 2932 C CA . ALA A 1 372 ? -3.682 -1.759 14.805 1.00 80.19 372 ALA A CA 1
ATOM 2933 C C . ALA A 1 372 ? -3.345 -0.264 14.718 1.00 80.19 372 ALA A C 1
ATOM 2935 O O . ALA A 1 372 ? -3.165 0.250 13.617 1.00 80.19 372 ALA A O 1
ATOM 2936 N N . ALA A 1 373 ? -3.281 0.433 15.855 1.00 85.38 373 ALA A N 1
ATOM 2937 C CA . ALA A 1 373 ? -2.959 1.852 15.917 1.00 85.38 373 ALA A CA 1
ATOM 2938 C C . ALA A 1 373 ? -2.147 2.161 17.188 1.00 85.38 373 ALA A C 1
ATOM 2940 O O . ALA A 1 373 ? -2.636 1.884 18.281 1.00 85.38 373 ALA A O 1
ATOM 2941 N N . PRO A 1 374 ? -0.952 2.774 17.084 1.00 88.38 374 PRO A N 1
ATOM 2942 C CA . PRO A 1 374 ? -0.100 3.063 18.245 1.00 88.38 374 PRO A CA 1
ATOM 2943 C C . PRO A 1 374 ? -0.662 4.168 19.154 1.00 88.38 374 PRO A C 1
ATOM 2945 O O . PRO A 1 374 ? -0.229 4.309 20.296 1.00 88.38 374 PRO A O 1
ATOM 2948 N N . ALA A 1 375 ? -1.634 4.939 18.658 1.00 93.38 375 ALA A N 1
ATOM 2949 C CA . ALA A 1 375 ? -2.342 5.977 19.390 1.00 93.38 375 ALA A CA 1
ATOM 2950 C C . ALA A 1 375 ? -3.856 5.811 19.208 1.00 93.38 375 ALA A C 1
ATOM 2952 O O . ALA A 1 375 ? -4.337 5.562 18.100 1.00 93.38 375 ALA A O 1
ATOM 2953 N N . LEU A 1 376 ? -4.608 5.967 20.294 1.00 94.00 376 LEU A N 1
ATOM 2954 C CA . LEU A 1 376 ? -6.047 5.725 20.355 1.00 94.00 376 LEU A CA 1
ATOM 2955 C C . LEU A 1 376 ? -6.780 6.971 20.844 1.00 94.00 376 LEU A C 1
ATOM 2957 O O . LEU A 1 376 ? -6.280 7.701 21.687 1.00 94.00 376 LEU A O 1
ATOM 2961 N N . SER A 1 377 ? -8.001 7.197 20.375 1.00 93.56 377 SER A N 1
ATOM 2962 C CA . SER A 1 377 ? -8.890 8.216 20.938 1.00 93.56 377 SER A CA 1
ATOM 2963 C C . SER A 1 377 ? -10.282 7.637 21.139 1.00 93.56 377 SER A C 1
ATOM 2965 O O . SER A 1 377 ? -10.672 6.693 20.446 1.00 93.56 377 SER A O 1
ATOM 2967 N N . ALA A 1 378 ? -11.061 8.223 22.052 1.00 94.25 378 ALA A N 1
ATOM 2968 C CA . ALA A 1 378 ? -12.450 7.815 22.256 1.00 94.25 378 ALA A CA 1
ATOM 2969 C C . ALA A 1 378 ? -13.246 7.872 20.941 1.00 94.25 378 ALA A C 1
ATOM 2971 O O . ALA A 1 378 ? -14.010 6.962 20.633 1.00 94.25 378 ALA A O 1
ATOM 2972 N N . ALA A 1 379 ? -13.010 8.906 20.126 1.00 91.06 379 ALA A N 1
ATOM 2973 C CA . ALA A 1 379 ? -13.657 9.063 18.830 1.00 91.06 379 ALA A CA 1
ATOM 2974 C C . ALA A 1 379 ? -13.303 7.949 17.842 1.00 91.06 379 ALA A C 1
ATOM 2976 O O . ALA A 1 379 ? -14.192 7.430 17.175 1.00 91.06 379 ALA A O 1
ATOM 2977 N N . TRP A 1 380 ? -12.031 7.557 17.776 1.00 87.38 380 TRP A N 1
ATOM 2978 C CA . TRP A 1 380 ? -11.586 6.479 16.896 1.00 87.38 380 TRP A CA 1
ATOM 2979 C C . TRP A 1 380 ? -12.116 5.108 17.348 1.00 87.38 380 TRP A C 1
ATOM 2981 O O . TRP A 1 380 ? -12.410 4.252 16.512 1.00 87.38 380 TRP A O 1
ATOM 2991 N N . LEU A 1 381 ? -12.278 4.910 18.662 1.00 91.56 381 LEU A N 1
ATOM 2992 C CA . LEU A 1 381 ? -12.708 3.647 19.263 1.00 91.56 381 LEU A CA 1
ATOM 2993 C C . LEU A 1 381 ? -14.217 3.379 19.183 1.00 91.56 381 LEU A C 1
ATOM 2995 O O . LEU A 1 381 ? -14.582 2.207 19.166 1.00 91.56 381 LEU A O 1
ATOM 2999 N N . ARG A 1 382 ? -15.079 4.408 19.117 1.00 89.19 382 ARG A N 1
ATOM 3000 C CA . ARG A 1 382 ? -16.552 4.260 19.199 1.00 89.19 382 ARG A CA 1
ATOM 3001 C C . ARG A 1 382 ? -17.138 3.191 18.271 1.00 89.19 382 ARG A C 1
ATOM 3003 O O . ARG A 1 382 ? -17.997 2.441 18.709 1.00 89.19 382 ARG A O 1
ATOM 3010 N N . ASP A 1 383 ? -16.612 3.069 17.054 1.00 85.25 383 ASP A N 1
ATOM 3011 C CA . ASP A 1 383 ? -17.100 2.104 16.054 1.00 85.25 383 ASP A CA 1
ATOM 3012 C C . ASP A 1 383 ? -16.173 0.881 15.898 1.00 85.25 383 ASP A C 1
ATOM 3014 O O . ASP A 1 383 ? -16.280 0.104 14.951 1.00 85.25 383 ASP A O 1
ATOM 3018 N N . ARG A 1 384 ? -15.199 0.721 16.805 1.00 86.00 384 ARG A N 1
ATOM 3019 C CA . ARG A 1 384 ? -14.156 -0.322 16.745 1.00 86.00 384 ARG A CA 1
ATOM 3020 C C . ARG A 1 384 ? -14.150 -1.237 17.964 1.00 86.00 384 ARG A C 1
ATOM 3022 O O . ARG A 1 384 ? -13.453 -2.255 17.953 1.00 86.00 384 ARG A O 1
ATOM 3029 N N . ILE A 1 385 ? -14.908 -0.918 19.005 1.00 86.50 385 ILE A N 1
ATOM 3030 C CA . ILE A 1 385 ? -15.119 -1.783 20.167 1.00 86.50 385 ILE A CA 1
ATOM 3031 C C . ILE A 1 385 ? -16.610 -1.836 20.505 1.00 86.50 385 ILE A C 1
ATOM 3033 O O . ILE A 1 385 ? -17.350 -0.910 20.203 1.00 86.50 385 ILE A O 1
ATOM 3037 N N . ALA A 1 386 ? -17.052 -2.922 21.136 1.00 88.00 386 ALA A N 1
ATOM 3038 C CA . ALA A 1 386 ? -18.458 -3.112 21.508 1.00 88.00 386 ALA A CA 1
ATOM 3039 C C . ALA A 1 386 ? -18.878 -2.331 22.771 1.00 88.00 386 ALA A C 1
ATOM 3041 O O . ALA A 1 386 ? -20.034 -2.392 23.179 1.00 88.00 386 ALA A O 1
ATOM 3042 N N . HIS A 1 387 ? -17.937 -1.640 23.415 1.00 91.81 387 HIS A N 1
ATOM 3043 C CA . HIS A 1 387 ? -18.122 -0.962 24.694 1.00 91.81 387 HIS A CA 1
ATOM 3044 C C . HIS A 1 387 ? -18.005 0.552 24.528 1.00 91.81 387 HIS A C 1
ATOM 3046 O O . HIS A 1 387 ? -17.330 1.032 23.618 1.00 91.81 387 HIS A O 1
ATOM 3052 N N . GLU A 1 388 ? -18.604 1.312 25.444 1.00 93.31 388 GLU A N 1
ATOM 3053 C CA . GLU A 1 388 ? -18.383 2.755 25.498 1.00 93.31 388 GLU A CA 1
ATOM 3054 C C . GLU A 1 388 ? -16.896 3.044 25.806 1.00 93.31 388 GLU A C 1
ATOM 3056 O O . GLU A 1 388 ? -16.391 2.573 26.828 1.00 93.31 388 GLU A O 1
ATOM 3061 N N . PRO A 1 389 ? -16.158 3.785 24.951 1.00 94.25 389 PRO A N 1
ATOM 3062 C CA . PRO A 1 389 ? -14.706 3.892 25.105 1.00 94.25 389 PRO A CA 1
ATOM 3063 C C . PRO A 1 389 ? -14.243 4.707 26.314 1.00 94.25 389 PRO A C 1
ATOM 3065 O O . PRO A 1 389 ? -13.197 4.400 26.882 1.00 94.25 389 PRO A O 1
ATOM 3068 N N . GLN A 1 390 ? -14.972 5.765 26.688 1.00 95.62 390 GLN A N 1
ATOM 3069 C CA . GLN A 1 390 ? -14.467 6.758 27.643 1.00 95.62 390 GLN A CA 1
ATOM 3070 C C . GLN A 1 390 ? -14.182 6.166 29.037 1.00 95.62 390 GLN A C 1
ATOM 3072 O O . GLN A 1 390 ? -13.060 6.348 29.509 1.00 95.62 390 GLN A O 1
ATOM 3077 N N . PRO A 1 391 ? -15.085 5.378 29.658 1.00 96.69 391 PRO A N 1
ATOM 3078 C CA . PRO A 1 391 ? -14.809 4.778 30.966 1.00 96.69 391 PRO A CA 1
ATOM 3079 C C . PRO A 1 391 ? -13.581 3.853 30.968 1.00 96.69 391 PRO A C 1
ATOM 3081 O O . PRO A 1 391 ? -12.785 3.868 31.906 1.00 96.69 391 PRO A O 1
ATOM 3084 N N . ALA A 1 392 ? -13.393 3.079 29.894 1.00 96.88 392 ALA A N 1
ATOM 3085 C CA . ALA A 1 392 ? -12.247 2.185 29.741 1.00 96.88 392 ALA A CA 1
ATOM 3086 C C . ALA A 1 392 ? -10.928 2.963 29.591 1.00 96.88 392 ALA A C 1
ATOM 3088 O O . ALA A 1 392 ? -9.919 2.601 30.197 1.00 96.88 392 ALA A O 1
ATOM 3089 N N . LEU A 1 393 ? -10.934 4.054 28.817 1.00 97.12 393 LEU A N 1
ATOM 3090 C CA . LEU A 1 393 ? -9.772 4.933 28.663 1.00 97.12 393 LEU A CA 1
ATOM 3091 C C . LEU A 1 393 ? -9.400 5.619 29.982 1.00 97.12 393 LEU A C 1
ATOM 3093 O O . LEU A 1 393 ? -8.219 5.655 30.328 1.00 97.12 393 LEU A O 1
ATOM 3097 N N . ASP A 1 394 ? -10.387 6.107 30.735 1.00 96.75 394 ASP A N 1
ATOM 3098 C CA . ASP A 1 394 ? -10.165 6.751 32.033 1.00 96.75 394 ASP A CA 1
ATOM 3099 C C . ASP A 1 394 ? -9.551 5.770 33.040 1.00 96.75 394 ASP A C 1
ATOM 3101 O O . ASP A 1 394 ? -8.594 6.113 33.738 1.00 96.75 394 ASP A O 1
ATOM 3105 N N . ARG A 1 395 ? -10.029 4.517 33.062 1.00 96.38 395 ARG A N 1
ATOM 3106 C CA . ARG A 1 395 ? -9.451 3.449 33.892 1.00 96.38 395 ARG A CA 1
ATOM 3107 C C . ARG A 1 395 ? -8.008 3.138 33.501 1.00 96.38 395 ARG A C 1
ATOM 3109 O O . ARG A 1 395 ? -7.144 3.086 34.373 1.00 96.38 395 ARG A O 1
ATOM 3116 N N . LEU A 1 396 ? -7.731 2.945 32.211 1.00 97.88 396 LEU A N 1
ATOM 3117 C CA . LEU A 1 396 ? -6.381 2.646 31.718 1.00 97.88 396 LEU A CA 1
ATOM 3118 C C . LEU A 1 396 ? -5.393 3.785 32.003 1.00 97.88 396 LEU A C 1
ATOM 3120 O O . LEU A 1 396 ? -4.223 3.533 32.296 1.00 97.88 396 LEU A O 1
ATOM 3124 N N . ARG A 1 397 ? -5.869 5.032 31.960 1.00 96.94 397 ARG A N 1
ATOM 3125 C CA . ARG A 1 397 ? -5.099 6.215 32.348 1.00 96.94 397 ARG A CA 1
ATOM 3126 C C . ARG A 1 397 ? -4.850 6.265 33.855 1.00 96.94 397 ARG A C 1
ATOM 3128 O O . ARG A 1 397 ? -3.721 6.504 34.272 1.00 96.94 397 ARG A O 1
ATOM 3135 N N . ALA A 1 398 ? -5.869 6.004 34.673 1.00 96.38 398 ALA A N 1
ATOM 3136 C CA . ALA A 1 398 ? -5.735 5.951 36.130 1.00 96.38 398 ALA A CA 1
ATOM 3137 C C . ALA A 1 398 ? -4.790 4.826 36.594 1.00 96.38 398 ALA A C 1
ATOM 3139 O O . ALA A 1 398 ? -4.074 4.995 37.577 1.00 96.38 398 ALA A O 1
ATOM 3140 N N . ALA A 1 399 ? -4.748 3.711 35.859 1.00 96.12 399 ALA A N 1
ATOM 3141 C CA . ALA A 1 399 ? -3.812 2.609 36.076 1.00 96.12 399 ALA A CA 1
ATOM 3142 C C . ALA A 1 399 ? -2.377 2.903 35.588 1.00 96.12 399 ALA A C 1
ATOM 3144 O O . ALA A 1 399 ? -1.488 2.082 35.791 1.00 96.12 399 ALA A O 1
ATOM 3145 N N . GLY A 1 400 ? -2.136 4.043 34.929 1.00 96.12 400 GLY A N 1
ATOM 3146 C CA . GLY A 1 400 ? -0.824 4.410 34.388 1.00 96.12 400 GLY A CA 1
ATOM 3147 C C . GLY A 1 400 ? -0.393 3.613 33.150 1.00 96.12 400 GLY A C 1
ATOM 3148 O O . GLY A 1 400 ? 0.764 3.699 32.750 1.00 96.12 400 GLY A O 1
ATOM 3149 N N . ILE A 1 401 ? -1.303 2.851 32.536 1.00 97.25 401 ILE A N 1
ATOM 3150 C CA . ILE A 1 401 ? -1.027 2.045 31.335 1.00 97.25 401 ILE A CA 1
ATOM 3151 C C . ILE A 1 401 ? -1.056 2.921 30.082 1.00 97.25 401 ILE A C 1
ATOM 3153 O O . ILE A 1 401 ? -0.235 2.752 29.179 1.00 97.25 401 ILE A O 1
ATOM 3157 N N . LEU A 1 402 ? -2.000 3.867 30.027 1.00 97.75 402 LEU A N 1
ATOM 3158 C CA . LEU A 1 402 ? -2.093 4.852 28.953 1.00 97.75 402 LEU A CA 1
ATOM 3159 C C . LEU A 1 402 ? -1.756 6.262 29.446 1.00 97.75 402 LEU A C 1
ATOM 3161 O O . LEU A 1 402 ? -2.107 6.648 30.560 1.00 97.75 402 LEU A O 1
ATOM 3165 N N . ALA A 1 403 ? -1.135 7.051 28.574 1.00 97.62 403 ALA A N 1
ATOM 3166 C CA . ALA A 1 403 ? -0.820 8.460 28.790 1.00 97.62 403 ALA A CA 1
ATOM 3167 C C . ALA A 1 403 ? -1.225 9.306 27.576 1.00 97.62 403 ALA A C 1
ATOM 3169 O O . ALA A 1 403 ? -1.441 8.771 26.488 1.00 97.62 403 ALA A O 1
ATOM 3170 N N . ASP A 1 404 ? -1.324 10.626 27.753 1.00 96.94 404 ASP A N 1
ATOM 3171 C CA . ASP A 1 404 ? -1.586 11.547 26.642 1.00 96.94 404 ASP A CA 1
ATOM 3172 C C . ASP A 1 404 ? -0.474 11.471 25.590 1.00 96.94 404 ASP A C 1
ATOM 3174 O O . ASP A 1 404 ? 0.716 11.443 25.909 1.00 96.94 404 ASP A O 1
ATOM 3178 N N . HIS A 1 405 ? -0.867 11.470 24.318 1.00 94.88 405 HIS A N 1
ATOM 3179 C CA . HIS A 1 405 ? 0.073 11.532 23.211 1.00 94.88 405 HIS A CA 1
ATOM 3180 C C . HIS A 1 405 ? 0.802 12.887 23.222 1.00 94.88 405 HIS A C 1
ATOM 3182 O O . HIS A 1 405 ? 0.146 13.932 23.228 1.00 94.88 405 HIS A O 1
ATOM 3188 N N . PRO A 1 406 ? 2.144 12.920 23.111 1.00 89.69 406 PRO A N 1
ATOM 3189 C CA . PRO A 1 406 ? 2.929 14.147 23.292 1.00 89.69 406 PRO A CA 1
ATOM 3190 C C . PRO A 1 406 ? 2.641 15.236 22.247 1.00 89.69 406 PRO A C 1
ATOM 3192 O O . PRO A 1 406 ? 2.905 16.411 22.478 1.00 89.69 406 PRO A O 1
ATOM 3195 N N . ARG A 1 407 ? 2.131 14.844 21.072 1.00 88.69 407 ARG A N 1
ATOM 3196 C CA . ARG A 1 407 ? 1.889 15.743 19.924 1.00 88.69 407 ARG A CA 1
ATOM 3197 C C . ARG A 1 407 ? 0.452 15.766 19.390 1.00 88.69 407 ARG A C 1
ATOM 3199 O O . ARG A 1 407 ? 0.163 16.565 18.509 1.00 88.69 407 ARG A O 1
ATOM 3206 N N . LEU A 1 408 ? -0.430 14.880 19.858 1.00 89.12 408 LEU A N 1
ATOM 3207 C CA . LEU A 1 408 ? -1.765 14.686 19.273 1.00 89.12 408 LEU A CA 1
ATOM 3208 C C . LEU A 1 408 ? -2.817 14.874 20.370 1.00 89.12 408 LEU A C 1
ATOM 3210 O O . LEU A 1 408 ? -3.041 13.955 21.158 1.00 89.12 408 LEU A O 1
ATOM 3214 N N . PRO A 1 409 ? -3.456 16.055 20.449 1.00 90.44 409 PRO A N 1
ATOM 3215 C CA . PRO A 1 409 ? -4.454 16.334 21.474 1.00 90.44 409 PRO A CA 1
ATOM 3216 C C . PRO A 1 409 ? -5.600 15.315 21.462 1.00 90.44 409 PRO A C 1
ATOM 3218 O O . PRO A 1 409 ? -6.175 15.025 20.414 1.00 90.44 409 PRO A O 1
ATOM 3221 N N . GLY A 1 410 ? -5.939 14.780 22.636 1.00 89.25 410 GLY A N 1
ATOM 3222 C CA . GLY A 1 410 ? -7.029 13.811 22.804 1.00 89.25 410 GLY A CA 1
ATOM 3223 C C . GLY A 1 410 ? -6.710 12.382 22.351 1.00 89.25 410 GLY A C 1
ATOM 3224 O O . GLY A 1 410 ? -7.585 11.517 22.434 1.00 89.25 410 GLY A O 1
ATOM 3225 N N . ALA A 1 411 ? -5.486 12.119 21.886 1.00 94.75 411 ALA A N 1
ATOM 3226 C CA . ALA A 1 411 ? -4.995 10.767 21.666 1.00 94.75 411 ALA A CA 1
ATOM 3227 C C . ALA A 1 411 ? -4.241 10.263 22.905 1.00 94.75 411 ALA A C 1
ATOM 3229 O O . ALA A 1 411 ? -3.548 11.020 23.581 1.00 94.75 411 ALA A O 1
ATOM 3230 N N . LEU A 1 412 ? -4.366 8.970 23.172 1.00 97.44 412 LEU A N 1
ATOM 3231 C CA . LEU A 1 412 ? -3.723 8.240 24.250 1.00 97.44 412 LEU A CA 1
ATOM 3232 C C . LEU A 1 412 ? -2.811 7.162 23.663 1.00 97.44 412 LEU A C 1
ATOM 3234 O O . LEU A 1 412 ? -3.120 6.566 22.630 1.00 97.44 412 LEU A O 1
ATOM 3238 N N . ILE A 1 413 ? -1.697 6.907 24.335 1.00 97.06 413 ILE A N 1
ATOM 3239 C CA . ILE A 1 413 ? -0.659 5.950 23.938 1.00 97.06 413 ILE A CA 1
ATOM 3240 C C . ILE A 1 413 ? -0.250 5.090 25.125 1.00 97.06 413 ILE A C 1
ATOM 3242 O O . ILE A 1 413 ? -0.403 5.505 26.271 1.00 97.06 413 ILE A O 1
ATOM 3246 N N . HIS A 1 414 ? 0.339 3.929 24.857 1.00 97.44 414 HIS A N 1
ATOM 3247 C CA . HIS A 1 414 ? 1.117 3.215 25.864 1.00 97.44 414 HIS A CA 1
ATOM 3248 C C . HIS A 1 414 ? 2.581 3.687 25.773 1.00 97.44 414 HIS A C 1
ATOM 3250 O O . HIS A 1 414 ? 3.225 3.388 24.764 1.00 97.44 414 HIS A O 1
ATOM 3256 N N . PRO A 1 415 ? 3.139 4.389 26.782 1.00 95.94 415 PRO A N 1
ATOM 3257 C CA . PRO A 1 415 ? 4.459 5.034 26.698 1.00 95.94 415 PRO A CA 1
ATOM 3258 C C . PRO A 1 415 ? 5.577 4.112 26.217 1.00 95.94 415 PRO A C 1
ATOM 3260 O O . PRO A 1 415 ? 6.245 4.421 25.238 1.00 95.94 415 PRO A O 1
ATOM 3263 N N . GLN A 1 416 ? 5.700 2.932 26.829 1.00 95.62 416 GLN A N 1
ATOM 3264 C CA . GLN A 1 416 ? 6.745 1.969 26.470 1.00 95.62 416 GLN A CA 1
ATOM 3265 C C . GLN A 1 416 ? 6.547 1.348 25.080 1.00 95.62 416 GLN A C 1
ATOM 3267 O O . GLN A 1 416 ? 7.524 0.961 24.450 1.00 95.62 416 GLN A O 1
ATOM 3272 N N . LEU A 1 417 ? 5.303 1.238 24.586 1.00 94.88 417 LEU A N 1
ATOM 3273 C CA . LEU A 1 417 ? 5.070 0.749 23.224 1.00 94.88 417 LEU A CA 1
ATOM 3274 C C . LEU A 1 417 ? 5.461 1.825 22.216 1.00 94.88 417 LEU A C 1
ATOM 3276 O O . LEU A 1 417 ? 6.093 1.501 21.219 1.00 94.88 417 LEU A O 1
ATOM 3280 N N . LEU A 1 418 ? 5.113 3.090 22.478 1.00 93.00 418 LEU A N 1
ATOM 3281 C CA . LEU A 1 418 ? 5.501 4.192 21.602 1.00 93.00 418 LEU A CA 1
ATOM 3282 C C . LEU A 1 418 ? 7.025 4.349 21.562 1.00 93.00 418 LEU A C 1
ATOM 3284 O O . LEU A 1 418 ? 7.589 4.385 20.479 1.00 93.00 418 LEU A O 1
ATOM 3288 N N . GLU A 1 419 ? 7.692 4.354 22.719 1.00 93.38 419 GLU A N 1
ATOM 3289 C CA . GLU A 1 419 ? 9.158 4.423 22.812 1.00 93.38 419 GLU A CA 1
ATOM 3290 C C . GLU A 1 419 ? 9.836 3.280 22.041 1.00 93.38 419 GLU A C 1
ATOM 3292 O O . GLU A 1 419 ? 10.772 3.502 21.273 1.00 93.38 419 GLU A O 1
ATOM 3297 N N . LEU A 1 420 ? 9.318 2.057 22.182 1.00 93.50 420 LEU A N 1
ATOM 3298 C CA . LEU A 1 420 ? 9.810 0.894 21.450 1.00 93.50 420 LEU A CA 1
ATOM 3299 C C . LEU A 1 420 ? 9.623 1.026 19.928 1.00 93.50 420 LEU A C 1
ATOM 3301 O O . LEU A 1 420 ? 10.483 0.578 19.173 1.00 93.50 420 LEU A O 1
ATOM 3305 N N . LEU A 1 421 ? 8.507 1.602 19.470 1.00 89.56 421 LEU A N 1
ATOM 3306 C CA . LEU A 1 421 ? 8.230 1.823 18.045 1.00 89.56 421 LEU A CA 1
ATOM 3307 C C . LEU A 1 421 ? 9.041 2.988 17.456 1.00 89.56 421 LEU A C 1
ATOM 3309 O O . LEU A 1 421 ? 9.390 2.927 16.278 1.00 89.56 421 LEU A O 1
ATOM 3313 N N . ASP A 1 422 ? 9.349 4.001 18.267 1.00 89.19 422 ASP A N 1
ATOM 3314 C CA . ASP A 1 422 ? 10.148 5.173 17.893 1.00 89.19 422 ASP A CA 1
ATOM 3315 C C . ASP A 1 422 ? 11.661 4.901 17.929 1.00 89.19 422 ASP A C 1
ATOM 3317 O O . ASP A 1 422 ? 12.437 5.689 17.389 1.00 89.19 422 ASP A O 1
ATOM 3321 N N . THR A 1 423 ? 12.098 3.802 18.554 1.00 89.62 423 THR A N 1
ATOM 3322 C CA . THR A 1 423 ? 13.514 3.419 18.601 1.00 89.62 423 THR A CA 1
ATOM 3323 C C . THR A 1 423 ? 13.978 2.984 17.203 1.00 89.62 423 THR A C 1
ATOM 3325 O O . THR A 1 423 ? 13.503 1.957 16.709 1.00 89.62 423 THR A O 1
ATOM 3328 N N . PRO A 1 424 ? 14.897 3.727 16.551 1.00 88.88 424 PRO A N 1
ATOM 3329 C CA . PRO A 1 424 ? 15.410 3.351 15.239 1.00 88.88 424 PRO A CA 1
ATOM 3330 C C . PRO A 1 424 ? 16.334 2.136 15.347 1.00 88.88 424 PRO A C 1
ATOM 3332 O O . PRO A 1 424 ? 16.802 1.784 16.437 1.00 88.88 424 PRO A O 1
ATOM 3335 N N . TYR A 1 425 ? 16.663 1.533 14.205 1.00 91.38 425 TYR A N 1
ATOM 3336 C CA . TYR A 1 425 ? 17.716 0.524 14.150 1.00 91.38 425 TYR A CA 1
ATOM 3337 C C . TYR A 1 425 ? 19.011 1.036 14.810 1.00 91.38 425 TYR A C 1
ATOM 3339 O O . TYR A 1 425 ? 19.453 2.167 14.589 1.00 91.38 425 TYR A O 1
ATOM 3347 N N . GLN A 1 426 ? 19.624 0.169 15.614 1.00 85.81 426 GLN A N 1
ATOM 3348 C CA . GLN A 1 426 ? 20.942 0.360 16.211 1.00 85.81 426 GLN A CA 1
ATOM 3349 C C . GLN A 1 426 ? 21.783 -0.887 15.910 1.00 85.81 426 GLN A C 1
ATOM 3351 O O . GLN A 1 426 ? 21.243 -1.994 16.031 1.00 85.81 426 GLN A O 1
ATOM 3356 N N . PRO A 1 427 ? 23.067 -0.738 15.535 1.00 79.50 427 PRO A N 1
ATOM 3357 C CA . PRO A 1 427 ? 23.967 -1.872 15.362 1.00 79.50 427 PRO A CA 1
ATOM 3358 C C . PRO A 1 427 ? 24.071 -2.676 16.659 1.00 79.50 427 PRO A C 1
ATOM 3360 O O . PRO A 1 427 ? 24.144 -2.097 17.744 1.00 79.50 427 PRO A O 1
ATOM 3363 N N . ASP A 1 428 ? 24.074 -4.005 16.558 1.00 71.31 428 ASP A N 1
ATOM 3364 C CA . ASP A 1 428 ? 24.351 -4.865 17.708 1.00 71.31 428 ASP A CA 1
ATOM 3365 C C . ASP A 1 428 ? 25.872 -4.908 17.937 1.00 71.31 428 ASP A C 1
ATOM 3367 O O . ASP A 1 428 ? 26.585 -5.490 17.112 1.00 71.31 428 ASP A O 1
ATOM 3371 N N . PRO A 1 429 ? 26.399 -4.339 19.038 1.00 56.94 429 PRO A N 1
ATOM 3372 C CA . PRO A 1 429 ? 27.838 -4.325 19.295 1.00 56.94 429 PRO A CA 1
ATOM 3373 C C . PRO A 1 429 ? 28.440 -5.735 19.441 1.00 56.94 429 PRO A C 1
ATOM 3375 O O . PRO A 1 429 ? 29.649 -5.898 19.288 1.00 56.94 429 PRO A O 1
ATOM 3378 N N . ALA A 1 430 ? 27.631 -6.766 19.719 1.00 53.66 430 ALA A N 1
ATOM 3379 C CA . ALA A 1 430 ? 28.101 -8.149 19.815 1.00 53.66 430 ALA A CA 1
ATOM 3380 C C . ALA A 1 430 ? 28.199 -8.863 18.450 1.00 53.66 430 ALA A C 1
ATOM 3382 O O . ALA A 1 430 ? 28.939 -9.840 18.326 1.00 53.66 430 ALA A O 1
ATOM 3383 N N . GLY A 1 431 ? 27.488 -8.381 17.422 1.00 49.69 431 GLY A N 1
ATOM 3384 C CA . GLY A 1 431 ? 27.459 -8.987 16.085 1.00 49.69 431 GLY A CA 1
ATOM 3385 C C . GLY A 1 431 ? 28.732 -8.740 15.269 1.00 49.69 431 GLY A C 1
ATOM 3386 O O . GLY A 1 431 ? 29.208 -9.647 14.591 1.00 49.69 431 GLY A O 1
ATOM 3387 N N . GLU A 1 432 ? 29.342 -7.558 15.408 1.00 45.19 432 GLU A N 1
ATOM 3388 C CA . GLU A 1 432 ? 30.595 -7.210 14.712 1.00 45.19 432 GLU A CA 1
ATOM 3389 C C . GLU A 1 432 ? 31.785 -8.078 15.155 1.00 45.19 432 GLU A C 1
ATOM 3391 O O . GLU A 1 432 ? 32.712 -8.316 14.382 1.00 45.19 432 GLU A O 1
ATOM 3396 N N . SER A 1 433 ? 31.749 -8.586 16.392 1.00 39.62 433 SER A N 1
ATOM 3397 C CA . SER A 1 433 ? 32.818 -9.420 16.958 1.00 39.62 433 SER A CA 1
ATOM 3398 C C . SER A 1 433 ? 32.794 -10.850 16.402 1.00 39.62 433 SER A C 1
ATOM 3400 O O . SER A 1 433 ? 33.845 -11.452 16.202 1.00 39.62 433 SER A O 1
ATOM 3402 N N . ALA A 1 434 ? 31.602 -11.391 16.126 1.00 39.53 434 ALA A N 1
ATOM 3403 C CA . ALA A 1 434 ? 31.433 -12.765 15.655 1.00 39.53 434 ALA A CA 1
ATOM 3404 C C . ALA A 1 434 ? 31.774 -12.926 14.161 1.00 39.53 434 ALA A C 1
ATOM 3406 O O . ALA A 1 434 ? 32.378 -13.923 13.770 1.00 39.53 434 ALA A O 1
ATOM 3407 N N . GLU A 1 435 ? 31.463 -11.927 13.326 1.00 44.09 435 GLU A N 1
ATOM 3408 C CA . GLU A 1 435 ? 31.793 -11.965 11.890 1.00 44.09 435 GLU A CA 1
ATOM 3409 C C . GLU A 1 435 ? 33.292 -11.722 11.618 1.00 44.09 435 GLU A C 1
ATOM 3411 O O . GLU A 1 435 ? 33.839 -12.255 10.649 1.00 44.09 435 GLU A O 1
ATOM 3416 N N . GLN A 1 436 ? 33.997 -10.993 12.497 1.00 42.84 436 GLN A N 1
ATOM 3417 C CA . GLN A 1 436 ? 35.459 -10.845 12.412 1.00 42.84 436 GLN A CA 1
ATOM 3418 C C . GLN A 1 436 ? 36.216 -12.133 12.783 1.00 42.84 436 GLN A C 1
ATOM 3420 O O . GLN A 1 436 ? 37.309 -12.358 12.261 1.00 42.84 436 GLN A O 1
ATOM 3425 N N . GLU A 1 437 ? 35.643 -13.001 13.624 1.00 38.09 437 GLU A N 1
ATOM 3426 C CA . GLU A 1 437 ? 36.243 -14.298 13.971 1.00 38.09 437 GLU A CA 1
ATOM 3427 C C . GLU A 1 437 ? 35.983 -15.384 12.908 1.00 38.09 437 GLU A C 1
ATOM 3429 O O . GLU A 1 437 ? 36.885 -16.174 12.620 1.00 38.09 437 GLU A O 1
ATOM 3434 N N . GLU A 1 438 ? 34.818 -15.404 12.245 1.00 38.72 438 GLU A N 1
ATOM 3435 C CA . GLU A 1 438 ? 34.541 -16.372 11.162 1.00 38.72 438 GLU A CA 1
ATOM 3436 C C . GLU A 1 438 ? 35.307 -16.071 9.857 1.00 38.72 438 GLU A C 1
ATOM 3438 O O . GLU A 1 438 ? 35.647 -16.994 9.111 1.00 38.72 438 GLU A O 1
ATOM 3443 N N . GLY A 1 439 ? 35.674 -14.809 9.603 1.00 38.62 439 GLY A N 1
ATOM 3444 C CA . GLY A 1 439 ? 36.513 -14.410 8.463 1.00 38.62 439 GLY A CA 1
ATOM 3445 C C . GLY A 1 439 ? 37.986 -14.844 8.550 1.00 38.62 439 GLY A C 1
ATOM 3446 O O . GLY A 1 439 ? 38.723 -14.705 7.572 1.00 38.62 439 GLY A O 1
ATOM 3447 N N . ALA A 1 440 ? 38.426 -15.386 9.693 1.00 38.22 440 ALA A N 1
ATOM 3448 C CA . ALA A 1 440 ? 39.798 -15.840 9.939 1.00 38.22 440 ALA A CA 1
ATOM 3449 C C . ALA A 1 440 ? 39.989 -17.367 9.794 1.00 38.22 440 ALA A C 1
ATOM 3451 O O . ALA A 1 440 ? 41.001 -17.916 10.241 1.00 38.22 440 ALA A O 1
ATOM 3452 N N . ALA A 1 441 ? 39.047 -18.078 9.162 1.00 39.66 441 ALA A N 1
ATOM 3453 C CA . ALA A 1 441 ? 39.210 -19.498 8.861 1.00 39.66 441 ALA A CA 1
ATOM 3454 C C . ALA A 1 441 ? 40.246 -19.722 7.733 1.00 39.66 441 ALA A C 1
ATOM 3456 O O . ALA A 1 441 ? 40.117 -19.222 6.618 1.00 39.66 441 ALA A O 1
ATOM 3457 N N . ALA A 1 442 ? 41.296 -20.479 8.067 1.00 39.47 442 ALA A N 1
ATOM 3458 C CA . ALA A 1 442 ? 42.480 -20.780 7.263 1.00 39.47 442 ALA A CA 1
ATOM 3459 C C . ALA A 1 442 ? 42.207 -21.286 5.825 1.00 39.47 442 ALA A C 1
ATOM 3461 O O . ALA A 1 442 ? 41.197 -21.950 5.577 1.00 39.47 442 ALA A O 1
ATOM 3462 N N . PRO A 1 443 ? 43.139 -21.055 4.874 1.00 36.47 443 PRO A N 1
ATOM 3463 C CA . PRO A 1 443 ? 42.991 -21.505 3.494 1.00 36.47 443 PRO A CA 1
ATOM 3464 C C . PRO A 1 443 ? 42.920 -23.035 3.420 1.00 36.47 443 PRO A C 1
ATOM 3466 O O . PRO A 1 443 ? 43.755 -23.743 3.987 1.00 36.47 443 PRO A O 1
ATOM 3469 N N . LEU A 1 444 ? 41.926 -23.538 2.683 1.00 38.31 444 LEU A N 1
ATOM 3470 C CA . LEU A 1 444 ? 41.780 -24.956 2.359 1.00 38.31 444 LEU A CA 1
ATOM 3471 C C . LEU A 1 444 ? 43.070 -25.487 1.699 1.00 38.31 444 LEU A C 1
ATOM 3473 O O . LEU A 1 444 ? 43.580 -24.859 0.764 1.00 38.31 444 LEU A O 1
ATOM 3477 N N . PRO A 1 445 ? 43.616 -26.634 2.148 1.00 35.47 445 PRO A N 1
ATOM 3478 C CA . PRO A 1 445 ? 44.826 -27.195 1.570 1.00 35.47 445 PRO A CA 1
ATOM 3479 C C . PRO A 1 445 ? 44.549 -27.676 0.142 1.00 35.47 445 PRO A C 1
ATOM 3481 O O . PRO A 1 445 ? 43.563 -28.360 -0.127 1.00 35.47 445 PRO A O 1
ATOM 3484 N N . GLY A 1 446 ? 45.436 -27.283 -0.772 1.00 38.00 446 GLY A N 1
ATOM 3485 C CA . GLY A 1 446 ? 45.281 -27.476 -2.208 1.00 38.00 446 GLY A CA 1
ATOM 3486 C C . GLY A 1 446 ? 45.082 -28.928 -2.642 1.00 38.00 446 GLY A C 1
ATOM 3487 O O . GLY A 1 446 ? 45.773 -29.839 -2.185 1.00 38.00 446 GLY A O 1
ATOM 3488 N N . ALA A 1 447 ? 44.196 -29.115 -3.618 1.00 32.69 447 ALA A N 1
ATOM 3489 C CA . ALA A 1 447 ? 44.143 -30.323 -4.423 1.00 32.69 447 ALA A CA 1
ATOM 3490 C C . ALA A 1 447 ? 45.006 -30.123 -5.677 1.00 32.69 447 ALA A C 1
ATOM 3492 O O . ALA A 1 447 ? 44.662 -29.370 -6.586 1.00 32.69 447 ALA A O 1
ATOM 3493 N N . LYS A 1 448 ? 46.160 -30.796 -5.695 1.00 36.09 448 LYS A N 1
ATOM 3494 C CA . LYS A 1 448 ? 46.908 -31.102 -6.916 1.00 36.09 448 LYS A CA 1
ATOM 3495 C C . LYS A 1 448 ? 46.146 -32.178 -7.695 1.00 36.09 448 LYS A C 1
ATOM 3497 O O . LYS A 1 448 ? 46.047 -33.294 -7.191 1.00 36.09 448 LYS A O 1
ATOM 3502 N N . HIS A 1 449 ? 45.661 -31.836 -8.886 1.00 39.41 449 HIS A N 1
ATOM 3503 C CA . HIS A 1 449 ? 45.945 -32.463 -10.190 1.00 39.41 449 HIS A CA 1
ATOM 3504 C C . HIS A 1 449 ? 44.852 -32.152 -11.203 1.00 39.41 449 HIS A C 1
ATOM 3506 O O . HIS A 1 449 ? 43.667 -32.376 -10.878 1.00 39.41 449 HIS A O 1
#

pLDDT: mean 85.34, std 14.71, range [32.69, 98.31]

Secondary structure (DSSP, 8-state):
-PPPHHHHHHHHHH-SSEEEEEE--S----GGGHHHHHHHHTT----TT-HHHH--HHHHHHHHHHHTT-EEEEEEEE-SSPPHHHHHHHHHHHHHHHTT-EEEEEEGGGTTT----SSEEEEETTTEEEEEEE-TT--EEEEEEE--HHHHHHHHHHHHHHHHH-BSSHHHHHHHSTTPPP---HHHHHHHHHHHHHT-TT--SPSSS-SS--EEE-SSSS--EEEPP-HHHHHHHHHHHHHHHTT--S-HHHHHHHHHHHHHHH--SSS-HHHHHHHHHHHHHHHTTS-SSS---HHHHHHHTHHHHHHHHHHHHTT-HHHHHHHHHHHHHHHHHHHHHHHHHHHHHHHHHHHHTTT-HHHHHHHHGGGT-SEE-HHHHTTTSSS-HHHHHHHHHHTTS-EE-SSSTT-EE-HHHHHHHH------TTHHHHHHHHTTPPPPPP---

Foldseek 3Di:
DADPPVNVLVVLLVFQAEKEWEAEDLDAPDVVCPVVLVCVVVVDADDPVPCVVPDDPVLVSLLVSVVSVYAAEYEYEAEPVRDSRVVSCVRCVVSNVVSVYQYWYHYNVRCPPADADPFIWMAGPLFKIKGFDADPNNYTDHIDIDRPNVVSVSHVRRRVVRVVRTDRPLQPVCSVDVQFQGDQDLVSLQVVQQVVCVPPPVDPDHTGFDADWDWDFDPDPPGDTQTEDHDPVLVVLSVVLRVCNRPDNDDLLLSLLVSLLSQVRNVGHPDCSNVSSLQSSQVRCCSVVVDVHSQFLLVVVCVVVVVQQVVLSSVVNVPPSVSSSVVSVVSVVQRVVLSVVLVVVLVVLLVVLCVVPVVDPLLNQVSVCCVVPQKDAQVRCVVRDPDRNPVSVVVCVVVVQWDDDPPDPRIIGRVVNVVSVPDHDDDDPVVVVVVVVVVPDDDDDDDDD

Radius of gyration: 26.84 Å; chains: 1; bounding box: 86×55×67 Å